Protein AF-A0A2E6GRM8-F1 (afdb_monomer_lite)

Radius of gyration: 32.56 Å; chains: 1; bounding box: 83×55×92 Å

Structure (mmCIF, N/CA/C/O backbone):
data_AF-A0A2E6GRM8-F1
#
_entry.id   AF-A0A2E6GRM8-F1
#
loop_
_atom_site.group_PDB
_atom_site.id
_atom_site.type_symbol
_atom_site.label_atom_id
_atom_site.label_alt_id
_atom_site.label_comp_id
_atom_site.label_asym_id
_atom_site.label_entity_id
_atom_site.label_seq_id
_atom_site.pdbx_PDB_ins_code
_atom_site.Cartn_x
_atom_site.Cartn_y
_atom_site.Cartn_z
_atom_site.occupancy
_atom_site.B_iso_or_equiv
_atom_site.auth_seq_id
_atom_site.auth_comp_id
_atom_site.auth_asym_id
_atom_site.auth_atom_id
_atom_site.pdbx_PDB_model_num
ATOM 1 N N . MET A 1 1 ? -14.057 -18.711 15.313 1.00 23.27 1 MET A N 1
ATOM 2 C CA . MET A 1 1 ? -12.642 -19.130 15.361 1.00 23.27 1 MET A CA 1
ATOM 3 C C . MET A 1 1 ? -11.898 -18.066 14.599 1.00 23.27 1 MET A C 1
ATOM 5 O O . MET A 1 1 ? -12.000 -18.021 13.382 1.00 23.27 1 MET A O 1
ATOM 9 N N . ASP A 1 2 ? -11.329 -17.129 15.344 1.00 28.83 2 ASP A N 1
ATOM 10 C CA . ASP A 1 2 ? -10.878 -15.843 14.824 1.00 28.83 2 ASP A CA 1
ATOM 11 C C . ASP A 1 2 ? -9.530 -16.025 14.130 1.00 28.83 2 ASP A C 1
ATOM 13 O O . ASP A 1 2 ? -8.563 -16.448 14.767 1.00 28.83 2 ASP A O 1
ATOM 17 N N . GLY A 1 3 ? -9.483 -15.738 12.826 1.00 29.95 3 GLY A N 1
ATOM 18 C CA . GLY A 1 3 ? -8.237 -15.671 12.069 1.00 29.95 3 GLY A CA 1
ATOM 19 C C . GLY A 1 3 ? -7.254 -14.759 12.798 1.00 29.95 3 GLY A C 1
ATOM 20 O O . GLY A 1 3 ? -7.579 -13.617 13.128 1.00 29.95 3 GLY A O 1
ATOM 21 N N . ILE A 1 4 ? -6.082 -15.294 13.129 1.00 37.62 4 ILE A N 1
ATOM 22 C CA . ILE A 1 4 ? -5.026 -14.557 13.820 1.00 37.62 4 ILE A CA 1
ATOM 23 C C . ILE A 1 4 ? -4.405 -13.626 12.780 1.00 37.62 4 ILE A C 1
ATOM 25 O O . ILE A 1 4 ? -3.490 -14.002 12.057 1.00 37.62 4 ILE A O 1
ATOM 29 N N . TYR A 1 5 ? -4.962 -12.426 12.653 1.00 43.28 5 TYR A N 1
ATOM 30 C CA . TYR A 1 5 ? -4.349 -11.370 11.862 1.00 43.28 5 TYR A CA 1
ATOM 31 C C . TYR A 1 5 ? -3.028 -10.958 12.528 1.00 43.28 5 TYR A C 1
ATOM 33 O O . TYR A 1 5 ? -2.997 -10.689 13.732 1.00 43.28 5 TYR A O 1
ATOM 41 N N . SER A 1 6 ? -1.954 -10.895 11.737 1.00 58.00 6 SER A N 1
ATOM 42 C CA . SER A 1 6 ? -0.706 -10.217 12.114 1.00 58.00 6 SER A CA 1
ATOM 43 C C . SER A 1 6 ? -0.999 -8.767 12.540 1.00 58.00 6 SER A C 1
ATOM 45 O O . SER A 1 6 ? -1.985 -8.172 12.094 1.00 58.00 6 SER A O 1
ATOM 47 N N . ILE A 1 7 ? -0.157 -8.189 13.405 1.00 55.00 7 ILE A N 1
ATOM 48 C CA . ILE A 1 7 ? -0.280 -6.790 13.854 1.00 55.00 7 ILE A CA 1
ATOM 49 C C . ILE A 1 7 ? -0.316 -5.834 12.651 1.00 55.00 7 ILE A C 1
ATOM 51 O O . ILE A 1 7 ? -1.136 -4.915 12.636 1.00 55.00 7 ILE A O 1
ATOM 55 N N . ASP A 1 8 ? 0.471 -6.111 11.611 1.00 51.06 8 ASP A N 1
ATOM 56 C CA . ASP A 1 8 ? 0.485 -5.335 10.364 1.00 51.06 8 ASP A CA 1
ATOM 57 C C . ASP A 1 8 ? -0.817 -5.512 9.564 1.00 51.06 8 ASP A C 1
ATOM 59 O O . ASP A 1 8 ? -1.375 -4.552 9.027 1.00 51.06 8 ASP A O 1
ATOM 63 N N . GLY A 1 9 ? -1.377 -6.726 9.572 1.00 51.25 9 GLY A N 1
ATOM 64 C CA . GLY A 1 9 ? -2.684 -7.023 8.980 1.00 51.25 9 GLY A CA 1
ATOM 65 C C . GLY A 1 9 ? -3.843 -6.313 9.690 1.00 51.25 9 GLY A C 1
ATOM 66 O O . GLY A 1 9 ? -4.811 -5.919 9.046 1.00 51.25 9 GLY A O 1
ATOM 67 N N . LEU A 1 10 ? -3.739 -6.092 11.005 1.00 54.53 10 LEU A N 1
ATOM 68 C CA . LEU A 1 10 ? -4.692 -5.282 11.777 1.00 54.53 10 LEU A CA 1
ATOM 69 C C . LEU A 1 10 ? -4.487 -3.777 11.562 1.00 54.53 10 LEU A C 1
ATOM 71 O O . LEU A 1 10 ? -5.452 -3.012 11.619 1.00 54.53 10 LEU A O 1
ATOM 75 N N . ALA A 1 11 ? -3.242 -3.345 11.354 1.00 54.62 11 ALA A N 1
ATOM 76 C CA . ALA A 1 11 ? -2.883 -1.945 11.154 1.00 54.62 11 ALA A CA 1
ATOM 77 C C . ALA A 1 11 ? -3.143 -1.457 9.727 1.00 54.62 11 ALA A C 1
ATOM 79 O O . ALA A 1 11 ? -3.239 -0.247 9.519 1.00 54.62 11 ALA A O 1
ATOM 80 N N . GLY A 1 12 ? -3.265 -2.374 8.767 1.00 48.22 12 GLY A N 1
ATOM 81 C CA . GLY A 1 12 ? -3.418 -2.053 7.354 1.00 48.22 12 GLY A CA 1
ATOM 82 C C . GLY A 1 12 ? -2.165 -1.440 6.731 1.00 48.22 12 GLY A C 1
ATOM 83 O O . GLY A 1 12 ? -2.270 -0.594 5.846 1.00 48.22 12 GLY A O 1
ATOM 84 N N . GLY A 1 13 ? -0.992 -1.812 7.246 1.00 56.50 13 GLY A N 1
ATOM 85 C CA . GLY A 1 13 ? 0.313 -1.279 6.863 1.00 56.50 13 GLY A CA 1
ATOM 86 C C . GLY A 1 13 ? 1.378 -1.610 7.908 1.00 56.50 13 GLY A C 1
ATOM 87 O O . GLY A 1 13 ? 1.075 -2.220 8.931 1.00 56.50 13 GLY A O 1
ATOM 88 N N . THR A 1 14 ? 2.616 -1.186 7.660 1.00 60.25 14 THR A N 1
ATOM 89 C CA . THR A 1 14 ? 3.760 -1.453 8.544 1.00 60.25 14 THR A CA 1
ATOM 90 C C . THR A 1 14 ? 3.613 -0.760 9.894 1.00 60.25 14 THR A C 1
ATOM 92 O O . THR A 1 14 ? 3.428 0.460 9.965 1.00 60.25 14 THR A O 1
ATOM 95 N N . VAL A 1 15 ? 3.732 -1.540 10.965 1.00 66.69 15 VAL A N 1
ATOM 96 C CA . VAL A 1 15 ? 3.847 -1.056 12.343 1.00 66.69 15 VAL A CA 1
ATOM 97 C C . VAL A 1 15 ? 5.323 -0.929 12.722 1.00 66.69 15 VAL A C 1
ATOM 99 O O . VAL A 1 15 ? 6.134 -1.755 12.320 1.00 66.69 15 VAL A O 1
ATOM 102 N N . SER A 1 16 ? 5.697 0.103 13.485 1.00 72.88 16 SER A N 1
ATOM 103 C CA . SER A 1 16 ? 7.099 0.274 13.893 1.00 72.88 16 SER A CA 1
ATOM 104 C C . SER A 1 16 ? 7.591 -0.865 14.797 1.00 72.88 16 SER A C 1
ATOM 106 O O . SER A 1 16 ? 6.858 -1.349 15.666 1.00 72.88 16 SER A O 1
ATOM 108 N N . ASN A 1 17 ? 8.877 -1.209 14.670 1.00 71.19 17 ASN A N 1
ATOM 109 C CA . ASN A 1 17 ? 9.543 -2.196 15.529 1.00 71.19 17 ASN A CA 1
ATOM 110 C C . ASN A 1 17 ? 9.429 -1.829 17.016 1.00 71.19 17 ASN A C 1
ATOM 112 O O . ASN A 1 17 ? 9.206 -2.690 17.859 1.00 71.19 17 ASN A O 1
ATOM 116 N N . GLU A 1 18 ? 9.513 -0.537 17.338 1.00 79.38 18 GLU A N 1
ATOM 117 C CA . GLU A 1 18 ? 9.367 -0.030 18.706 1.00 79.38 18 GLU A CA 1
ATOM 118 C C . GLU A 1 18 ? 7.985 -0.337 19.308 1.00 79.38 18 GLU A C 1
ATOM 120 O O . GLU A 1 18 ? 7.879 -0.786 20.453 1.00 79.38 18 GLU A O 1
ATOM 125 N N . LEU A 1 19 ? 6.912 -0.147 18.531 1.00 84.06 19 LEU A N 1
ATOM 126 C CA . LEU A 1 19 ? 5.555 -0.425 18.991 1.00 84.06 19 LEU A CA 1
ATOM 127 C C . LEU A 1 19 ? 5.312 -1.934 19.116 1.00 84.06 19 LEU A C 1
ATOM 129 O O . LEU A 1 19 ? 4.702 -2.374 20.093 1.00 84.06 19 LEU A O 1
ATOM 133 N N . GLN A 1 20 ? 5.815 -2.734 18.171 1.00 78.38 20 GLN A N 1
ATOM 134 C CA . GLN A 1 20 ? 5.734 -4.196 18.253 1.00 78.38 20 GLN A CA 1
ATOM 135 C C . GLN A 1 20 ? 6.494 -4.740 19.473 1.00 78.38 20 GLN A C 1
ATOM 137 O O . GLN A 1 20 ? 5.946 -5.551 20.225 1.00 78.38 20 GLN A O 1
ATOM 142 N N . ALA A 1 21 ? 7.712 -4.249 19.723 1.00 79.44 21 ALA A N 1
ATOM 143 C CA . ALA A 1 21 ? 8.525 -4.641 20.871 1.00 79.44 21 ALA A CA 1
ATOM 144 C C . ALA A 1 21 ? 7.845 -4.269 22.195 1.00 79.44 21 ALA A C 1
ATOM 146 O O . ALA A 1 21 ? 7.784 -5.083 23.112 1.00 79.44 21 ALA A O 1
ATOM 147 N N . THR A 1 22 ? 7.250 -3.075 22.277 1.00 88.44 22 THR A N 1
ATOM 148 C CA . THR A 1 22 ? 6.541 -2.625 23.484 1.00 88.44 22 THR A CA 1
ATOM 149 C C . THR A 1 22 ? 5.308 -3.484 23.779 1.00 88.44 22 THR A C 1
ATOM 151 O O . THR A 1 22 ? 5.077 -3.872 24.922 1.00 88.44 22 THR A O 1
ATOM 154 N N . LEU A 1 23 ? 4.517 -3.828 22.757 1.00 86.69 23 LEU A N 1
ATOM 155 C CA . LEU A 1 23 ? 3.356 -4.712 22.920 1.00 86.69 23 LEU A CA 1
ATOM 156 C C . LEU A 1 23 ? 3.765 -6.138 23.317 1.00 86.69 23 LEU A C 1
ATOM 158 O O . LEU A 1 23 ? 3.058 -6.768 24.107 1.00 86.69 23 LEU A O 1
ATOM 162 N N . SER A 1 24 ? 4.900 -6.622 22.808 1.00 82.31 24 SER A N 1
ATOM 163 C CA . SER A 1 24 ? 5.452 -7.939 23.157 1.00 82.31 24 SER A CA 1
ATOM 164 C C . SER A 1 24 ? 5.960 -7.964 24.599 1.00 82.31 24 SER A C 1
ATOM 166 O O . SER A 1 24 ? 5.544 -8.822 25.372 1.00 82.31 24 SER A O 1
ATOM 168 N N . ALA A 1 25 ? 6.705 -6.938 25.021 1.00 86.38 25 ALA A N 1
ATOM 169 C CA . ALA A 1 25 ? 7.182 -6.799 26.398 1.00 86.38 25 ALA A CA 1
ATOM 170 C C . ALA A 1 25 ? 6.036 -6.803 27.430 1.00 86.38 25 ALA A C 1
ATOM 172 O O . ALA A 1 25 ? 6.155 -7.370 28.516 1.00 86.38 25 ALA A O 1
ATOM 173 N N . ILE A 1 26 ? 4.883 -6.220 27.088 1.00 88.12 26 ILE A N 1
ATOM 174 C CA . ILE A 1 26 ? 3.691 -6.250 27.952 1.00 88.12 26 ILE A CA 1
ATOM 175 C C . ILE A 1 26 ? 3.075 -7.647 28.008 1.00 88.12 26 ILE A C 1
ATOM 177 O O . ILE A 1 26 ? 2.586 -8.064 29.059 1.00 88.12 26 ILE A O 1
ATOM 181 N N . ALA A 1 27 ? 3.082 -8.375 26.891 1.00 82.06 27 ALA A N 1
ATOM 182 C CA . ALA A 1 27 ? 2.603 -9.751 26.857 1.00 82.06 27 ALA A CA 1
ATOM 183 C C . ALA A 1 27 ? 3.499 -10.701 27.666 1.00 82.06 27 ALA A C 1
ATOM 185 O O . ALA A 1 27 ? 2.987 -11.637 28.280 1.00 82.06 27 ALA A O 1
ATOM 186 N N . GLU A 1 28 ? 4.797 -10.412 27.711 1.00 85.00 28 GLU A N 1
ATOM 187 C CA . GLU A 1 28 ? 5.816 -11.148 28.463 1.00 85.00 28 GLU A CA 1
ATOM 188 C C . GLU A 1 28 ? 5.935 -10.704 29.925 1.00 85.00 28 GLU A C 1
ATOM 190 O O . GLU A 1 28 ? 6.626 -11.347 30.711 1.00 85.00 28 GLU A O 1
ATOM 195 N N . THR A 1 29 ? 5.260 -9.624 30.331 1.00 85.75 29 THR A N 1
ATOM 196 C CA . THR A 1 29 ? 5.342 -9.133 31.709 1.00 85.75 29 THR A CA 1
ATOM 197 C C . THR A 1 29 ? 4.833 -10.199 32.679 1.00 85.75 29 THR A C 1
ATOM 199 O O . THR A 1 29 ? 3.694 -10.663 32.569 1.00 85.75 29 THR A O 1
ATOM 202 N N . THR A 1 30 ? 5.651 -10.564 33.667 1.00 82.25 30 THR A N 1
ATOM 203 C CA . THR A 1 30 ? 5.340 -11.596 34.666 1.00 82.25 30 THR A CA 1
ATOM 204 C C . THR A 1 30 ? 5.055 -11.013 36.050 1.00 82.25 30 THR A C 1
ATOM 206 O O . THR A 1 30 ? 5.628 -10.005 36.453 1.00 82.25 30 THR A O 1
ATOM 209 N N . ASP A 1 31 ? 4.193 -11.691 36.805 1.00 76.94 31 ASP A N 1
ATOM 210 C CA . ASP A 1 31 ? 4.010 -11.525 38.248 1.00 76.94 31 ASP A CA 1
ATOM 211 C C . ASP A 1 31 ? 4.463 -12.826 38.935 1.00 76.94 31 ASP A C 1
ATOM 213 O O . ASP A 1 31 ? 3.764 -13.846 38.923 1.00 76.94 31 ASP A O 1
ATOM 217 N N . GLY A 1 32 ? 5.702 -12.828 39.436 1.00 75.38 32 GLY A N 1
ATOM 218 C CA . GLY A 1 32 ? 6.403 -14.053 39.829 1.00 75.38 32 GLY A CA 1
ATOM 219 C C . GLY A 1 32 ? 6.715 -14.938 38.616 1.00 75.38 32 GLY A C 1
ATOM 220 O O . GLY A 1 32 ? 7.282 -14.469 37.638 1.00 75.38 32 GLY A O 1
ATOM 221 N N . GLU A 1 33 ? 6.334 -16.216 38.672 1.00 73.00 33 GLU A N 1
ATOM 222 C CA . GLU A 1 33 ? 6.549 -17.195 37.587 1.00 73.00 33 GLU A CA 1
ATOM 223 C C . GLU A 1 33 ? 5.403 -17.236 36.558 1.00 73.00 33 GLU A C 1
ATOM 225 O O . GLU A 1 33 ? 5.411 -18.065 35.650 1.00 73.00 33 GLU A O 1
ATOM 230 N N . LYS A 1 34 ? 4.371 -16.395 36.706 1.00 80.62 34 LYS A N 1
ATOM 231 C CA . LYS A 1 34 ? 3.178 -16.422 35.845 1.00 80.62 34 LYS A CA 1
ATOM 232 C C . LYS A 1 34 ? 3.053 -15.139 35.027 1.00 80.62 34 LYS A C 1
ATOM 234 O O . LYS A 1 34 ? 3.376 -14.071 35.544 1.00 80.62 34 LYS A O 1
ATOM 239 N N . PRO A 1 35 ? 2.502 -15.199 33.802 1.00 81.44 35 PRO A N 1
ATOM 240 C CA . PRO A 1 35 ? 2.163 -13.997 33.049 1.00 81.44 35 PRO A CA 1
ATOM 241 C C . PRO A 1 35 ? 1.219 -13.093 33.849 1.00 81.44 35 PRO A C 1
ATOM 243 O O . PRO A 1 35 ? 0.188 -13.544 34.361 1.00 81.44 35 PRO A O 1
ATOM 246 N N . LYS A 1 36 ? 1.559 -11.805 33.937 1.00 86.75 36 LYS A N 1
ATOM 247 C CA . LYS A 1 36 ? 0.776 -10.781 34.639 1.00 86.75 36 LYS A CA 1
ATOM 248 C C . LYS A 1 36 ? -0.573 -10.556 33.960 1.00 86.75 36 LYS A C 1
ATOM 250 O O . LYS A 1 36 ? -1.582 -10.360 34.643 1.00 86.75 36 LYS A O 1
ATOM 255 N N . PHE A 1 37 ? -0.607 -10.616 32.628 1.00 85.88 37 PHE A N 1
ATOM 256 C CA . PHE A 1 37 ? -1.811 -10.452 31.815 1.00 85.88 37 PHE A CA 1
ATOM 257 C C . PHE A 1 37 ? -2.116 -11.719 31.015 1.00 85.88 37 PHE A C 1
ATOM 259 O O . PHE A 1 37 ? -1.231 -12.362 30.459 1.00 85.88 37 PHE A O 1
ATOM 266 N N . SER A 1 38 ? -3.399 -12.074 30.919 1.00 79.38 38 SER A N 1
ATOM 267 C CA . SER A 1 38 ? -3.819 -13.184 30.055 1.00 79.38 38 SER A CA 1
ATOM 268 C C . SER A 1 38 ? -3.636 -12.845 28.571 1.00 79.38 38 SER A C 1
ATOM 270 O O . SER A 1 38 ? -3.791 -11.690 28.168 1.00 79.38 38 SER A O 1
ATOM 272 N N . SER A 1 39 ? -3.444 -13.866 27.733 1.00 71.88 39 SER A N 1
ATOM 273 C CA . SER A 1 39 ? -3.349 -13.710 26.272 1.00 71.88 39 SER A CA 1
ATOM 274 C C . SER A 1 39 ? -4.579 -13.036 25.645 1.00 71.88 39 SER A C 1
ATOM 276 O O . SER A 1 39 ? -4.477 -12.334 24.642 1.00 71.88 39 SER A O 1
ATOM 278 N N . ALA A 1 40 ? -5.761 -13.201 26.245 1.00 66.31 40 ALA A N 1
ATOM 279 C CA . ALA A 1 40 ? -6.975 -12.518 25.806 1.00 66.31 40 ALA A CA 1
ATOM 280 C C . ALA A 1 40 ? -6.913 -11.000 26.056 1.00 66.31 40 ALA A C 1
ATOM 282 O O . ALA A 1 40 ? -7.400 -10.219 25.237 1.00 66.31 40 ALA A O 1
ATOM 283 N N . VAL A 1 41 ? -6.309 -10.574 27.170 1.00 74.00 41 VAL A N 1
ATOM 284 C CA . VAL A 1 41 ? -6.141 -9.156 27.518 1.00 74.00 41 VAL A CA 1
ATOM 285 C C . VAL A 1 41 ? -5.100 -8.502 26.617 1.00 74.00 41 VAL A C 1
ATOM 287 O O . VAL A 1 41 ? -5.370 -7.431 26.079 1.00 74.00 41 VAL A O 1
ATOM 290 N N . THR A 1 42 ? -3.967 -9.164 26.383 1.00 77.69 42 THR A N 1
ATOM 291 C CA . THR A 1 42 ? -2.884 -8.637 25.538 1.00 77.69 42 THR A CA 1
ATOM 292 C C . THR A 1 42 ? -3.324 -8.524 24.078 1.00 77.69 42 THR A C 1
ATOM 294 O O . THR A 1 42 ? -3.199 -7.458 23.484 1.00 77.69 42 THR A O 1
ATOM 297 N N . ARG A 1 43 ? -4.001 -9.544 23.525 1.00 68.00 43 ARG A N 1
ATOM 298 C CA . ARG A 1 43 ? -4.609 -9.468 22.179 1.00 68.00 43 ARG A CA 1
ATOM 299 C C . ARG A 1 43 ? -5.622 -8.332 22.060 1.00 68.00 43 ARG A C 1
ATOM 301 O O . ARG A 1 43 ? -5.678 -7.644 21.040 1.00 68.00 43 ARG A O 1
ATOM 308 N N . ARG A 1 44 ? -6.440 -8.126 23.098 1.00 68.88 44 ARG A N 1
ATOM 309 C CA . ARG A 1 44 ? -7.407 -7.023 23.130 1.00 68.88 44 ARG A CA 1
ATOM 310 C C . ARG A 1 44 ? -6.698 -5.673 23.162 1.00 68.88 44 ARG A C 1
ATOM 312 O O . ARG A 1 44 ? -7.106 -4.790 22.418 1.00 68.88 44 ARG A O 1
ATOM 319 N N . LEU A 1 45 ? -5.645 -5.526 23.964 1.00 78.50 45 LEU A N 1
ATOM 320 C CA . LEU A 1 45 ? -4.820 -4.319 24.022 1.00 78.50 45 LEU A CA 1
ATOM 321 C C . LEU A 1 45 ? -4.225 -4.002 22.651 1.00 78.50 45 LEU A C 1
ATOM 323 O O . LEU A 1 45 ? -4.505 -2.932 22.117 1.00 78.50 45 LEU A O 1
ATOM 327 N N . THR A 1 46 ? -3.529 -4.957 22.033 1.00 73.00 46 THR A N 1
ATOM 328 C CA . THR A 1 46 ? -2.969 -4.819 20.682 1.00 73.00 46 THR A CA 1
ATOM 329 C C . THR A 1 46 ? -4.027 -4.356 19.689 1.00 73.00 46 THR A C 1
ATOM 331 O O . THR A 1 46 ? -3.842 -3.345 19.014 1.00 73.00 46 THR A O 1
ATOM 334 N N . ARG A 1 47 ? -5.190 -5.021 19.652 1.00 65.38 47 ARG A N 1
ATOM 335 C CA . ARG A 1 47 ? -6.287 -4.631 18.758 1.00 65.38 47 ARG A CA 1
ATOM 336 C C . ARG A 1 47 ? -6.743 -3.196 19.009 1.00 65.38 47 ARG A C 1
ATOM 338 O O . ARG A 1 47 ? -6.958 -2.459 18.056 1.00 65.38 47 ARG A O 1
ATOM 345 N N . TRP A 1 48 ? -6.909 -2.790 20.263 1.00 69.75 48 TRP A N 1
ATOM 346 C CA . TRP A 1 48 ? -7.428 -1.466 20.609 1.00 69.75 48 TRP A CA 1
ATOM 347 C C . TRP A 1 48 ? -6.431 -0.341 20.322 1.00 69.75 48 TRP A C 1
ATOM 349 O O . TRP A 1 48 ? -6.852 0.724 19.868 1.00 69.75 48 TRP A O 1
ATOM 359 N N . ILE A 1 49 ? -5.136 -0.586 20.527 1.00 80.88 49 ILE A N 1
ATOM 360 C CA . ILE A 1 49 ? -4.060 0.344 20.170 1.00 80.88 49 ILE A CA 1
ATOM 361 C C . ILE A 1 49 ? -3.966 0.485 18.651 1.00 80.88 49 ILE A C 1
ATOM 363 O O . ILE A 1 49 ? -4.109 1.589 18.125 1.00 80.88 49 ILE A O 1
ATOM 367 N N . VAL A 1 50 ? -3.827 -0.637 17.940 1.00 68.44 50 VAL A N 1
ATOM 368 C CA . VAL A 1 50 ? -3.678 -0.661 16.480 1.00 68.44 50 VAL A CA 1
ATOM 369 C C . VAL A 1 50 ? -4.899 -0.057 15.783 1.00 68.44 50 VAL A C 1
ATOM 371 O O . VAL A 1 50 ? -4.754 0.753 14.872 1.00 68.44 50 VAL A O 1
ATOM 374 N N . CYS A 1 51 ? -6.110 -0.370 16.255 1.00 57.50 51 CYS A N 1
ATOM 375 C CA . CYS A 1 51 ? -7.363 0.155 15.701 1.00 57.50 51 CYS A CA 1
ATOM 376 C C . CYS A 1 51 ? -7.740 1.554 16.219 1.00 57.50 51 CYS A C 1
ATOM 378 O O . CYS A 1 51 ? -8.879 1.979 16.006 1.00 57.50 51 CYS A O 1
ATOM 380 N N . ARG A 1 52 ? -6.851 2.233 16.958 1.00 64.81 52 ARG A N 1
ATOM 381 C CA . ARG A 1 52 ? -7.080 3.543 17.593 1.00 64.81 52 ARG A CA 1
ATOM 382 C C . ARG A 1 52 ? -8.412 3.672 18.344 1.00 64.81 52 ARG A C 1
ATOM 384 O O . ARG A 1 52 ? -9.046 4.721 18.357 1.00 64.81 52 ARG A O 1
ATOM 391 N N . SER A 1 53 ? -8.851 2.589 18.979 1.00 68.38 53 SER A N 1
ATOM 392 C CA . SER A 1 53 ? -10.150 2.500 19.660 1.00 68.38 53 SER A CA 1
ATOM 393 C C . SER A 1 53 ? -10.042 2.732 21.174 1.00 68.38 53 SER A C 1
ATOM 395 O O . SER A 1 53 ? -10.903 2.305 21.927 1.00 68.38 53 SER A O 1
ATOM 397 N N . TYR A 1 54 ? -8.977 3.384 21.643 1.00 76.94 54 TYR A N 1
ATOM 398 C CA . TYR A 1 54 ? -8.574 3.440 23.054 1.00 76.94 54 TYR A CA 1
ATOM 399 C C . TYR A 1 54 ? -9.136 4.621 23.865 1.00 76.94 54 TYR A C 1
ATOM 401 O O . TYR A 1 54 ? -8.960 4.635 25.080 1.00 76.94 54 TYR A O 1
ATOM 409 N N . SER A 1 55 ? -9.820 5.593 23.253 1.00 68.50 55 SER A N 1
ATOM 410 C CA . SER A 1 55 ? -10.304 6.797 23.957 1.00 68.50 55 SER A CA 1
ATOM 411 C C . SER A 1 55 ? -11.255 6.477 25.119 1.00 68.50 55 SER A C 1
ATOM 413 O O . SER A 1 55 ? -11.053 6.956 26.233 1.00 68.50 55 SER A O 1
ATOM 415 N N . GLY A 1 56 ? -12.245 5.606 24.895 1.00 72.38 56 GLY A N 1
ATOM 416 C CA . GLY A 1 56 ? -13.163 5.142 25.945 1.00 72.38 56 GLY A CA 1
ATOM 417 C C . GLY A 1 56 ? -12.445 4.461 27.125 1.00 72.38 56 GLY A C 1
ATOM 418 O O . GLY A 1 56 ? -12.667 4.834 28.272 1.00 72.38 56 GLY A O 1
ATOM 419 N N . PRO A 1 57 ? -11.540 3.496 26.888 1.00 81.56 57 PRO A N 1
ATOM 420 C CA . PRO A 1 57 ? -10.737 2.887 27.939 1.00 81.56 57 PRO A CA 1
ATOM 421 C C . PRO A 1 57 ? -9.812 3.825 28.674 1.00 81.56 57 PRO A C 1
ATOM 423 O O . PRO A 1 57 ? -9.631 3.621 29.863 1.00 81.56 57 PRO A O 1
ATOM 426 N N . ILE A 1 58 ? -9.210 4.809 28.004 1.00 85.56 58 ILE A N 1
ATOM 427 C CA . ILE A 1 58 ? -8.387 5.804 28.696 1.00 85.56 58 ILE A CA 1
ATOM 428 C C . ILE A 1 58 ? -9.261 6.577 29.682 1.00 85.56 58 ILE A C 1
ATOM 430 O O . ILE A 1 58 ? -8.860 6.777 30.823 1.00 85.56 58 ILE A O 1
ATOM 434 N N . HIS A 1 59 ? -10.483 6.931 29.285 1.00 83.38 59 HIS A N 1
ATOM 435 C CA . HIS A 1 59 ? -11.439 7.565 30.185 1.00 83.38 59 HIS A CA 1
ATOM 436 C C . HIS A 1 59 ? -11.785 6.675 31.389 1.00 83.38 59 HIS A C 1
ATOM 438 O O . HIS A 1 59 ? -11.658 7.103 32.535 1.00 83.38 59 HIS A O 1
ATOM 444 N N . GLU A 1 60 ? -12.109 5.402 31.154 1.00 86.69 60 GLU A N 1
ATOM 445 C CA . GLU A 1 60 ? -12.337 4.431 32.232 1.00 86.69 60 GLU A CA 1
ATOM 446 C C . GLU A 1 60 ? -11.102 4.203 33.120 1.00 86.69 60 GLU A C 1
ATOM 448 O O . GLU A 1 60 ? -11.234 4.022 34.331 1.00 86.69 60 GLU A O 1
ATOM 453 N N . LEU A 1 61 ? -9.899 4.222 32.541 1.00 94.94 61 LEU A N 1
ATOM 454 C CA . LEU A 1 61 ? -8.637 4.101 33.264 1.00 94.94 61 LEU A CA 1
ATOM 455 C C . LEU A 1 61 ? -8.424 5.300 34.191 1.00 94.94 61 LEU A C 1
ATOM 457 O O . LEU A 1 61 ? -8.042 5.098 35.339 1.00 94.94 61 LEU A O 1
ATOM 461 N N . CYS A 1 62 ? -8.714 6.525 33.748 1.00 94.12 62 CYS A N 1
ATOM 462 C CA . CYS A 1 62 ? -8.628 7.699 34.615 1.00 94.12 62 CYS A CA 1
ATOM 463 C C . CYS A 1 62 ? -9.559 7.565 35.829 1.00 94.12 62 CYS A C 1
ATOM 465 O O . CYS A 1 62 ? -9.130 7.824 36.950 1.00 94.12 62 CYS A O 1
ATOM 467 N N . HIS A 1 63 ? -10.787 7.065 35.650 1.00 92.12 63 HIS A N 1
ATOM 468 C CA . HIS A 1 63 ? -11.661 6.753 36.786 1.00 92.12 63 HIS A CA 1
ATOM 469 C C . HIS A 1 63 ? -11.069 5.667 37.701 1.00 92.12 63 HIS A C 1
ATOM 471 O O . HIS A 1 63 ? -11.167 5.778 38.923 1.00 92.12 63 HIS A O 1
ATOM 477 N N . LEU A 1 64 ? -10.424 4.637 37.141 1.00 93.44 64 LEU A N 1
ATOM 478 C CA . LEU A 1 64 ? -9.777 3.586 37.932 1.00 93.44 64 LEU A CA 1
ATOM 479 C C . LEU A 1 64 ? -8.582 4.116 38.734 1.00 93.44 64 LEU A C 1
ATOM 481 O O . LEU A 1 64 ? -8.374 3.678 39.860 1.00 93.44 64 LEU A O 1
ATOM 485 N N . ILE A 1 65 ? -7.827 5.070 38.189 1.00 93.19 65 ILE A N 1
ATOM 486 C CA . ILE A 1 65 ? -6.733 5.748 38.898 1.00 93.19 65 ILE A CA 1
ATOM 487 C C . ILE A 1 65 ? -7.277 6.539 40.093 1.00 93.19 65 ILE A C 1
ATOM 489 O O . ILE A 1 65 ? -6.695 6.461 41.171 1.00 93.19 65 ILE A O 1
ATOM 493 N N . VAL A 1 66 ? -8.424 7.214 39.949 1.00 91.25 66 VAL A N 1
ATOM 494 C CA . VAL A 1 66 ? -9.099 7.883 41.080 1.00 91.25 66 VAL A CA 1
ATOM 495 C C . VAL A 1 66 ? -9.564 6.872 42.132 1.00 91.25 66 VAL A C 1
ATOM 497 O O . VAL A 1 66 ? -9.448 7.117 43.330 1.00 91.25 66 VAL A O 1
ATOM 500 N N . VAL A 1 67 ? -10.098 5.720 41.712 1.00 90.00 67 VAL A N 1
ATOM 501 C CA . VAL A 1 67 ? -10.437 4.640 42.653 1.00 90.00 67 VAL A CA 1
ATOM 502 C C . VAL A 1 67 ? -9.182 4.196 43.401 1.00 90.00 67 VAL A C 1
ATOM 504 O O . VAL A 1 67 ? -9.199 4.134 44.626 1.00 90.00 67 VAL A O 1
ATOM 507 N N . ALA A 1 68 ? -8.091 3.947 42.678 1.00 89.88 68 ALA A N 1
ATOM 508 C CA . ALA A 1 68 ? -6.821 3.515 43.239 1.00 89.88 68 ALA A CA 1
ATOM 509 C C . ALA A 1 68 ? -6.257 4.532 44.246 1.00 89.88 68 ALA A C 1
ATOM 511 O O . ALA A 1 68 ? -5.876 4.133 45.344 1.00 89.88 68 ALA A O 1
ATOM 512 N N . SER A 1 69 ? -6.264 5.830 43.928 1.00 87.44 69 SER A N 1
ATOM 513 C CA . SER A 1 69 ? -5.730 6.886 44.803 1.00 87.44 69 SER A CA 1
ATOM 514 C C . SER A 1 69 ? -6.529 7.098 46.088 1.00 87.44 69 SER A C 1
ATOM 516 O O . SER A 1 69 ? -5.990 7.628 47.050 1.00 87.44 69 SER A O 1
ATOM 518 N N . ARG A 1 70 ? -7.802 6.689 46.118 1.00 85.50 70 ARG A N 1
ATOM 519 C CA . ARG A 1 70 ? -8.685 6.827 47.288 1.00 85.50 70 ARG A CA 1
ATOM 520 C C . ARG A 1 70 ? -8.736 5.585 48.171 1.00 85.50 70 ARG A C 1
ATOM 522 O O . ARG A 1 70 ? -9.167 5.675 49.315 1.00 85.50 70 ARG A O 1
ATOM 529 N N . VAL A 1 71 ? -8.365 4.417 47.645 1.00 84.50 71 VAL A N 1
ATOM 530 C CA . VAL A 1 71 ? -8.278 3.163 48.424 1.00 84.50 71 VAL A CA 1
ATOM 531 C C . VAL A 1 71 ? -6.852 2.850 48.874 1.00 84.50 71 VAL A C 1
ATOM 533 O O . VAL A 1 71 ? -6.632 1.879 49.591 1.00 84.50 71 VAL A O 1
ATOM 536 N N . THR A 1 72 ? -5.888 3.664 48.454 1.00 77.62 72 THR A N 1
ATOM 537 C CA . THR A 1 72 ? -4.483 3.613 48.867 1.00 77.62 72 THR A CA 1
ATOM 538 C C . THR A 1 72 ? -4.065 5.001 49.360 1.00 77.62 72 THR A C 1
ATOM 540 O O . THR A 1 72 ? -4.765 5.974 49.098 1.00 77.62 72 THR A O 1
ATOM 543 N N . ASP A 1 73 ? -2.956 5.129 50.090 1.00 69.62 73 ASP A N 1
ATOM 544 C CA . ASP A 1 73 ? -2.452 6.456 50.486 1.00 69.62 73 ASP A CA 1
ATOM 545 C C . ASP A 1 73 ? -2.136 7.327 49.252 1.00 69.62 73 ASP A C 1
ATOM 547 O O . ASP A 1 73 ? -1.892 6.796 48.179 1.00 69.62 73 ASP A O 1
ATOM 551 N N . ALA A 1 74 ? -2.082 8.660 49.380 1.00 55.16 74 ALA A N 1
ATOM 552 C CA . ALA A 1 74 ? -2.069 9.632 48.265 1.00 55.16 74 ALA A CA 1
ATOM 553 C C . ALA A 1 74 ? -0.994 9.461 47.150 1.00 55.16 74 ALA A C 1
ATOM 555 O O . ALA A 1 74 ? -1.063 10.135 46.126 1.00 55.16 74 ALA A O 1
ATOM 556 N N . ARG A 1 75 ? 0.002 8.575 47.309 1.00 55.06 75 ARG A N 1
ATOM 557 C CA . ARG A 1 75 ? 0.980 8.182 46.263 1.00 55.06 75 ARG A CA 1
ATOM 558 C C . ARG A 1 75 ? 0.877 6.701 45.849 1.00 55.06 75 ARG A C 1
ATOM 560 O O . ARG A 1 75 ? 1.756 6.179 45.183 1.00 55.06 75 ARG A O 1
ATOM 567 N N . GLY A 1 76 ? -0.179 6.013 46.270 1.00 68.00 76 GLY A N 1
ATOM 568 C CA . GLY A 1 76 ? -0.304 4.557 46.323 1.00 68.00 76 GLY A CA 1
ATOM 569 C C . GLY A 1 76 ? -1.056 3.914 45.161 1.00 68.00 76 GLY A C 1
ATOM 570 O O . GLY A 1 76 ? -1.217 2.691 45.161 1.00 68.00 76 GLY A O 1
ATOM 571 N N . PHE A 1 77 ? -1.484 4.682 44.148 1.00 85.38 77 PHE A N 1
ATOM 572 C CA . PHE A 1 77 ? -2.087 4.082 42.952 1.00 85.38 77 PHE A CA 1
ATOM 573 C C . PHE A 1 77 ? -1.108 3.100 42.281 1.00 85.38 77 PHE A C 1
ATOM 575 O O . PHE A 1 77 ? -1.522 2.073 41.755 1.00 85.38 77 PHE A O 1
ATOM 582 N N . GLU A 1 78 ? 0.199 3.353 42.376 1.00 87.75 78 GLU A N 1
ATOM 583 C CA . GLU A 1 78 ? 1.250 2.430 41.937 1.00 87.75 78 GLU A CA 1
ATOM 584 C C . GLU A 1 78 ? 1.132 1.069 42.624 1.00 87.75 78 GLU A C 1
ATOM 586 O O . GLU A 1 78 ? 1.129 0.033 41.964 1.00 87.75 78 GLU A O 1
ATOM 591 N N . THR A 1 79 ? 0.939 1.059 43.944 1.00 84.50 79 THR A N 1
ATOM 592 C CA . THR A 1 79 ? 0.741 -0.162 44.731 1.00 84.50 79 THR A CA 1
ATOM 593 C C . THR A 1 79 ? -0.484 -0.937 44.247 1.00 84.50 79 THR A C 1
ATOM 595 O O . THR A 1 79 ? -0.456 -2.168 44.154 1.00 84.50 79 THR A O 1
ATOM 598 N N . PHE A 1 80 ? -1.548 -0.216 43.883 1.00 88.12 80 PHE A N 1
ATOM 599 C CA . PHE A 1 80 ? -2.778 -0.798 43.358 1.00 88.12 80 PHE A CA 1
ATOM 600 C C . PHE A 1 80 ? -2.573 -1.523 42.018 1.00 88.12 80 PHE A C 1
ATOM 602 O O . PHE A 1 80 ? -3.159 -2.593 41.819 1.00 88.12 80 PHE A O 1
ATOM 609 N N . PHE A 1 81 ? -1.752 -0.977 41.114 1.00 88.75 81 PHE A N 1
ATOM 610 C CA . PHE A 1 81 ? -1.512 -1.551 39.783 1.00 88.75 81 PHE A CA 1
ATOM 611 C C . PHE A 1 81 ? -0.325 -2.524 39.721 1.00 88.75 81 PHE A C 1
ATOM 613 O O . PHE A 1 81 ? -0.380 -3.489 38.955 1.00 88.75 81 PHE A O 1
ATOM 620 N N . TRP A 1 82 ? 0.731 -2.303 40.506 1.00 84.88 82 TRP A N 1
ATOM 621 C CA . TRP A 1 82 ? 2.024 -2.973 40.322 1.00 84.88 82 TRP A CA 1
ATOM 622 C C . TRP A 1 82 ? 2.484 -3.844 41.491 1.00 84.88 82 TRP A C 1
ATOM 624 O O . TRP A 1 82 ? 3.211 -4.801 41.248 1.00 84.88 82 TRP A O 1
ATOM 634 N N . CYS A 1 83 ? 2.071 -3.575 42.734 1.00 70.56 83 CYS A N 1
ATOM 635 C CA . CYS A 1 83 ? 2.651 -4.267 43.897 1.00 70.56 83 CYS A CA 1
ATOM 636 C C . CYS A 1 83 ? 1.806 -5.428 44.452 1.00 70.56 83 CYS A C 1
ATOM 638 O O . CYS A 1 83 ? 2.359 -6.325 45.082 1.00 70.56 83 CYS A O 1
ATOM 640 N N . ASN A 1 84 ? 0.486 -5.448 44.233 1.00 64.56 84 ASN A N 1
ATOM 641 C CA . ASN A 1 84 ? -0.426 -6.326 44.987 1.00 64.56 84 ASN A CA 1
ATOM 642 C C . ASN A 1 84 ? -0.916 -7.587 44.232 1.00 64.56 84 ASN A C 1
ATOM 644 O O . ASN A 1 84 ? -2.085 -7.971 44.352 1.00 64.56 84 ASN A O 1
ATOM 648 N N . GLY A 1 85 ? -0.050 -8.255 43.462 1.00 65.50 85 GLY A N 1
ATOM 649 C CA . GLY A 1 85 ? -0.307 -9.573 42.848 1.00 65.50 85 GLY A CA 1
ATOM 650 C C . GLY A 1 85 ? -1.131 -9.574 41.544 1.00 65.50 85 GLY A C 1
ATOM 651 O O . GLY A 1 85 ? -1.250 -8.560 40.853 1.00 65.50 85 GLY A O 1
ATOM 652 N N . GLY A 1 86 ? -1.746 -10.719 41.214 1.00 71.50 86 GLY A N 1
ATOM 653 C CA . GLY A 1 86 ? -2.326 -10.984 39.887 1.00 71.50 86 GLY A CA 1
ATOM 654 C C . GLY A 1 86 ? -3.447 -10.033 39.437 1.00 71.50 86 GLY A C 1
ATOM 655 O O . GLY A 1 86 ? -4.185 -9.476 40.241 1.00 71.50 86 GLY A O 1
ATOM 656 N N . THR A 1 87 ? -3.642 -9.876 38.125 1.00 80.25 87 THR A N 1
ATOM 657 C CA . THR A 1 87 ? -4.536 -8.851 37.533 1.00 80.25 87 THR A CA 1
ATOM 658 C C . THR A 1 87 ? -5.995 -9.293 37.349 1.00 80.25 87 THR A C 1
ATOM 660 O O . THR A 1 87 ? -6.733 -8.732 36.539 1.00 80.25 87 THR A O 1
ATOM 663 N N . SER A 1 88 ? -6.442 -10.321 38.073 1.00 81.25 88 SER A N 1
ATOM 664 C CA . SER A 1 88 ? -7.809 -10.850 37.945 1.00 81.25 88 SER A CA 1
ATOM 665 C C . SER A 1 88 ? -8.870 -9.896 38.513 1.00 81.25 88 SER A C 1
ATOM 667 O O . SER A 1 88 ? -8.598 -9.102 39.412 1.00 81.25 88 SER A O 1
ATOM 669 N N . ALA A 1 89 ? -10.116 -10.024 38.045 1.00 78.88 89 ALA A N 1
ATOM 670 C CA . ALA A 1 89 ? -11.244 -9.245 38.566 1.00 78.88 89 ALA A CA 1
ATOM 671 C C . ALA A 1 89 ? -11.431 -9.415 40.087 1.00 78.88 89 ALA A C 1
ATOM 673 O O . ALA A 1 89 ? -11.706 -8.445 40.790 1.00 78.88 89 ALA A O 1
ATOM 674 N N . SER A 1 90 ? -11.238 -10.634 40.606 1.00 82.44 90 SER A N 1
ATOM 675 C CA . SER A 1 90 ? -11.310 -10.915 42.044 1.00 82.44 90 SER A CA 1
ATOM 676 C C . SER A 1 90 ? -10.181 -10.253 42.827 1.00 82.44 90 SER A C 1
ATOM 678 O O . SER A 1 90 ? -10.429 -9.759 43.921 1.00 82.44 90 SER A O 1
ATOM 680 N N . ALA A 1 91 ? -8.968 -10.199 42.268 1.00 86.94 91 ALA A N 1
ATOM 681 C CA . ALA A 1 91 ? -7.829 -9.556 42.920 1.00 86.94 91 ALA A CA 1
ATOM 682 C C . ALA A 1 91 ? -8.026 -8.038 43.028 1.00 86.94 91 ALA A C 1
ATOM 684 O O . ALA A 1 91 ? -7.853 -7.473 44.104 1.00 86.94 91 ALA A O 1
ATOM 685 N N . PHE A 1 92 ? -8.469 -7.378 41.951 1.00 88.44 92 PHE A N 1
ATOM 686 C CA . PHE A 1 92 ? -8.789 -5.949 42.008 1.00 88.44 92 PHE A CA 1
ATOM 687 C C . PHE A 1 92 ? -9.914 -5.645 42.995 1.00 88.44 92 PHE A C 1
ATOM 689 O O . PHE A 1 92 ? -9.801 -4.708 43.782 1.00 88.44 92 PHE A O 1
ATOM 696 N N . ARG A 1 93 ? -10.973 -6.461 43.004 1.00 88.12 93 ARG A N 1
ATOM 697 C CA . ARG A 1 93 ? -12.052 -6.324 43.984 1.00 88.12 93 ARG A CA 1
ATOM 698 C C . ARG A 1 93 ? -11.533 -6.441 45.417 1.00 88.12 93 ARG A C 1
ATOM 700 O O . ARG A 1 93 ? -11.850 -5.584 46.232 1.00 88.12 93 ARG A O 1
ATOM 707 N N . GLN A 1 94 ? -10.716 -7.454 45.699 1.00 88.19 94 GLN A N 1
ATOM 708 C CA . GLN A 1 94 ? -10.129 -7.662 47.021 1.00 88.19 94 GLN A CA 1
ATOM 709 C C . GLN A 1 94 ? -9.284 -6.460 47.465 1.00 88.19 94 GLN A C 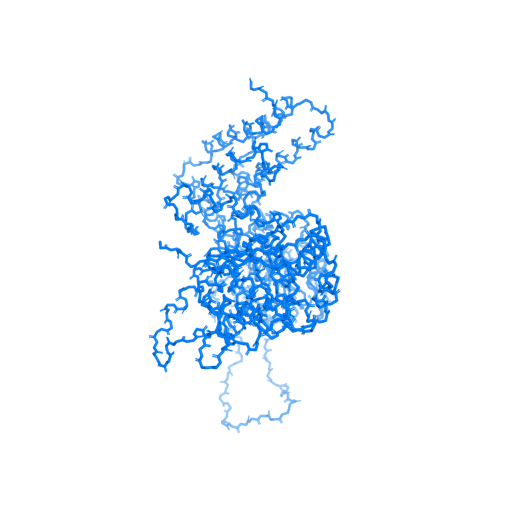1
ATOM 711 O O . GLN A 1 94 ? -9.451 -6.005 48.588 1.00 88.19 94 GLN A O 1
ATOM 716 N N . ARG A 1 95 ? -8.444 -5.895 46.587 1.00 87.50 95 ARG A N 1
ATOM 717 C CA . ARG A 1 95 ? -7.639 -4.698 46.908 1.00 87.50 95 ARG A CA 1
ATOM 718 C C . ARG A 1 95 ? -8.503 -3.498 47.284 1.00 87.50 95 ARG A C 1
ATOM 720 O O . ARG A 1 95 ? -8.172 -2.767 48.211 1.00 87.50 95 ARG A O 1
ATOM 727 N N . ILE A 1 96 ? -9.602 -3.293 46.557 1.00 88.50 96 ILE A N 1
ATOM 728 C CA . ILE A 1 96 ? -10.556 -2.222 46.857 1.00 88.50 96 ILE A CA 1
ATOM 729 C C . ILE A 1 96 ? -11.215 -2.487 48.216 1.00 88.50 96 ILE A C 1
ATOM 731 O O . ILE A 1 96 ? -11.245 -1.592 49.052 1.00 88.50 96 ILE A O 1
ATOM 735 N N . ASP A 1 97 ? -11.685 -3.713 48.466 1.00 87.69 97 ASP A N 1
ATOM 736 C CA . ASP A 1 97 ? -12.321 -4.095 49.734 1.00 87.69 97 ASP A CA 1
ATOM 737 C C . ASP A 1 97 ? -11.355 -3.924 50.928 1.00 87.69 97 ASP A C 1
ATOM 739 O O . ASP A 1 97 ? -11.742 -3.399 51.975 1.00 87.69 97 ASP A O 1
ATOM 743 N N . GLU A 1 98 ? -10.084 -4.298 50.760 1.00 86.19 98 GLU A N 1
ATOM 744 C CA . GLU A 1 98 ? -9.020 -4.115 51.753 1.00 86.19 98 GLU A CA 1
ATOM 745 C C . GLU A 1 98 ? -8.767 -2.630 52.043 1.00 86.19 98 GLU A C 1
ATOM 747 O O . GLU A 1 98 ? -8.809 -2.227 53.208 1.00 86.19 98 GLU A O 1
ATOM 752 N N . GLY A 1 99 ? -8.592 -1.799 51.011 1.00 83.75 99 GLY A N 1
ATOM 753 C CA . GLY A 1 99 ? -8.380 -0.357 51.172 1.00 83.75 99 GLY A CA 1
ATOM 754 C C . GLY A 1 99 ? -9.562 0.360 51.833 1.00 83.75 99 GLY A C 1
ATOM 755 O O . GLY A 1 99 ? -9.374 1.211 52.706 1.00 83.75 99 GLY A O 1
ATOM 756 N N . LEU A 1 100 ? -10.794 -0.046 51.499 1.00 82.50 100 LEU A N 1
ATOM 757 C CA . LEU A 1 100 ? -12.011 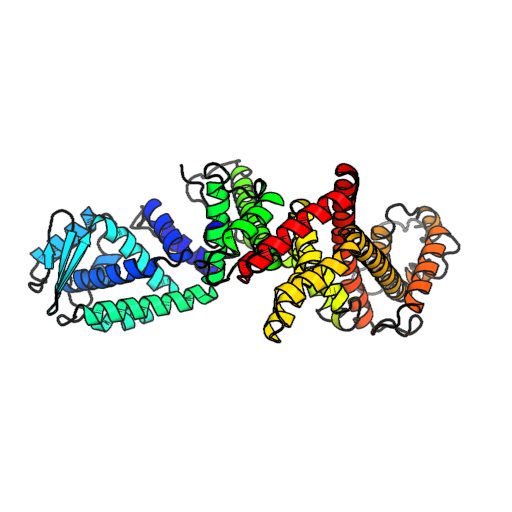0.437 52.162 1.00 82.50 100 LEU A CA 1
ATOM 758 C C . LEU A 1 100 ? -12.048 0.040 53.648 1.00 82.50 100 LEU A C 1
ATOM 760 O O . LEU A 1 100 ? -12.430 0.849 54.494 1.00 82.50 100 LEU A O 1
ATOM 764 N N . SER A 1 101 ? -11.635 -1.188 53.983 1.00 79.19 101 SER A N 1
ATOM 765 C CA . SER A 1 101 ? -11.652 -1.702 55.362 1.00 79.19 101 SER A CA 1
ATOM 766 C C . SER A 1 101 ? -10.612 -1.055 56.283 1.00 79.19 101 SER A C 1
ATOM 768 O O . SER A 1 101 ? -10.833 -0.957 57.489 1.00 79.19 101 SER A O 1
ATOM 770 N N . GLN A 1 102 ? -9.498 -0.584 55.719 1.00 73.38 102 GLN A N 1
ATOM 771 C CA . GLN A 1 102 ? -8.392 0.034 56.454 1.00 73.38 102 GLN A CA 1
ATOM 772 C C . GLN A 1 102 ? -8.634 1.521 56.787 1.00 73.38 102 GLN A C 1
ATOM 774 O O . GLN A 1 102 ? -7.825 2.138 57.473 1.00 73.38 102 GLN A O 1
ATOM 779 N N . GLY A 1 103 ? -9.767 2.098 56.365 1.00 62.94 103 GLY A N 1
ATOM 780 C CA . GLY A 1 103 ? -10.153 3.471 56.713 1.00 62.94 103 GLY A CA 1
ATOM 781 C C . GLY A 1 103 ? -9.440 4.565 55.911 1.00 62.94 103 GLY A C 1
ATOM 782 O O . GLY A 1 103 ? -9.601 5.738 56.237 1.00 62.94 103 GLY A O 1
ATOM 783 N N . HIS A 1 104 ? -8.701 4.200 54.854 1.00 58.22 104 HIS A N 1
ATOM 784 C CA . HIS A 1 104 ? -8.091 5.143 53.900 1.00 58.22 104 HIS A CA 1
ATOM 785 C C . HIS A 1 104 ? -9.120 5.759 52.942 1.00 58.22 104 HIS A C 1
ATOM 787 O O . HIS A 1 104 ? -8.853 6.769 52.298 1.00 58.22 104 HIS A O 1
ATOM 793 N N . ALA A 1 105 ? -10.314 5.168 52.868 1.00 53.47 105 ALA A N 1
ATOM 794 C CA . ALA A 1 105 ? -11.375 5.613 51.989 1.00 53.47 105 ALA A CA 1
ATOM 795 C C . ALA A 1 105 ? -11.977 6.937 52.461 1.00 53.47 105 ALA A C 1
ATOM 797 O O . ALA A 1 105 ? -12.756 6.991 53.418 1.00 53.47 105 ALA A O 1
ATOM 798 N N . SER A 1 106 ? -11.720 8.000 51.703 1.00 56.34 106 SER A N 1
ATOM 799 C CA . SER A 1 106 ? -12.704 9.069 51.609 1.00 56.34 106 SER A CA 1
ATOM 800 C C . SER A 1 106 ? -14.050 8.427 51.228 1.00 56.34 106 SER A C 1
ATOM 802 O O . SER A 1 106 ? -14.104 7.490 50.432 1.00 56.34 106 SER A O 1
ATOM 804 N N . THR A 1 107 ? -15.148 8.875 51.838 1.00 58.44 107 THR A N 1
ATOM 805 C CA . THR A 1 107 ? -16.536 8.351 51.778 1.00 58.44 107 THR A CA 1
ATOM 806 C C . THR A 1 107 ? -17.186 8.339 50.377 1.00 58.44 107 THR A C 1
ATOM 808 O O . THR A 1 107 ? -18.406 8.370 50.236 1.00 58.44 107 THR A O 1
ATOM 811 N N . LYS A 1 108 ? -16.375 8.312 49.320 1.00 77.88 108 LYS A N 1
ATOM 812 C CA . LYS A 1 108 ? -16.688 8.612 47.928 1.00 77.88 108 LYS A CA 1
ATOM 813 C C . LYS A 1 108 ? -16.507 7.401 46.994 1.00 77.88 108 LYS A C 1
ATOM 815 O O . LYS A 1 108 ? -16.387 7.592 45.786 1.00 77.88 108 LYS A O 1
ATOM 820 N N . ILE A 1 109 ? -16.449 6.171 47.517 1.00 85.56 109 ILE A N 1
ATOM 821 C CA . ILE A 1 109 ? -16.445 4.934 46.714 1.00 85.56 109 ILE A CA 1
ATOM 822 C C . ILE A 1 109 ? -17.542 3.998 47.217 1.00 85.56 109 ILE A C 1
ATOM 824 O O . ILE A 1 109 ? -17.596 3.666 48.399 1.00 85.56 109 ILE A O 1
ATOM 828 N N . LEU A 1 110 ? -18.399 3.551 46.300 1.00 85.06 110 LEU A N 1
ATOM 829 C CA . LEU A 1 110 ? -19.408 2.525 46.533 1.00 85.06 110 LEU A CA 1
ATOM 830 C C . LEU A 1 110 ? -18.976 1.233 45.843 1.00 85.06 110 LEU A C 1
ATOM 832 O O . LEU A 1 110 ? -18.675 1.213 44.651 1.00 85.06 110 LEU A O 1
ATOM 836 N N . GLN A 1 111 ? -18.968 0.138 46.593 1.00 84.12 111 GLN A N 1
ATOM 837 C CA . GLN A 1 111 ? -18.544 -1.164 46.097 1.00 84.12 111 GLN A CA 1
ATOM 838 C C . GLN A 1 111 ? -19.745 -2.097 45.932 1.00 84.12 111 GLN A C 1
ATOM 840 O O . GLN A 1 111 ? -20.546 -2.267 46.852 1.00 84.12 111 GLN A O 1
ATOM 845 N N . SER A 1 112 ? -19.849 -2.743 44.771 1.00 82.75 112 SER A N 1
ATOM 846 C CA . SER A 1 112 ? -20.828 -3.801 44.497 1.00 82.75 112 SER A CA 1
ATOM 847 C C . SER A 1 112 ? -20.134 -5.133 44.193 1.00 82.75 112 SER A C 1
ATOM 849 O O . SER A 1 112 ? -18.908 -5.216 44.130 1.00 82.75 112 SER A O 1
ATOM 851 N N . GLN A 1 113 ? -20.906 -6.202 43.966 1.00 75.44 113 GLN A N 1
ATOM 852 C CA . GLN A 1 113 ? -20.324 -7.501 43.611 1.00 75.44 113 GLN A CA 1
ATOM 853 C C . GLN A 1 113 ? -19.658 -7.537 42.225 1.00 75.44 113 GLN A C 1
ATOM 855 O O . GLN A 1 113 ? -18.819 -8.409 42.002 1.00 75.44 113 GLN A O 1
ATOM 860 N N . ALA A 1 114 ? -20.038 -6.636 41.312 1.00 70.62 114 ALA A N 1
ATOM 861 C CA . ALA A 1 114 ? -19.611 -6.663 39.909 1.00 70.62 114 ALA A CA 1
ATOM 862 C C . ALA A 1 114 ? -18.823 -5.416 39.466 1.00 70.62 114 ALA A C 1
ATOM 864 O O . ALA A 1 114 ? -18.138 -5.453 38.439 1.00 70.62 114 ALA A O 1
ATOM 865 N N . ALA A 1 115 ? -18.943 -4.312 40.202 1.00 82.44 115 ALA A N 1
ATOM 866 C CA . ALA A 1 115 ? -18.375 -3.023 39.833 1.00 82.44 115 ALA A CA 1
ATOM 867 C C . ALA A 1 115 ? -18.049 -2.155 41.052 1.00 82.44 115 ALA A C 1
ATOM 869 O O . ALA A 1 115 ? -18.643 -2.317 42.124 1.00 82.44 115 ALA A O 1
ATOM 870 N N . SER A 1 116 ? -17.150 -1.200 40.838 1.00 87.19 116 SER A N 1
ATOM 871 C CA . SER A 1 116 ? -16.808 -0.131 41.775 1.00 87.19 116 SER A CA 1
ATOM 872 C C . SER A 1 116 ? -17.296 1.199 41.220 1.00 87.19 116 SER A C 1
ATOM 874 O O . SER A 1 116 ? -16.993 1.533 40.074 1.00 87.19 116 SER A O 1
ATOM 876 N N . THR A 1 117 ? -18.039 1.951 42.024 1.00 88.44 117 THR A N 1
ATOM 877 C CA . THR A 1 117 ? -18.579 3.260 41.659 1.00 88.44 117 THR A CA 1
ATOM 878 C C . THR A 1 117 ? -17.846 4.342 42.430 1.00 88.44 117 THR A C 1
ATOM 880 O O . THR A 1 117 ? -17.808 4.332 43.659 1.00 88.44 117 THR A O 1
ATOM 883 N N . VAL A 1 118 ? -17.261 5.283 41.703 1.00 88.56 118 VAL A N 1
ATOM 884 C CA . VAL A 1 118 ? -16.597 6.456 42.264 1.00 88.56 118 VAL A CA 1
ATOM 885 C C . VAL A 1 118 ? -17.562 7.640 42.249 1.00 88.56 118 VAL A C 1
ATOM 887 O O . VAL A 1 118 ? -18.220 7.903 41.243 1.00 88.56 118 VAL A O 1
ATOM 890 N N . LEU A 1 119 ? -17.653 8.336 43.381 1.00 88.88 119 LEU A N 1
ATOM 891 C CA . LEU A 1 119 ? -18.490 9.516 43.572 1.00 88.88 119 LEU A CA 1
ATOM 892 C C . LEU A 1 119 ? -17.640 10.784 43.450 1.00 88.88 119 LEU A C 1
ATOM 894 O O . LEU A 1 119 ? -16.584 10.915 44.081 1.00 88.88 119 LEU A O 1
ATOM 898 N N . TYR A 1 120 ? -18.120 11.729 42.658 1.00 88.06 120 TYR A N 1
ATOM 899 C CA . TYR A 1 120 ? -17.537 13.045 42.435 1.00 88.06 120 TYR A CA 1
ATOM 900 C C . TYR A 1 120 ? -18.503 14.134 42.926 1.00 88.06 120 TYR A C 1
ATOM 902 O O . TYR A 1 120 ? -19.691 13.863 43.115 1.00 88.06 120 TYR A O 1
ATOM 910 N N . PRO A 1 121 ? -18.034 15.378 43.128 1.00 85.88 121 PRO A N 1
ATOM 911 C CA . PRO A 1 121 ? -18.922 16.496 43.460 1.00 85.88 121 PRO A CA 1
ATOM 912 C C . PRO A 1 121 ? -20.000 16.763 42.395 1.00 85.88 121 PRO A C 1
ATOM 914 O O . PRO A 1 121 ? -21.071 17.272 42.714 1.00 85.88 121 PRO A O 1
ATOM 917 N N . ASP A 1 122 ? -19.711 16.423 41.139 1.00 87.75 122 ASP A N 1
ATOM 918 C CA . ASP A 1 122 ? -20.504 16.706 39.942 1.00 87.75 122 ASP A CA 1
ATOM 919 C C . ASP A 1 122 ? -21.098 15.451 39.269 1.00 87.75 122 ASP A C 1
ATOM 921 O O . ASP A 1 122 ? -21.709 15.562 38.208 1.00 87.75 122 ASP A O 1
ATOM 925 N N . GLY A 1 123 ? -20.979 14.265 39.882 1.00 87.50 123 GLY A N 1
ATOM 926 C CA . GLY A 1 123 ? -21.635 13.039 39.411 1.00 87.50 123 GLY A CA 1
ATOM 927 C C . GLY A 1 123 ? -20.962 11.746 39.878 1.00 87.50 123 GLY A C 1
ATOM 928 O O . GLY A 1 123 ? -20.255 11.726 40.880 1.00 87.50 123 GLY A O 1
ATOM 929 N N . GLU A 1 124 ? -21.185 10.644 39.162 1.00 90.19 124 GLU A N 1
ATOM 930 C CA . GLU A 1 124 ? -20.638 9.324 39.502 1.00 90.19 124 GLU A CA 1
ATOM 931 C C . GLU A 1 124 ? -20.221 8.532 38.257 1.00 90.19 124 GLU A C 1
ATOM 933 O O . GLU A 1 124 ? -20.723 8.771 37.158 1.00 90.19 124 GLU A O 1
ATOM 938 N N . PHE A 1 125 ? -19.310 7.571 38.428 1.00 88.56 125 PHE A N 1
ATOM 939 C CA . PHE A 1 125 ? -18.893 6.658 37.361 1.00 88.56 125 PHE A CA 1
ATOM 940 C C . PHE A 1 125 ? -18.683 5.239 37.895 1.00 88.56 125 PHE A C 1
ATOM 942 O O . PHE A 1 125 ? -18.094 5.063 38.959 1.00 88.56 125 PHE A O 1
ATOM 949 N N . SER A 1 126 ? -19.134 4.221 37.155 1.00 83.00 126 SER A N 1
ATOM 950 C CA . SER A 1 126 ? -19.038 2.810 37.562 1.00 83.00 126 SER A CA 1
ATOM 951 C C . SER A 1 126 ? -18.110 2.008 36.652 1.00 83.00 126 SER A C 1
ATOM 953 O O . SER A 1 126 ? -18.283 1.996 35.436 1.00 83.00 126 SER A O 1
ATOM 955 N N . ILE A 1 127 ? -17.166 1.276 37.247 1.00 84.88 127 ILE A N 1
ATOM 956 C CA . ILE A 1 127 ? -16.173 0.455 36.544 1.00 84.88 127 ILE A CA 1
ATOM 957 C C . ILE A 1 127 ? -16.399 -1.013 36.889 1.00 84.88 127 ILE A C 1
ATOM 959 O O . ILE A 1 127 ? -16.302 -1.412 38.050 1.00 84.88 127 ILE A O 1
ATOM 963 N N . ALA A 1 128 ? -16.658 -1.840 35.878 1.00 78.06 128 ALA A N 1
ATOM 964 C CA . ALA A 1 128 ? -16.778 -3.282 36.067 1.00 78.06 128 ALA A CA 1
ATOM 965 C C . ALA A 1 128 ? -15.421 -3.912 36.428 1.00 78.06 128 ALA A C 1
ATOM 967 O O . ALA A 1 128 ? -14.413 -3.656 35.766 1.00 78.06 128 ALA A O 1
ATOM 968 N N . HIS A 1 129 ? -15.388 -4.808 37.421 1.00 81.31 129 HIS A N 1
ATOM 969 C CA . HIS A 1 129 ? -14.143 -5.466 37.862 1.00 81.31 129 HIS A CA 1
ATOM 970 C C . HIS A 1 129 ? -13.484 -6.281 36.746 1.00 81.31 129 HIS A C 1
ATOM 972 O O . HIS A 1 129 ? -12.261 -6.333 36.631 1.00 81.31 129 HIS A O 1
ATOM 978 N N . THR A 1 130 ? -14.296 -6.863 35.862 1.00 78.25 130 THR A N 1
ATOM 979 C CA . THR A 1 130 ? -13.840 -7.617 34.684 1.00 78.25 130 THR A CA 1
ATOM 980 C C . THR A 1 130 ? -13.024 -6.778 33.702 1.00 78.25 130 THR A C 1
ATOM 982 O O . THR A 1 130 ? -12.260 -7.334 32.915 1.00 78.25 130 THR A O 1
ATOM 985 N N . ARG A 1 131 ? -13.145 -5.447 33.750 1.00 81.38 131 ARG A N 1
ATOM 986 C CA . ARG A 1 131 ? -12.400 -4.527 32.890 1.00 81.38 131 ARG A CA 1
ATOM 987 C C . ARG A 1 131 ? -11.049 -4.102 33.450 1.00 81.38 131 A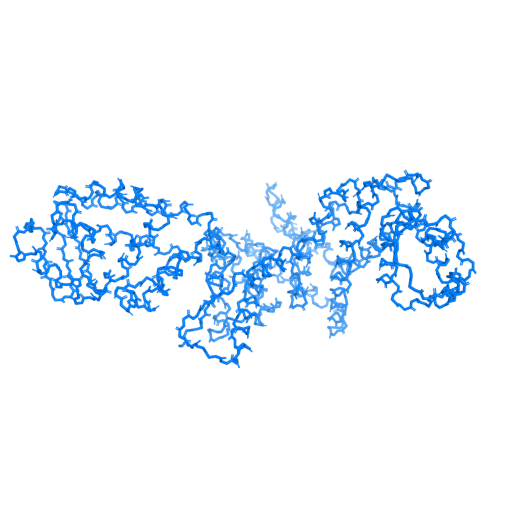RG A C 1
ATOM 989 O O . ARG A 1 131 ? -10.193 -3.688 32.674 1.00 81.38 131 ARG A O 1
ATOM 996 N N . MET A 1 132 ? -10.831 -4.229 34.756 1.00 89.25 132 MET A N 1
ATOM 997 C CA . MET A 1 132 ? -9.661 -3.657 35.431 1.00 89.25 132 MET A CA 1
ATOM 998 C C . MET A 1 132 ? -8.336 -4.295 34.985 1.00 89.25 132 MET A C 1
ATOM 1000 O O . MET A 1 132 ? -7.348 -3.583 34.848 1.00 89.25 132 MET A O 1
ATOM 1004 N N . SER A 1 133 ? -8.329 -5.589 34.633 1.00 87.25 133 SER A N 1
ATOM 1005 C CA . SER A 1 133 ? -7.152 -6.258 34.038 1.00 87.25 133 SER A CA 1
ATOM 1006 C C . SER A 1 133 ? -6.699 -5.586 32.738 1.00 87.25 133 SER A C 1
ATOM 1008 O O . SER A 1 133 ? -5.521 -5.301 32.548 1.00 87.25 133 SER A O 1
ATOM 1010 N N . PHE A 1 134 ? -7.655 -5.265 31.861 1.00 85.69 134 PHE A N 1
ATOM 1011 C CA . PHE A 1 134 ? -7.381 -4.585 30.597 1.00 85.69 134 PHE A CA 1
ATOM 1012 C C . PHE A 1 134 ? -6.952 -3.129 30.802 1.00 85.69 134 PHE A C 1
ATOM 1014 O O . PHE A 1 134 ? -6.014 -2.679 30.154 1.00 85.69 134 PHE A O 1
ATOM 1021 N N . LEU A 1 135 ? -7.596 -2.406 31.723 1.00 91.25 135 LEU A N 1
ATOM 1022 C CA . LEU A 1 135 ? -7.217 -1.027 32.053 1.00 91.25 135 LEU A CA 1
ATOM 1023 C C . LEU A 1 135 ? -5.808 -0.962 32.664 1.00 91.25 135 LEU A C 1
ATOM 1025 O O . LEU A 1 135 ? -5.034 -0.077 32.322 1.00 91.25 135 LEU A O 1
ATOM 1029 N N . SER A 1 136 ? -5.442 -1.937 33.498 1.00 93.88 136 SER A N 1
ATOM 1030 C CA . SER A 1 136 ? -4.085 -2.071 34.033 1.00 93.88 136 SER A CA 1
ATOM 1031 C C . SER A 1 136 ? -3.055 -2.328 32.934 1.00 93.88 136 SER A C 1
ATOM 1033 O O . SER A 1 136 ? -2.000 -1.704 32.952 1.00 93.88 136 SER A O 1
ATOM 1035 N N . ALA A 1 137 ? -3.356 -3.200 31.965 1.00 92.06 137 ALA A N 1
ATOM 1036 C CA . ALA A 1 137 ? -2.474 -3.437 30.820 1.00 92.06 137 ALA A CA 1
ATOM 1037 C C . ALA A 1 137 ? -2.318 -2.179 29.947 1.00 92.06 137 ALA A C 1
ATOM 1039 O O . ALA A 1 137 ? -1.234 -1.895 29.445 1.00 92.06 137 ALA A O 1
ATOM 1040 N N . LEU A 1 138 ? -3.394 -1.398 29.795 1.00 93.88 138 LEU A N 1
ATOM 1041 C CA . LEU A 1 138 ? -3.364 -0.118 29.091 1.00 93.88 138 LEU A CA 1
ATOM 1042 C C . LEU A 1 138 ? -2.495 0.919 29.816 1.00 93.88 138 LEU A C 1
ATOM 1044 O O . LEU A 1 138 ? -1.750 1.635 29.154 1.00 93.88 138 LEU A O 1
ATOM 1048 N N . LEU A 1 139 ? -2.551 0.984 31.150 1.00 95.06 139 LEU A N 1
ATOM 1049 C CA . LEU A 1 139 ? -1.667 1.853 31.929 1.00 95.06 139 LEU A CA 1
ATOM 1050 C C . LEU A 1 139 ? -0.199 1.450 31.761 1.00 95.06 139 LEU A C 1
ATOM 1052 O O . LEU A 1 139 ? 0.633 2.320 31.524 1.00 95.06 139 LEU A O 1
ATOM 1056 N N . GLU A 1 140 ? 0.100 0.147 31.831 1.00 94.06 140 GLU A N 1
ATOM 1057 C CA . GLU A 1 140 ? 1.446 -0.388 31.588 1.00 94.06 140 GLU A CA 1
ATOM 1058 C C . GLU A 1 140 ? 1.961 0.065 30.216 1.00 94.06 140 GLU A C 1
ATOM 1060 O O . GLU A 1 140 ? 3.022 0.671 30.116 1.00 94.06 140 GLU A O 1
ATOM 1065 N N . PHE A 1 141 ? 1.143 -0.111 29.174 1.00 95.38 141 PHE A N 1
ATOM 1066 C CA . PHE A 1 141 ? 1.460 0.330 27.818 1.00 95.38 141 PHE A CA 1
ATOM 1067 C C . PHE A 1 141 ? 1.734 1.828 27.722 1.00 95.38 141 PHE A C 1
ATOM 1069 O O . PHE A 1 141 ? 2.708 2.249 27.099 1.00 95.38 141 PHE A O 1
ATOM 1076 N N . MET A 1 142 ? 0.884 2.651 28.333 1.00 95.31 142 MET A N 1
ATOM 1077 C CA . MET A 1 142 ? 1.049 4.101 28.303 1.00 95.31 142 MET A CA 1
ATOM 1078 C C . MET A 1 142 ? 2.316 4.546 29.030 1.00 95.31 142 MET A C 1
ATOM 1080 O O . MET A 1 142 ? 2.996 5.448 28.553 1.00 95.31 142 MET A O 1
ATOM 1084 N N . VAL A 1 143 ? 2.658 3.908 30.149 1.00 94.75 143 VAL A N 1
ATOM 1085 C CA . VAL A 1 143 ? 3.893 4.192 30.887 1.00 94.75 143 VAL A CA 1
ATOM 1086 C C . VAL A 1 143 ? 5.124 3.762 30.088 1.00 94.75 143 VAL A C 1
ATOM 1088 O O . VAL A 1 143 ? 6.084 4.529 30.019 1.00 94.75 143 VAL A O 1
ATOM 1091 N N . SER A 1 144 ? 5.087 2.596 29.436 1.00 93.25 144 SER A N 1
ATOM 1092 C CA . SER A 1 144 ? 6.180 2.105 28.587 1.00 93.25 144 SER A CA 1
ATOM 1093 C C . SER A 1 144 ? 6.409 2.960 27.338 1.00 93.25 144 SER A C 1
ATOM 1095 O O . SER A 1 144 ? 7.548 3.095 26.908 1.00 93.25 144 SER A O 1
ATOM 1097 N N . THR A 1 145 ? 5.355 3.550 26.766 1.00 93.25 145 THR A N 1
ATOM 1098 C CA . THR A 1 145 ? 5.439 4.324 25.511 1.00 93.25 145 THR A CA 1
ATOM 1099 C C . THR A 1 145 ? 5.623 5.824 25.728 1.00 93.25 145 THR A C 1
ATOM 1101 O O . THR A 1 145 ? 6.496 6.442 25.130 1.00 93.25 145 THR A O 1
ATOM 1104 N N . LEU A 1 146 ? 4.806 6.441 26.585 1.00 93.25 146 LEU A N 1
ATOM 1105 C CA . LEU A 1 146 ? 4.840 7.887 26.832 1.00 93.25 146 LEU A CA 1
ATOM 1106 C C . LEU A 1 146 ? 5.863 8.277 27.904 1.00 93.25 146 LEU A C 1
ATOM 1108 O O . LEU A 1 146 ? 6.166 9.462 28.057 1.00 93.25 146 LEU A O 1
ATOM 1112 N N . GLY A 1 147 ? 6.369 7.294 28.651 1.00 92.94 147 GLY A N 1
ATOM 1113 C CA . GLY A 1 147 ? 7.234 7.480 29.805 1.00 92.94 147 GLY A CA 1
ATOM 1114 C C . GLY A 1 147 ? 6.445 7.745 31.088 1.00 92.94 147 GLY A C 1
ATOM 1115 O O . GLY A 1 147 ? 5.473 8.504 31.108 1.00 92.94 147 GLY A O 1
ATOM 1116 N N . TYR A 1 148 ? 6.913 7.155 32.190 1.00 92.06 148 TYR A N 1
ATOM 1117 C CA . TYR A 1 148 ? 6.289 7.279 33.510 1.00 92.06 148 TYR A CA 1
ATOM 1118 C C . TYR A 1 148 ? 6.046 8.738 33.923 1.00 92.06 148 TYR A C 1
ATOM 1120 O O . TYR A 1 148 ? 4.916 9.091 34.251 1.00 92.06 148 TYR A O 1
ATOM 1128 N N . SER A 1 149 ? 7.067 9.602 33.850 1.00 91.81 149 SER A N 1
ATOM 1129 C CA . SER A 1 149 ? 6.955 11.000 34.293 1.00 91.81 149 SER A CA 1
ATOM 1130 C C . SER A 1 149 ? 5.872 11.762 33.532 1.00 91.81 149 SER A C 1
ATOM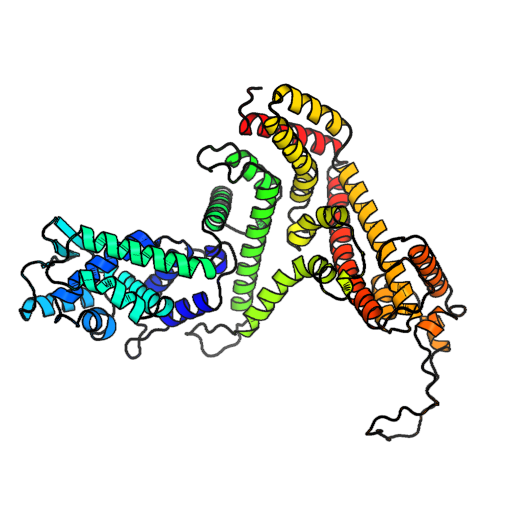 1132 O O . SER A 1 149 ? 5.076 12.472 34.131 1.00 91.81 149 SER A O 1
ATOM 1134 N N . SER A 1 150 ? 5.783 11.545 32.217 1.00 92.25 150 SER A N 1
ATOM 1135 C CA . SER A 1 150 ? 4.778 12.173 31.354 1.00 92.25 150 SER A CA 1
ATOM 1136 C C . SER A 1 150 ? 3.359 11.749 31.735 1.00 92.25 150 SER A C 1
ATOM 1138 O O . SER A 1 150 ? 2.453 12.584 31.790 1.00 92.25 150 SER A O 1
ATOM 1140 N N . VAL A 1 151 ? 3.155 10.456 32.011 1.00 93.62 151 VAL A N 1
ATOM 1141 C CA . VAL A 1 151 ? 1.859 9.935 32.463 1.00 93.62 151 VAL A CA 1
ATOM 1142 C C . VAL A 1 151 ? 1.521 10.490 33.844 1.00 93.62 151 VAL A C 1
ATOM 1144 O O . VAL A 1 151 ? 0.419 11.003 34.018 1.00 93.62 151 VAL A O 1
ATOM 1147 N N . PHE A 1 152 ? 2.467 10.452 34.785 1.00 92.19 152 PHE A N 1
ATOM 1148 C CA . PHE A 1 152 ? 2.288 10.923 36.158 1.00 92.19 152 PHE A CA 1
ATOM 1149 C C . PHE A 1 152 ? 1.912 12.410 36.223 1.00 92.19 152 PHE A C 1
ATOM 1151 O O . PHE A 1 152 ? 0.888 12.752 36.806 1.00 92.19 152 PHE A O 1
ATOM 1158 N N . GLU A 1 153 ? 2.666 13.280 35.543 1.00 92.56 153 GLU A N 1
ATOM 1159 C CA . GLU A 1 153 ? 2.361 14.717 35.437 1.00 92.56 153 GLU A CA 1
ATOM 1160 C C . GLU A 1 153 ? 0.960 14.973 34.864 1.00 92.56 153 GLU A C 1
ATOM 1162 O O . GLU A 1 153 ? 0.305 15.950 35.206 1.00 92.56 153 GLU A O 1
ATOM 1167 N N . THR A 1 154 ? 0.476 14.095 33.982 1.00 92.56 154 THR A N 1
ATOM 1168 C CA . THR A 1 154 ? -0.848 14.254 33.368 1.00 92.56 154 THR A CA 1
ATOM 1169 C C . THR A 1 154 ? -1.985 13.858 34.311 1.00 92.56 154 THR A C 1
ATOM 1171 O O . THR A 1 154 ? -3.087 14.394 34.196 1.00 92.56 154 THR A O 1
ATOM 1174 N N . ILE A 1 155 ? -1.749 12.903 35.213 1.00 93.25 155 ILE A N 1
ATOM 1175 C CA . ILE A 1 155 ? -2.767 12.401 36.146 1.00 93.25 155 ILE A CA 1
ATOM 1176 C C . ILE A 1 155 ? -2.733 13.101 37.508 1.00 93.25 155 ILE A C 1
ATOM 1178 O O . ILE A 1 155 ? -3.624 12.860 38.313 1.00 93.25 155 ILE A O 1
ATOM 1182 N N . GLU A 1 156 ? -1.753 13.965 37.775 1.00 90.88 156 GLU A N 1
ATOM 1183 C CA . GLU A 1 156 ? -1.581 14.634 39.072 1.00 90.88 156 GLU A CA 1
ATOM 1184 C C . GLU A 1 156 ? -2.871 15.321 39.559 1.00 90.88 156 GLU A C 1
ATOM 1186 O O . GLU A 1 156 ? -3.293 15.115 40.699 1.00 90.88 156 GLU A O 1
ATOM 1191 N N . ASP A 1 157 ? -3.574 16.020 38.664 1.00 87.75 157 ASP A N 1
ATOM 1192 C CA . ASP A 1 157 ? -4.821 16.727 38.980 1.00 87.75 157 ASP A CA 1
ATOM 1193 C C . ASP A 1 157 ? -5.953 15.794 39.451 1.00 87.75 157 ASP A C 1
ATOM 1195 O O . ASP A 1 157 ? -6.778 16.180 40.283 1.00 87.75 157 ASP A O 1
ATOM 1199 N N . ILE A 1 158 ? -6.001 14.553 38.950 1.00 90.44 158 ILE A N 1
ATOM 1200 C CA . ILE A 1 158 ? -7.041 13.576 39.320 1.00 90.44 158 ILE A CA 1
ATOM 1201 C C . ILE A 1 158 ? -6.674 12.757 40.561 1.00 90.44 158 ILE A C 1
ATOM 1203 O O . ILE A 1 158 ? -7.527 12.049 41.094 1.00 90.44 158 ILE A O 1
ATOM 1207 N N . LEU A 1 159 ? -5.431 12.855 41.044 1.00 88.25 159 LEU A N 1
ATOM 1208 C CA . LEU A 1 159 ? -5.008 12.233 42.302 1.00 88.25 159 LEU A CA 1
ATOM 1209 C C . LEU A 1 159 ? -5.464 13.034 43.531 1.00 88.25 159 LEU A C 1
ATOM 1211 O O . LEU A 1 159 ? -5.453 12.500 44.638 1.00 88.25 159 LEU A O 1
ATOM 1215 N N . SER A 1 160 ? -5.894 14.285 43.347 1.00 82.12 160 SER A N 1
ATOM 1216 C CA . SER A 1 160 ? -6.465 15.120 44.407 1.00 82.12 160 SER A CA 1
ATOM 1217 C C . SER A 1 160 ? -7.837 14.613 44.885 1.00 82.12 160 SER A C 1
ATOM 1219 O O . SER A 1 160 ? -8.676 14.177 44.092 1.00 82.12 160 SER A O 1
ATOM 1221 N N . ASP A 1 161 ? -8.121 14.752 46.185 1.00 76.75 161 ASP A N 1
ATOM 1222 C CA . ASP A 1 161 ? -9.419 14.404 46.791 1.00 76.75 161 ASP A CA 1
ATOM 1223 C C . ASP A 1 161 ? -10.602 15.225 46.234 1.00 76.75 161 ASP A C 1
ATOM 1225 O O . ASP A 1 161 ? -11.765 14.805 46.350 1.00 76.75 161 ASP A O 1
ATOM 1229 N N . ASP A 1 162 ? -10.304 16.363 45.603 1.00 80.19 162 ASP A N 1
ATOM 1230 C CA . ASP A 1 162 ? -11.264 17.303 45.011 1.00 80.19 162 ASP A CA 1
ATOM 1231 C C . ASP A 1 162 ? -11.464 17.115 43.497 1.00 80.19 162 ASP A C 1
ATOM 1233 O O . ASP A 1 162 ? -12.124 17.933 42.855 1.00 80.19 162 ASP A O 1
ATOM 1237 N N . ALA A 1 163 ? -10.930 16.036 42.910 1.00 85.88 163 ALA A N 1
ATOM 1238 C CA . ALA A 1 163 ? -11.138 15.729 41.497 1.00 85.88 163 ALA A CA 1
ATOM 1239 C C . ALA A 1 163 ? -12.639 15.685 41.138 1.00 85.88 163 ALA A C 1
ATOM 1241 O O . ALA A 1 163 ? -13.453 15.127 41.881 1.00 85.88 163 ALA A O 1
ATOM 1242 N N . SER A 1 164 ? -12.989 16.250 39.980 1.00 89.81 164 SER A N 1
ATOM 1243 C CA . SER A 1 164 ? -14.345 16.283 39.406 1.00 89.81 164 SER A CA 1
ATOM 1244 C C . SER A 1 164 ? -14.447 15.400 38.155 1.00 89.81 164 SER A C 1
ATOM 1246 O O . SER A 1 164 ? -13.419 15.040 37.572 1.00 89.81 164 SER A O 1
ATOM 1248 N N . LEU A 1 165 ? -15.660 15.071 37.697 1.00 86.00 165 LEU A N 1
ATOM 1249 C CA . LEU A 1 165 ? -15.870 14.390 36.411 1.00 86.00 165 LEU A CA 1
ATOM 1250 C C . LEU A 1 165 ? -15.291 15.198 35.245 1.00 86.00 165 LEU A C 1
ATOM 1252 O O . LEU A 1 165 ? -14.723 14.612 34.318 1.00 86.00 165 LEU A O 1
ATOM 1256 N N . GLY A 1 166 ? -15.408 16.528 35.301 1.00 80.56 166 GLY A N 1
ATOM 1257 C CA . GLY A 1 166 ? -14.796 17.429 34.322 1.00 80.56 166 GLY A CA 1
ATOM 1258 C C . GLY A 1 166 ? -13.280 17.238 34.244 1.00 80.56 166 GLY A C 1
ATOM 1259 O O . GLY A 1 166 ? -12.753 16.919 33.179 1.00 80.56 166 GLY A O 1
ATOM 1260 N N . THR A 1 167 ? -12.597 17.309 35.390 1.00 91.25 167 THR A N 1
ATOM 1261 C CA . THR A 1 167 ? -11.139 17.115 35.482 1.00 91.25 167 THR A CA 1
ATOM 1262 C C . THR A 1 167 ? -10.717 15.744 34.949 1.00 91.25 167 THR A C 1
ATOM 1264 O O . THR A 1 167 ? -9.777 15.645 34.167 1.00 91.25 167 THR A O 1
ATOM 1267 N N . VAL A 1 168 ? -11.449 14.679 35.300 1.00 89.88 168 VAL A N 1
ATOM 1268 C CA . VAL A 1 168 ? -11.162 13.317 34.816 1.00 89.88 168 VAL A CA 1
ATOM 1269 C C . VAL A 1 168 ? -11.319 13.202 33.297 1.00 89.88 168 VAL A C 1
ATOM 1271 O O . VAL A 1 168 ? -10.498 12.564 32.632 1.00 89.88 168 VAL A O 1
ATOM 1274 N N . SER A 1 169 ? -12.343 13.840 32.732 1.00 83.38 169 SER A N 1
ATOM 1275 C CA . SER A 1 169 ? -12.573 13.870 31.283 1.00 83.38 169 SER A CA 1
ATOM 1276 C C . SER A 1 169 ? -11.464 14.628 30.550 1.00 83.38 169 SER A C 1
ATOM 1278 O O . SER A 1 169 ? -10.964 14.157 29.525 1.00 83.38 169 SER A O 1
ATOM 1280 N N . ASP A 1 170 ? -11.030 15.765 31.091 1.00 81.62 170 ASP A N 1
ATOM 1281 C CA . ASP A 1 170 ? -9.949 16.574 30.525 1.00 81.62 170 ASP A CA 1
ATOM 1282 C C . ASP A 1 170 ? -8.605 15.835 30.558 1.00 81.62 170 ASP A C 1
ATOM 1284 O O . ASP A 1 170 ? -7.898 15.791 29.542 1.00 81.62 170 ASP A O 1
ATOM 1288 N N . THR A 1 171 ? -8.290 15.164 31.671 1.00 91.38 171 THR A N 1
ATOM 1289 C CA . THR A 1 171 ? -7.116 14.289 31.801 1.00 91.38 171 THR A CA 1
ATOM 1290 C C . THR A 1 171 ? -7.155 13.143 30.787 1.00 91.38 171 THR A C 1
ATOM 1292 O O . THR A 1 171 ? -6.171 12.911 30.080 1.00 91.38 171 THR A O 1
ATOM 1295 N N . ALA A 1 172 ? -8.296 12.464 30.634 1.00 87.44 172 ALA A N 1
ATOM 1296 C CA . ALA A 1 172 ? -8.457 11.383 29.659 1.00 87.44 172 ALA A CA 1
ATOM 1297 C C . ALA A 1 172 ? -8.262 11.860 28.208 1.00 87.44 172 ALA A C 1
ATOM 1299 O O . ALA A 1 172 ? -7.609 11.188 27.400 1.00 87.44 172 ALA A O 1
ATOM 1300 N N . ASN A 1 173 ? -8.781 13.044 27.873 1.00 73.25 173 ASN A N 1
ATOM 1301 C CA . ASN A 1 173 ? -8.597 13.670 26.564 1.00 73.25 173 ASN A CA 1
ATOM 1302 C C . ASN A 1 173 ? -7.137 14.074 26.319 1.00 73.25 173 ASN A C 1
ATOM 1304 O O . ASN A 1 173 ? -6.628 13.940 25.203 1.00 73.25 173 ASN A O 1
ATOM 1308 N N . LEU A 1 174 ? -6.441 14.576 27.340 1.00 84.50 174 LEU A N 1
ATOM 1309 C CA . LEU A 1 174 ? -5.021 14.912 27.249 1.00 84.50 174 LEU A CA 1
ATOM 1310 C C . LEU A 1 174 ? -4.159 13.660 27.028 1.00 84.50 174 LEU A C 1
ATOM 1312 O O . LEU A 1 174 ? -3.351 13.643 26.098 1.00 84.50 174 LEU A O 1
ATOM 1316 N N . LEU A 1 175 ? -4.390 12.594 27.795 1.00 87.38 175 LEU A N 1
ATOM 1317 C CA . LEU A 1 175 ? -3.725 11.301 27.612 1.00 87.38 175 LEU A CA 1
ATOM 1318 C C . LEU A 1 175 ? -4.003 10.697 26.228 1.00 87.38 175 LEU A C 1
ATOM 1320 O O . LEU A 1 175 ? -3.075 10.260 25.549 1.00 87.38 175 LEU A O 1
ATOM 1324 N N . SER A 1 176 ? -5.256 10.745 25.764 1.00 81.88 176 SER A N 1
ATOM 1325 C CA . SER A 1 176 ? -5.637 10.269 24.427 1.00 81.88 176 SER A CA 1
ATOM 1326 C C . SER A 1 176 ? -4.913 11.029 23.313 1.00 81.88 176 SER A C 1
ATOM 1328 O O . SER A 1 176 ? -4.478 10.415 22.339 1.00 81.88 176 SER A O 1
ATOM 1330 N N . ARG A 1 177 ? -4.739 12.353 23.458 1.00 79.88 177 ARG A N 1
ATOM 1331 C CA . ARG A 1 177 ? -3.975 13.185 22.512 1.00 79.88 177 ARG A CA 1
ATOM 1332 C C . ARG A 1 177 ? -2.487 12.848 22.513 1.00 79.88 177 ARG A C 1
ATOM 1334 O O . ARG A 1 177 ? -1.910 12.729 21.436 1.00 79.88 177 ARG A O 1
ATOM 1341 N N . ARG A 1 178 ? -1.874 12.664 23.689 1.00 87.31 178 ARG A N 1
ATOM 1342 C CA . ARG A 1 178 ? -0.459 12.262 23.800 1.00 87.31 178 ARG A CA 1
ATOM 1343 C C . ARG A 1 178 ? -0.224 10.893 23.165 1.00 87.31 178 ARG A C 1
ATOM 1345 O O . ARG A 1 178 ? 0.687 10.750 22.354 1.00 87.31 178 ARG A O 1
ATOM 1352 N N . LEU A 1 179 ? -1.098 9.926 23.447 1.00 84.94 179 LEU A N 1
ATOM 1353 C CA . LEU A 1 179 ? -1.019 8.608 22.826 1.00 84.94 179 LEU A CA 1
ATOM 1354 C C . LEU A 1 179 ? -1.256 8.665 21.310 1.00 84.94 179 LEU A C 1
ATOM 1356 O O . LEU A 1 179 ? -0.556 7.994 20.561 1.00 84.94 179 LEU A O 1
ATOM 1360 N N . TYR A 1 180 ? -2.191 9.490 20.832 1.00 77.69 180 TYR A N 1
ATOM 1361 C CA . TYR A 1 180 ? -2.400 9.681 19.394 1.00 77.69 180 TYR A CA 1
ATOM 1362 C C . TYR A 1 180 ? -1.166 10.267 18.697 1.00 77.69 180 TYR A C 1
ATOM 1364 O O . TYR A 1 180 ? -0.827 9.822 17.605 1.00 77.69 180 TYR A O 1
ATOM 1372 N N . ALA A 1 181 ? -0.488 11.235 19.324 1.00 79.62 181 ALA A N 1
ATOM 1373 C CA . ALA A 1 181 ? 0.740 11.819 18.792 1.00 79.62 181 ALA A CA 1
ATOM 1374 C C . ALA A 1 181 ? 1.861 10.775 18.675 1.00 79.62 181 ALA A C 1
ATOM 1376 O O . ALA A 1 181 ? 2.470 10.674 17.614 1.00 79.62 181 ALA A O 1
ATOM 1377 N N . TYR A 1 182 ? 2.056 9.954 19.714 1.00 88.31 182 TYR A N 1
ATOM 1378 C CA . TYR A 1 182 ? 2.978 8.814 19.678 1.00 88.31 182 TYR A CA 1
ATOM 1379 C C . TYR A 1 182 ? 2.601 7.832 18.558 1.00 88.31 182 TYR A C 1
ATOM 1381 O O . TYR A 1 182 ? 3.378 7.558 17.654 1.00 88.31 182 TYR A O 1
ATOM 1389 N N . LEU A 1 183 ? 1.354 7.364 18.515 1.00 78.31 183 LEU A N 1
ATOM 1390 C CA . LEU A 1 183 ? 0.911 6.426 17.478 1.00 78.31 183 LEU A CA 1
ATOM 1391 C C . LEU A 1 183 ? 0.911 7.023 16.063 1.00 78.31 183 LEU A C 1
ATOM 1393 O O . LEU A 1 183 ? 0.816 6.276 15.092 1.00 78.31 183 LEU A O 1
ATOM 1397 N N . GLY A 1 184 ? 0.990 8.344 15.911 1.00 68.69 184 GLY A N 1
ATOM 1398 C CA . GLY A 1 184 ? 1.154 9.004 14.618 1.00 68.69 184 GLY A CA 1
ATOM 1399 C C . GLY A 1 184 ? 2.492 8.688 13.946 1.00 68.69 184 GLY A C 1
ATOM 1400 O O . GLY A 1 184 ? 2.548 8.656 12.721 1.00 68.69 184 GLY A O 1
ATOM 1401 N N . THR A 1 185 ? 3.541 8.409 14.727 1.00 80.00 185 THR A N 1
ATOM 1402 C CA . THR A 1 185 ? 4.873 8.026 14.226 1.00 80.00 185 THR A CA 1
ATOM 1403 C C . THR A 1 185 ? 5.068 6.514 14.123 1.00 80.00 185 THR A C 1
ATOM 1405 O O . THR A 1 185 ? 6.049 6.068 13.536 1.00 80.00 185 THR A O 1
ATOM 1408 N N . HIS A 1 186 ? 4.140 5.721 14.668 1.00 74.62 186 HIS A N 1
ATOM 1409 C CA . HIS A 1 186 ? 4.287 4.265 14.801 1.00 74.62 186 HIS A CA 1
ATOM 1410 C C . HIS A 1 186 ? 3.192 3.439 14.108 1.00 74.62 186 HIS A C 1
ATOM 1412 O O . HIS A 1 186 ? 3.346 2.227 13.962 1.00 74.62 186 HIS A O 1
ATOM 1418 N N . LEU A 1 187 ? 2.096 4.074 13.675 1.00 68.25 187 LEU A N 1
ATOM 1419 C CA . LEU A 1 187 ? 1.011 3.448 12.917 1.00 68.25 187 LEU A CA 1
ATOM 1420 C C . LEU A 1 187 ? 0.673 4.260 11.659 1.00 68.25 187 LEU A C 1
ATOM 1422 O O . LEU A 1 187 ? 0.754 5.493 11.689 1.00 68.25 187 LEU A O 1
ATOM 1426 N N . PRO A 1 188 ? 0.154 3.611 10.597 1.00 62.66 188 PRO A N 1
ATOM 1427 C CA . PRO A 1 188 ? -0.398 4.304 9.437 1.00 62.66 188 PRO A CA 1
ATOM 1428 C C . PRO A 1 188 ? -1.432 5.365 9.837 1.00 62.66 188 PRO A C 1
ATOM 1430 O O . PRO A 1 188 ? -2.116 5.242 10.859 1.00 62.66 188 PRO A O 1
ATOM 1433 N N . ALA A 1 189 ? -1.588 6.418 9.033 1.00 63.72 189 ALA A N 1
ATOM 1434 C CA . ALA A 1 189 ? -2.559 7.482 9.301 1.00 63.72 189 ALA A CA 1
ATOM 1435 C C . ALA A 1 189 ? -3.986 6.926 9.500 1.00 63.72 189 ALA A C 1
ATOM 1437 O O . ALA A 1 189 ? -4.384 5.964 8.844 1.00 63.72 189 ALA A O 1
ATOM 1438 N N . ALA A 1 190 ? -4.790 7.544 10.374 1.00 60.47 190 ALA A N 1
ATOM 1439 C CA . ALA A 1 190 ? -6.133 7.045 10.717 1.00 60.47 190 ALA A CA 1
ATOM 1440 C C . ALA A 1 190 ? -7.047 6.910 9.488 1.00 60.47 190 ALA A C 1
ATOM 1442 O O . ALA A 1 190 ? -7.837 5.974 9.385 1.00 60.47 190 ALA A O 1
ATOM 1443 N N . THR A 1 191 ? -6.887 7.800 8.510 1.00 62.59 191 THR A N 1
ATOM 1444 C CA . THR A 1 191 ? -7.569 7.719 7.215 1.00 62.59 191 THR A CA 1
ATOM 1445 C C . THR A 1 191 ? -7.161 6.480 6.414 1.00 62.59 191 THR A C 1
ATOM 1447 O O . THR A 1 191 ? -8.028 5.824 5.850 1.00 62.59 191 THR A O 1
ATOM 1450 N N . ALA A 1 192 ? -5.881 6.097 6.406 1.00 62.66 192 ALA A N 1
ATOM 1451 C CA . ALA A 1 192 ? -5.430 4.872 5.741 1.00 62.66 192 ALA A CA 1
ATOM 1452 C C . ALA A 1 192 ? -6.009 3.616 6.419 1.00 62.66 192 ALA A C 1
ATOM 1454 O O . ALA A 1 192 ? -6.515 2.728 5.738 1.00 62.66 192 ALA A O 1
ATOM 1455 N N . GLN A 1 193 ? -6.053 3.590 7.755 1.00 62.28 193 GLN A N 1
ATOM 1456 C CA . GLN A 1 193 ? -6.659 2.486 8.511 1.00 62.28 193 GLN A CA 1
ATOM 1457 C C . GLN A 1 193 ? -8.164 2.342 8.256 1.00 62.28 193 GLN A C 1
ATOM 1459 O O . GLN A 1 193 ? -8.657 1.227 8.088 1.00 62.28 193 GLN A O 1
ATOM 1464 N N . ARG A 1 194 ? -8.904 3.460 8.199 1.00 67.56 194 ARG A N 1
ATOM 1465 C CA . ARG A 1 194 ? -10.333 3.453 7.835 1.00 67.56 194 ARG A CA 1
ATOM 1466 C C . ARG A 1 194 ? -10.546 2.856 6.442 1.00 67.56 194 ARG A C 1
ATOM 1468 O O . ARG A 1 194 ? -11.412 2.002 6.282 1.00 67.56 194 ARG A O 1
ATOM 1475 N N . LYS A 1 195 ? -9.722 3.245 5.463 1.00 70.88 195 LYS A N 1
ATOM 1476 C CA . LYS A 1 195 ? -9.781 2.718 4.088 1.00 70.88 195 LYS A CA 1
ATOM 1477 C C . LYS A 1 195 ? -9.494 1.222 4.029 1.00 70.88 195 LYS A C 1
ATOM 1479 O O . LYS A 1 195 ? -10.243 0.485 3.395 1.00 70.88 195 LYS A O 1
ATOM 1484 N N . PHE A 1 196 ? -8.460 0.768 4.732 1.00 68.56 196 PHE A N 1
ATOM 1485 C CA . PHE A 1 196 ? -8.121 -0.650 4.821 1.00 68.56 196 PHE A CA 1
ATOM 1486 C C . PHE A 1 196 ? -9.252 -1.469 5.461 1.00 68.56 196 PHE A C 1
ATOM 1488 O O . PHE A 1 196 ? -9.623 -2.531 4.959 1.00 68.56 196 PHE A O 1
ATOM 1495 N N . ARG A 1 197 ? -9.855 -0.956 6.542 1.00 70.69 197 ARG A N 1
ATOM 1496 C CA . ARG A 1 197 ? -11.012 -1.591 7.183 1.00 70.69 197 ARG A CA 1
ATOM 1497 C C . ARG A 1 197 ? -12.201 -1.696 6.230 1.00 70.69 197 ARG A C 1
ATOM 1499 O O . ARG A 1 197 ? -12.755 -2.776 6.095 1.00 70.69 197 ARG A O 1
ATOM 1506 N N . ALA A 1 198 ? -12.540 -0.621 5.522 1.00 78.00 198 ALA A N 1
ATOM 1507 C CA . ALA A 1 198 ? -13.626 -0.643 4.544 1.00 78.00 198 ALA A CA 1
ATOM 1508 C C . ALA A 1 198 ? -13.400 -1.705 3.450 1.00 78.00 198 ALA A C 1
ATOM 1510 O O . ALA A 1 198 ? -14.325 -2.438 3.104 1.00 78.00 198 ALA A O 1
ATOM 1511 N N . ALA A 1 199 ? -12.169 -1.828 2.938 1.00 77.38 199 ALA A N 1
ATOM 1512 C CA . ALA A 1 199 ? -11.817 -2.849 1.950 1.00 77.38 199 ALA A CA 1
ATOM 1513 C C . ALA A 1 199 ? -11.933 -4.275 2.519 1.00 77.38 199 ALA A C 1
ATOM 1515 O O . ALA A 1 199 ? -12.529 -5.149 1.896 1.00 77.38 199 ALA A O 1
ATOM 1516 N N . THR A 1 200 ? -11.403 -4.517 3.719 1.00 72.88 200 THR A N 1
ATOM 1517 C CA . THR A 1 200 ? -11.450 -5.846 4.355 1.00 72.88 200 THR A CA 1
ATOM 1518 C C . THR A 1 200 ? -12.852 -6.261 4.795 1.00 72.88 200 THR A C 1
ATOM 1520 O O . THR A 1 200 ? -13.209 -7.424 4.633 1.00 72.88 200 THR A O 1
ATOM 1523 N N . GLU A 1 201 ? -13.676 -5.333 5.281 1.00 75.44 201 GLU A N 1
ATOM 1524 C CA . GLU A 1 201 ? -15.089 -5.581 5.593 1.00 75.44 201 GLU A CA 1
ATOM 1525 C C . GLU A 1 201 ? -15.890 -5.916 4.330 1.00 75.44 201 GLU A C 1
ATOM 1527 O O . GLU A 1 201 ? -16.702 -6.842 4.345 1.00 75.44 201 GLU A O 1
ATOM 1532 N N . PHE A 1 202 ? -15.621 -5.227 3.217 1.00 83.62 202 PHE A N 1
ATOM 1533 C CA . PHE A 1 202 ? -16.220 -5.557 1.925 1.00 83.62 202 PHE A CA 1
ATOM 1534 C C . PHE A 1 202 ? -15.833 -6.966 1.453 1.00 83.62 202 PHE A C 1
ATOM 1536 O O . PHE A 1 202 ? -16.701 -7.746 1.064 1.00 83.62 202 PHE A O 1
ATOM 1543 N N . LEU A 1 203 ? -14.546 -7.322 1.537 1.00 79.44 203 LEU A N 1
ATOM 1544 C CA . LEU A 1 203 ? -14.067 -8.662 1.178 1.00 79.44 203 LEU A CA 1
ATOM 1545 C C . LEU A 1 203 ? -14.685 -9.746 2.071 1.00 79.44 203 LEU A C 1
ATOM 1547 O O . LEU A 1 203 ? -15.125 -10.778 1.567 1.00 79.44 203 LEU A O 1
ATOM 1551 N N . ALA A 1 204 ? -14.779 -9.492 3.379 1.00 75.00 204 ALA A N 1
ATOM 1552 C CA . ALA A 1 204 ? -15.421 -10.395 4.327 1.00 75.00 204 ALA A CA 1
ATOM 1553 C C . ALA A 1 204 ? -16.901 -10.619 3.979 1.00 75.00 204 ALA A C 1
ATOM 1555 O O . ALA A 1 204 ? -17.362 -11.758 3.982 1.00 75.00 204 ALA A O 1
ATOM 1556 N N . ALA A 1 205 ? -17.630 -9.558 3.625 1.00 79.88 205 ALA A N 1
ATOM 1557 C CA . ALA A 1 205 ? -19.027 -9.663 3.209 1.00 79.88 205 ALA A CA 1
ATOM 1558 C C . ALA A 1 205 ? -19.200 -10.444 1.895 1.00 79.88 205 ALA A C 1
ATOM 1560 O O . ALA A 1 205 ? -20.195 -11.147 1.731 1.00 79.88 205 ALA A O 1
ATOM 1561 N N . ARG A 1 206 ? -18.236 -10.345 0.971 1.00 80.38 206 ARG A N 1
ATOM 1562 C CA . ARG A 1 206 ? -18.269 -11.041 -0.324 1.00 80.38 206 ARG A CA 1
ATOM 1563 C C . ARG A 1 206 ? -17.950 -12.538 -0.220 1.00 80.38 206 ARG A C 1
ATOM 1565 O O . ARG A 1 206 ? -18.459 -13.312 -1.023 1.00 80.38 206 ARG A O 1
ATOM 1572 N N . HIS A 1 207 ? -17.127 -12.948 0.747 1.00 74.25 207 HIS A N 1
ATOM 1573 C CA . HIS A 1 207 ? -16.575 -14.307 0.823 1.00 74.25 207 HIS A CA 1
ATOM 1574 C C . HIS A 1 207 ? -16.822 -15.003 2.174 1.00 74.25 207 HIS A C 1
ATOM 1576 O O . HIS A 1 207 ? -15.892 -15.560 2.754 1.00 74.25 207 HIS A O 1
ATOM 1582 N N . ASP A 1 208 ? -18.053 -14.980 2.695 1.00 72.12 208 ASP A N 1
ATOM 1583 C CA . ASP A 1 208 ? -18.452 -15.691 3.929 1.00 72.12 208 ASP A CA 1
ATOM 1584 C C . ASP A 1 208 ? -17.504 -15.451 5.130 1.00 72.12 208 ASP A C 1
ATOM 1586 O O . ASP A 1 208 ? -17.120 -16.369 5.857 1.00 72.12 208 ASP A O 1
ATOM 1590 N N . ASN A 1 209 ? -17.117 -14.190 5.354 1.00 62.72 209 ASN A N 1
ATOM 1591 C CA . ASN A 1 209 ? -16.146 -13.727 6.357 1.00 62.72 209 ASN A CA 1
ATOM 1592 C C . ASN A 1 209 ? -14.687 -14.177 6.147 1.00 62.72 209 ASN A C 1
ATOM 1594 O O . ASN A 1 209 ? -13.871 -14.068 7.066 1.00 62.72 209 ASN A O 1
ATOM 1598 N N . SER A 1 210 ? -14.330 -14.639 4.949 1.00 63.97 210 SER A N 1
ATOM 1599 C CA . SER A 1 210 ? -12.954 -14.969 4.578 1.00 63.97 210 SER A CA 1
ATOM 1600 C C . SER A 1 210 ? -12.255 -13.789 3.899 1.00 63.97 210 SER A C 1
ATOM 1602 O O . SER A 1 210 ? -12.638 -13.356 2.813 1.00 63.97 210 SER A O 1
ATOM 1604 N N . VAL A 1 211 ? -11.190 -13.285 4.526 1.00 69.56 211 VAL A N 1
ATOM 1605 C CA . VAL A 1 211 ? -10.339 -12.219 3.979 1.00 69.56 211 VAL A CA 1
ATOM 1606 C C . VAL A 1 211 ? -8.990 -12.823 3.600 1.00 69.56 211 VAL A C 1
ATOM 1608 O O . VAL A 1 211 ? -8.076 -12.910 4.417 1.00 69.56 211 VAL A O 1
ATOM 1611 N N . LEU A 1 212 ? -8.882 -13.276 2.352 1.00 71.88 212 LEU A N 1
ATOM 1612 C CA . LEU A 1 212 ? -7.654 -13.827 1.777 1.00 71.88 212 LEU A CA 1
ATOM 1613 C C . LEU A 1 212 ? -7.176 -12.934 0.639 1.00 71.88 212 LEU A C 1
ATOM 1615 O O . LEU A 1 212 ? -7.987 -12.407 -0.118 1.00 71.88 212 LEU A O 1
ATOM 1619 N N . TYR A 1 213 ? -5.857 -12.808 0.482 1.00 77.56 213 TYR A N 1
ATOM 1620 C CA . TYR A 1 213 ? -5.292 -12.049 -0.635 1.00 77.56 213 TYR A CA 1
ATOM 1621 C C . TYR A 1 213 ? -5.706 -12.651 -1.986 1.00 77.56 213 TYR A C 1
ATOM 1623 O O . TYR A 1 213 ? -5.926 -11.902 -2.922 1.00 77.56 213 TYR A O 1
ATOM 1631 N N . GLU A 1 214 ? -5.878 -13.976 -2.082 1.00 84.00 214 GLU A N 1
ATOM 1632 C CA . GLU A 1 214 ? -6.333 -14.683 -3.292 1.00 84.00 214 GLU A CA 1
ATOM 1633 C C . GLU A 1 214 ? -7.725 -14.240 -3.763 1.00 84.00 214 GLU A C 1
ATOM 1635 O O . GLU A 1 214 ? -7.974 -14.238 -4.962 1.00 84.00 214 GLU A O 1
ATOM 1640 N N . ASN A 1 215 ? -8.584 -13.794 -2.840 1.00 83.19 215 ASN A N 1
ATOM 1641 C CA . ASN A 1 215 ? -9.938 -13.314 -3.136 1.00 83.19 215 ASN A CA 1
ATOM 1642 C C . ASN A 1 215 ? -9.959 -11.870 -3.671 1.00 83.19 215 ASN A C 1
ATOM 1644 O O . ASN A 1 215 ? -11.025 -11.319 -3.927 1.00 83.19 215 ASN A O 1
ATOM 1648 N N . ILE A 1 216 ? -8.796 -11.224 -3.781 1.00 89.31 216 ILE A N 1
ATOM 1649 C CA . ILE A 1 216 ? -8.663 -9.891 -4.366 1.00 89.31 216 ILE A CA 1
ATOM 1650 C C . ILE A 1 216 ? -8.313 -10.063 -5.843 1.00 89.31 216 ILE A C 1
ATOM 1652 O O . ILE A 1 216 ? -7.132 -10.197 -6.183 1.00 89.31 216 ILE A O 1
ATOM 1656 N N . ASP A 1 217 ? -9.345 -10.076 -6.683 1.00 93.12 217 ASP A N 1
ATOM 1657 C CA . ASP A 1 217 ? -9.283 -10.102 -8.146 1.00 93.12 217 ASP A CA 1
ATOM 1658 C C . ASP A 1 217 ? -9.769 -8.773 -8.761 1.00 93.12 217 ASP A C 1
ATOM 1660 O O . ASP A 1 217 ? -10.168 -7.843 -8.053 1.00 93.12 217 ASP A O 1
ATOM 1664 N N . ASP A 1 218 ? -9.686 -8.659 -10.088 1.00 95.12 218 ASP A N 1
ATOM 1665 C CA . ASP A 1 218 ? -10.032 -7.436 -10.818 1.00 95.12 218 ASP A CA 1
ATOM 1666 C C . ASP A 1 218 ? -11.502 -7.013 -10.631 1.00 95.12 218 ASP A C 1
ATOM 1668 O O . ASP A 1 218 ? -11.825 -5.823 -10.569 1.00 95.12 218 ASP A O 1
ATOM 1672 N N . GLU A 1 219 ? -12.394 -7.987 -10.511 1.00 94.19 219 GLU A N 1
ATOM 1673 C CA . GLU A 1 219 ? -13.827 -7.822 -10.317 1.00 94.19 219 GLU A CA 1
ATOM 1674 C C . GLU A 1 219 ? -14.140 -7.333 -8.900 1.00 94.19 219 GLU A C 1
ATOM 1676 O O . GLU A 1 219 ? -14.937 -6.411 -8.741 1.00 94.19 219 GLU A O 1
ATOM 1681 N N . ALA A 1 220 ? -13.475 -7.860 -7.867 1.00 94.12 220 ALA A N 1
ATOM 1682 C CA . ALA A 1 220 ? -13.627 -7.378 -6.496 1.00 94.12 220 ALA A CA 1
ATOM 1683 C C . ALA A 1 220 ? -13.226 -5.900 -6.356 1.00 94.12 220 ALA A C 1
ATOM 1685 O O . ALA A 1 220 ? -13.891 -5.143 -5.642 1.00 94.12 220 ALA A O 1
ATOM 1686 N N . VAL A 1 221 ? -12.164 -5.476 -7.051 1.00 96.50 221 VAL A N 1
ATOM 1687 C CA . VAL A 1 221 ? -11.707 -4.077 -7.057 1.00 96.50 221 VAL A CA 1
ATOM 1688 C C . VAL A 1 221 ? -12.731 -3.164 -7.740 1.00 96.50 221 VAL A C 1
ATOM 1690 O O . VAL A 1 221 ? -13.056 -2.096 -7.206 1.00 96.50 221 VAL A O 1
ATOM 1693 N N . LEU A 1 222 ? -13.270 -3.585 -8.890 1.00 96.25 222 LEU A N 1
ATOM 1694 C CA . LEU A 1 222 ? -14.306 -2.839 -9.606 1.00 96.25 222 LEU A CA 1
ATOM 1695 C C . LEU A 1 222 ? -15.603 -2.737 -8.798 1.00 96.25 222 LEU A C 1
ATOM 1697 O O . LEU A 1 222 ? -16.112 -1.632 -8.603 1.00 96.25 222 LEU A O 1
ATOM 1701 N N . ASP A 1 223 ? -16.088 -3.857 -8.264 1.00 94.88 223 ASP A N 1
ATOM 1702 C CA . ASP A 1 223 ? -17.315 -3.922 -7.470 1.00 94.88 223 ASP A CA 1
ATOM 1703 C C . ASP A 1 223 ? -17.222 -3.040 -6.221 1.00 94.88 223 ASP A C 1
ATOM 1705 O O . ASP A 1 223 ? -18.171 -2.320 -5.888 1.00 94.88 223 ASP A O 1
ATOM 1709 N N . PHE A 1 224 ? -16.067 -3.038 -5.543 1.00 94.62 224 PHE A N 1
ATOM 1710 C CA . PHE A 1 224 ? -15.838 -2.146 -4.411 1.00 94.62 224 PHE A CA 1
ATOM 1711 C C . PHE A 1 224 ? -15.960 -0.682 -4.830 1.00 94.62 224 PHE A C 1
ATOM 1713 O O . PHE A 1 224 ? -16.661 0.089 -4.171 1.00 94.62 224 PHE A O 1
ATOM 1720 N N . TRP A 1 225 ? -15.291 -0.283 -5.919 1.00 95.44 225 TRP A N 1
ATOM 1721 C CA . TRP A 1 225 ? -15.338 1.103 -6.378 1.00 95.44 225 TRP A CA 1
ATOM 1722 C C . TRP A 1 225 ? -16.759 1.514 -6.758 1.00 95.44 225 TRP A C 1
ATOM 1724 O O . TRP A 1 225 ? -17.224 2.552 -6.289 1.00 95.44 225 TRP A O 1
ATOM 1734 N N . VAL A 1 226 ? -17.482 0.701 -7.531 1.00 93.50 226 VAL A N 1
ATOM 1735 C CA . VAL A 1 226 ? -18.878 0.980 -7.907 1.00 93.50 226 VAL A CA 1
ATOM 1736 C C . VAL A 1 226 ? -19.766 1.132 -6.666 1.00 93.50 226 VAL A C 1
ATOM 1738 O O . VAL A 1 226 ? -20.576 2.056 -6.597 1.00 93.50 226 VAL A O 1
ATOM 1741 N N . THR A 1 227 ? -19.563 0.288 -5.652 1.00 91.06 227 THR A N 1
ATOM 1742 C CA . THR A 1 227 ? -20.347 0.308 -4.407 1.00 91.06 227 THR A CA 1
ATOM 1743 C C . THR A 1 227 ? -20.037 1.524 -3.529 1.00 91.06 227 THR A C 1
ATOM 1745 O O . THR A 1 227 ? -20.947 2.111 -2.950 1.00 91.06 227 THR A O 1
ATOM 1748 N N . LYS A 1 228 ? -18.758 1.900 -3.393 1.00 89.69 228 LYS A N 1
ATOM 1749 C CA . LYS A 1 228 ? -18.300 2.871 -2.381 1.00 89.69 228 LYS A CA 1
ATOM 1750 C C . LYS A 1 228 ? -17.990 4.269 -2.902 1.00 89.69 228 LYS A C 1
ATOM 1752 O O . LYS A 1 228 ? -17.885 5.199 -2.109 1.00 89.69 228 LYS A O 1
ATOM 1757 N N . SER A 1 229 ? -17.839 4.460 -4.208 1.00 87.19 229 SER A N 1
ATOM 1758 C CA . SER A 1 229 ? -17.418 5.757 -4.764 1.00 87.19 229 SER A CA 1
ATOM 1759 C C . SER A 1 229 ? -18.500 6.839 -4.752 1.00 87.19 229 SER A C 1
ATOM 1761 O O . SER A 1 229 ? -18.154 8.021 -4.699 1.00 87.19 229 SER A O 1
ATOM 1763 N N . ALA A 1 230 ? -19.778 6.449 -4.775 1.00 82.06 230 ALA A N 1
ATOM 1764 C CA . ALA A 1 230 ? -20.935 7.348 -4.702 1.00 82.06 230 ALA A CA 1
ATOM 1765 C C . ALA A 1 230 ? -21.592 7.383 -3.304 1.00 82.06 230 ALA A C 1
ATOM 1767 O O . ALA A 1 230 ? -22.653 7.974 -3.141 1.00 82.06 230 ALA A O 1
ATOM 1768 N N . ASP A 1 231 ? -20.980 6.734 -2.309 1.00 80.62 231 ASP A N 1
ATOM 1769 C CA . ASP A 1 231 ? -21.483 6.667 -0.937 1.00 80.62 231 ASP A CA 1
ATOM 1770 C C . ASP A 1 231 ? -21.125 7.958 -0.175 1.00 80.62 231 ASP A C 1
ATOM 1772 O O . ASP A 1 231 ? -19.944 8.244 0.066 1.00 80.62 231 ASP A O 1
ATOM 1776 N N . ASP A 1 232 ? -22.139 8.746 0.196 1.00 64.88 232 ASP A N 1
ATOM 1777 C CA . ASP A 1 232 ? -21.975 10.019 0.912 1.00 64.88 232 ASP A CA 1
ATOM 1778 C C . ASP A 1 232 ? -21.353 9.830 2.310 1.00 64.88 232 ASP A C 1
ATOM 1780 O O . ASP A 1 232 ? -20.677 10.733 2.810 1.00 64.88 232 ASP A O 1
ATOM 1784 N N . GLU A 1 233 ? -21.496 8.646 2.922 1.00 63.47 233 GLU A N 1
ATOM 1785 C CA . GLU A 1 233 ? -20.891 8.330 4.226 1.00 63.47 233 GLU A CA 1
ATOM 1786 C C . GLU A 1 233 ? -19.362 8.193 4.156 1.00 63.47 233 GLU A C 1
ATOM 1788 O O . GLU A 1 233 ? -18.669 8.313 5.167 1.00 63.47 233 GLU A O 1
ATOM 1793 N N . SER A 1 234 ? -18.807 7.973 2.961 1.00 59.50 234 SER A N 1
ATOM 1794 C CA . SER A 1 234 ? -17.378 7.717 2.767 1.00 59.50 234 SER A CA 1
ATOM 1795 C C . SER A 1 234 ? -16.528 8.993 2.623 1.00 59.50 234 SER A C 1
ATOM 1797 O O . SER A 1 234 ? -15.385 8.896 2.190 1.00 59.50 234 SER A O 1
ATOM 1799 N N . GLU A 1 235 ? -17.052 10.195 2.915 1.00 59.94 235 GLU A N 1
ATOM 1800 C CA . GLU A 1 235 ? -16.353 11.503 2.802 1.00 59.94 235 GLU A CA 1
ATOM 1801 C C . GLU A 1 235 ? -15.591 11.712 1.464 1.00 59.94 235 GLU A C 1
ATOM 1803 O O . GLU A 1 235 ? -14.637 12.485 1.366 1.00 59.94 235 GLU A O 1
ATOM 1808 N N . GLY A 1 236 ? -15.998 11.022 0.392 1.00 65.00 236 GLY A N 1
ATOM 1809 C CA . GLY A 1 236 ? -15.323 11.055 -0.908 1.00 65.00 236 GLY A CA 1
ATOM 1810 C C . GLY A 1 236 ? -13.995 10.284 -0.997 1.00 65.00 236 GLY A C 1
ATOM 1811 O O . GLY A 1 236 ? -13.283 10.418 -1.996 1.00 65.00 236 GLY A O 1
ATOM 1812 N N . ASP A 1 237 ? -13.669 9.449 -0.009 1.00 73.19 237 ASP A N 1
ATOM 1813 C CA . ASP A 1 237 ? -12.397 8.728 0.094 1.00 73.19 237 ASP A CA 1
ATOM 1814 C C . ASP A 1 237 ? -12.124 7.736 -1.049 1.00 73.19 237 ASP A C 1
ATOM 1816 O O . ASP A 1 237 ? -10.956 7.423 -1.318 1.00 73.19 237 ASP A O 1
ATOM 1820 N N . PHE A 1 238 ? -13.180 7.288 -1.737 1.00 87.88 238 PHE A N 1
ATOM 1821 C CA . PHE A 1 238 ? -13.142 6.268 -2.792 1.00 87.88 238 PHE A CA 1
ATOM 1822 C C . PHE A 1 238 ? -13.598 6.779 -4.166 1.00 87.88 238 PHE A C 1
ATOM 1824 O O . PHE A 1 238 ? -13.862 5.979 -5.059 1.00 87.88 238 PHE A O 1
ATOM 1831 N N . LYS A 1 239 ? -13.684 8.102 -4.381 1.00 87.56 239 LYS A N 1
ATOM 1832 C CA . LYS A 1 239 ? -14.187 8.656 -5.656 1.00 87.56 239 LYS A CA 1
ATOM 1833 C C . LYS A 1 239 ? -13.357 8.237 -6.868 1.00 87.56 239 LYS A C 1
ATOM 1835 O O . LYS A 1 239 ? -13.912 8.013 -7.939 1.00 87.56 239 LYS A O 1
ATOM 1840 N N . THR A 1 240 ? -12.035 8.134 -6.727 1.00 90.31 240 THR A N 1
ATOM 1841 C CA . THR A 1 240 ? -11.148 7.822 -7.859 1.00 90.31 240 THR A CA 1
ATOM 1842 C C . THR A 1 240 ? -10.805 6.345 -7.933 1.00 90.31 240 THR A C 1
ATOM 1844 O O . THR A 1 240 ? -10.306 5.767 -6.965 1.00 90.31 240 THR A O 1
ATOM 1847 N N . TYR A 1 241 ? -11.003 5.756 -9.113 1.00 93.75 241 TYR A N 1
ATOM 1848 C CA . TYR A 1 241 ? -10.716 4.340 -9.334 1.00 93.75 241 TYR A CA 1
ATOM 1849 C C . TYR A 1 241 ? -9.237 4.020 -9.086 1.00 93.75 241 TYR A C 1
ATOM 1851 O O . TYR A 1 241 ? -8.911 3.085 -8.363 1.00 93.75 241 TYR A O 1
ATOM 1859 N N . LYS A 1 242 ? -8.321 4.876 -9.568 1.00 91.06 242 LYS A N 1
ATOM 1860 C CA . LYS A 1 242 ? -6.873 4.726 -9.338 1.00 91.06 242 LYS A CA 1
ATOM 1861 C C . LYS A 1 242 ? -6.505 4.635 -7.847 1.00 91.06 242 LYS A C 1
ATOM 1863 O O . LYS A 1 242 ? -5.616 3.865 -7.492 1.00 91.06 242 LYS A O 1
ATOM 1868 N N . ASN A 1 243 ? -7.178 5.384 -6.967 1.00 88.38 243 ASN A N 1
ATOM 1869 C CA . ASN A 1 243 ? -6.918 5.296 -5.527 1.00 88.38 243 ASN A CA 1
ATOM 1870 C C . ASN A 1 243 ? -7.457 3.997 -4.923 1.00 88.38 243 ASN A C 1
ATOM 1872 O O . ASN A 1 243 ? -6.813 3.445 -4.035 1.00 88.38 243 ASN A O 1
ATOM 1876 N N . VAL A 1 244 ? -8.601 3.503 -5.403 1.00 93.00 244 VAL A N 1
ATOM 1877 C CA . VAL A 1 244 ? -9.131 2.197 -4.989 1.00 93.00 244 VAL A CA 1
ATOM 1878 C C . VAL A 1 244 ? -8.190 1.075 -5.422 1.00 93.00 244 VAL A C 1
ATOM 1880 O O . VAL A 1 244 ? -7.841 0.239 -4.598 1.00 93.00 244 VAL A O 1
ATOM 1883 N N . VAL A 1 245 ? -7.684 1.097 -6.657 1.00 93.75 245 VAL A N 1
ATOM 1884 C CA . VAL A 1 245 ? -6.692 0.115 -7.127 1.00 93.75 245 VAL A CA 1
ATOM 1885 C C . VAL A 1 245 ? -5.449 0.122 -6.235 1.00 93.75 245 VAL A C 1
ATOM 1887 O O . VAL A 1 245 ? -5.048 -0.926 -5.736 1.00 93.75 245 VAL A O 1
ATOM 1890 N N . ARG A 1 246 ? -4.886 1.305 -5.942 1.00 88.19 246 ARG A N 1
ATOM 1891 C CA . ARG A 1 246 ? -3.750 1.438 -5.009 1.00 88.19 246 ARG A CA 1
ATOM 1892 C C . ARG A 1 246 ? -4.061 0.889 -3.614 1.00 88.19 246 ARG A C 1
ATOM 1894 O O . ARG A 1 246 ? -3.213 0.222 -3.032 1.00 88.19 246 ARG A O 1
ATOM 1901 N N . LEU A 1 247 ? -5.263 1.136 -3.091 1.00 84.19 247 LEU A N 1
ATOM 1902 C CA . LEU A 1 247 ? -5.702 0.582 -1.810 1.00 84.19 247 LEU A CA 1
ATOM 1903 C C . LEU A 1 247 ? -5.737 -0.950 -1.845 1.00 84.19 247 LEU A C 1
ATOM 1905 O O . LEU A 1 247 ? -5.203 -1.582 -0.943 1.00 84.19 247 LEU A O 1
ATOM 1909 N N . PHE A 1 248 ? -6.329 -1.559 -2.872 1.00 88.62 248 PHE A N 1
ATOM 1910 C CA . PHE A 1 248 ? -6.429 -3.018 -2.956 1.00 88.62 248 PHE A CA 1
ATOM 1911 C C . PHE A 1 248 ? -5.088 -3.701 -3.211 1.00 88.62 248 PHE A C 1
ATOM 1913 O O . PHE A 1 248 ? -4.860 -4.776 -2.664 1.00 88.62 248 PHE A O 1
ATOM 1920 N N . ILE A 1 249 ? -4.173 -3.066 -3.947 1.00 84.62 249 ILE A N 1
ATOM 1921 C CA . ILE A 1 249 ? -2.775 -3.509 -4.043 1.00 84.62 249 ILE A CA 1
ATOM 1922 C C . ILE A 1 249 ? -2.146 -3.555 -2.646 1.00 84.62 249 ILE A C 1
ATOM 1924 O O . ILE A 1 249 ? -1.604 -4.586 -2.254 1.00 84.62 249 ILE A O 1
ATOM 1928 N N . GLN A 1 250 ? -2.274 -2.475 -1.868 1.00 76.69 250 GLN A N 1
ATOM 1929 C CA . GLN A 1 250 ? -1.734 -2.405 -0.504 1.00 76.69 250 GLN A CA 1
ATOM 1930 C C . GLN A 1 250 ? -2.372 -3.454 0.416 1.00 76.69 250 GLN A C 1
ATOM 1932 O O . GLN A 1 250 ? -1.666 -4.131 1.160 1.00 76.69 250 GLN A O 1
ATOM 1937 N N . VAL A 1 251 ? -3.694 -3.638 0.339 1.00 75.69 251 VAL A N 1
ATOM 1938 C CA . VAL A 1 251 ? -4.415 -4.666 1.106 1.00 75.69 251 VAL A CA 1
ATOM 1939 C C . VAL A 1 251 ? -3.926 -6.062 0.732 1.00 75.69 251 VAL A C 1
ATOM 1941 O O . VAL A 1 251 ? -3.611 -6.862 1.612 1.00 75.69 251 VAL A O 1
ATOM 1944 N N . ARG A 1 252 ? -3.810 -6.357 -0.565 1.00 82.81 252 ARG A N 1
ATOM 1945 C CA . ARG A 1 252 ? -3.349 -7.654 -1.064 1.00 82.81 252 ARG A CA 1
ATOM 1946 C C . ARG A 1 252 ? -1.919 -7.954 -0.617 1.00 82.81 252 ARG A C 1
ATOM 1948 O O . ARG A 1 252 ? -1.667 -9.054 -0.134 1.00 82.81 252 ARG A O 1
ATOM 1955 N N . GLN A 1 253 ? -1.014 -6.983 -0.726 1.00 73.38 253 GLN A N 1
ATOM 1956 C CA . GLN A 1 253 ? 0.375 -7.110 -0.279 1.00 73.38 253 GLN A CA 1
ATOM 1957 C C . GLN A 1 253 ? 0.462 -7.345 1.237 1.00 73.38 253 GLN A C 1
ATOM 1959 O O . GLN A 1 253 ? 1.156 -8.264 1.667 1.00 73.38 253 GLN A O 1
ATOM 1964 N N . ALA A 1 254 ? -0.301 -6.595 2.041 1.00 67.50 254 ALA A N 1
ATOM 1965 C CA . ALA A 1 254 ? -0.343 -6.780 3.493 1.00 67.50 254 ALA A CA 1
ATOM 1966 C C . ALA A 1 254 ? -0.849 -8.181 3.889 1.00 67.50 254 ALA A C 1
ATOM 1968 O O . ALA A 1 254 ? -0.298 -8.823 4.784 1.00 67.50 254 ALA A O 1
ATOM 1969 N N . LEU A 1 255 ? -1.877 -8.689 3.202 1.00 69.50 255 LEU A N 1
ATOM 1970 C CA . LEU A 1 255 ? -2.407 -10.035 3.438 1.00 69.50 255 LEU A CA 1
ATOM 1971 C C . LEU A 1 255 ? -1.437 -11.140 2.984 1.00 69.50 255 LEU A C 1
ATOM 1973 O O . LEU A 1 255 ? -1.313 -12.158 3.667 1.00 69.50 255 LEU A O 1
ATOM 1977 N N . LEU A 1 256 ? -0.737 -10.950 1.860 1.00 72.06 256 LEU A N 1
ATOM 1978 C CA . LEU A 1 256 ? 0.290 -11.881 1.378 1.00 72.06 256 LEU A CA 1
ATOM 1979 C C . LEU A 1 256 ? 1.448 -11.984 2.378 1.00 72.06 256 LEU A C 1
ATOM 1981 O O . LEU A 1 256 ? 1.838 -13.086 2.764 1.00 72.06 256 LEU A O 1
ATOM 1985 N N . GLN A 1 257 ? 1.932 -10.842 2.867 1.00 64.94 257 GLN A N 1
ATOM 1986 C CA . GLN A 1 257 ? 2.986 -10.782 3.875 1.00 64.94 257 GLN A CA 1
ATOM 1987 C C . GLN A 1 257 ? 2.562 -11.471 5.179 1.00 64.94 257 GLN A C 1
ATOM 1989 O O . GLN A 1 257 ? 3.305 -12.293 5.717 1.00 64.94 257 GLN A O 1
ATOM 1994 N N . ALA A 1 258 ? 1.333 -11.224 5.646 1.00 57.81 258 ALA A N 1
ATOM 1995 C CA . ALA A 1 258 ? 0.785 -11.902 6.820 1.00 57.81 258 ALA A CA 1
ATOM 1996 C C . ALA A 1 258 ? 0.714 -13.433 6.635 1.00 57.81 258 ALA A C 1
ATOM 1998 O O . ALA A 1 258 ? 0.958 -14.187 7.585 1.00 57.81 258 ALA A O 1
ATOM 1999 N N . ARG A 1 259 ? 0.426 -13.921 5.417 1.00 61.31 259 ARG A N 1
ATOM 2000 C CA . ARG A 1 259 ? 0.477 -15.358 5.101 1.00 61.31 259 ARG A CA 1
ATOM 2001 C C . ARG A 1 259 ? 1.902 -15.894 5.114 1.00 61.31 259 ARG A C 1
ATOM 2003 O O . ARG A 1 259 ? 2.106 -16.958 5.688 1.00 61.31 259 ARG A O 1
ATOM 2010 N N . HIS A 1 260 ? 2.864 -15.211 4.494 1.00 60.84 260 HIS A N 1
ATOM 2011 C CA . HIS A 1 260 ? 4.263 -15.655 4.482 1.00 60.84 260 HIS A CA 1
ATOM 2012 C C . HIS A 1 260 ? 4.809 -15.769 5.910 1.00 60.84 260 HIS A C 1
ATOM 2014 O O . HIS A 1 260 ? 5.360 -16.809 6.266 1.00 60.84 260 HIS A O 1
ATOM 2020 N N . GLN A 1 261 ? 4.528 -14.781 6.765 1.00 53.97 261 GLN A N 1
ATOM 2021 C CA . GLN A 1 261 ? 4.837 -14.844 8.198 1.00 53.97 261 GLN A CA 1
ATOM 2022 C C . GLN A 1 261 ? 4.197 -16.073 8.867 1.00 53.97 261 GLN A C 1
ATOM 2024 O O . GLN A 1 261 ? 4.874 -16.834 9.555 1.00 53.97 261 GLN A O 1
ATOM 2029 N N . SER A 1 262 ? 2.909 -16.320 8.611 1.00 46.97 262 SER A N 1
ATOM 2030 C CA . SER A 1 262 ? 2.191 -17.470 9.181 1.00 46.97 262 SER A CA 1
ATOM 2031 C C . SER A 1 262 ? 2.718 -18.823 8.673 1.00 46.97 262 SER A C 1
ATOM 2033 O O . SER A 1 262 ? 2.742 -19.799 9.420 1.00 46.97 262 SER A O 1
ATOM 2035 N N . ALA A 1 263 ? 3.146 -18.908 7.410 1.00 45.28 263 ALA A N 1
ATOM 2036 C CA . ALA A 1 263 ? 3.658 -20.127 6.784 1.00 45.28 263 ALA A CA 1
ATOM 2037 C C . ALA A 1 263 ? 5.090 -20.457 7.233 1.00 45.28 263 ALA A C 1
ATOM 2039 O O . ALA A 1 263 ? 5.391 -21.621 7.496 1.00 45.28 263 ALA A O 1
ATOM 2040 N N . LEU A 1 264 ? 5.951 -19.448 7.398 1.00 41.62 264 LEU A N 1
ATOM 2041 C CA . LEU A 1 264 ? 7.284 -19.606 7.989 1.00 41.62 264 LEU A CA 1
ATOM 2042 C C . LEU A 1 264 ? 7.184 -20.120 9.432 1.00 41.62 264 LEU A C 1
ATOM 2044 O O . LEU A 1 264 ? 7.873 -21.071 9.800 1.00 41.62 264 LEU A O 1
ATOM 2048 N N . GLN A 1 265 ? 6.234 -19.588 10.208 1.00 38.53 265 GLN A N 1
ATOM 2049 C CA . GLN A 1 265 ? 5.922 -20.077 11.556 1.00 38.53 265 GLN A CA 1
ATOM 2050 C C . GLN A 1 265 ? 5.416 -21.532 11.573 1.00 38.53 265 GLN A C 1
ATOM 2052 O O . GLN A 1 265 ? 5.634 -22.247 12.549 1.00 38.53 265 GLN A O 1
ATOM 2057 N N . GLN A 1 266 ? 4.766 -22.001 10.502 1.00 37.25 266 GLN A N 1
ATOM 2058 C CA . GLN A 1 266 ? 4.291 -23.386 10.378 1.00 37.25 266 GLN A CA 1
ATOM 2059 C C . GLN A 1 266 ? 5.350 -24.355 9.814 1.00 37.25 266 GLN A C 1
ATOM 2061 O O . GLN A 1 266 ? 5.310 -25.543 10.134 1.00 37.25 266 GLN A O 1
ATOM 2066 N N . SER A 1 267 ? 6.305 -23.876 9.007 1.00 30.61 267 SER A N 1
ATOM 2067 C CA . SER A 1 267 ? 7.344 -24.695 8.356 1.00 30.61 267 SER A CA 1
ATOM 2068 C C . SER A 1 267 ? 8.565 -24.988 9.243 1.00 30.61 267 SER A C 1
ATOM 2070 O O . SER A 1 267 ? 9.331 -25.901 8.936 1.00 30.61 267 SER A O 1
ATOM 2072 N N . LEU A 1 268 ? 8.754 -24.270 10.352 1.00 31.11 268 LEU A N 1
ATOM 2073 C CA . LEU A 1 268 ? 9.881 -24.435 11.285 1.00 31.11 268 LEU A CA 1
ATOM 2074 C C . LEU A 1 268 ? 9.600 -25.447 12.419 1.00 31.11 268 LEU A C 1
ATOM 2076 O O . LEU A 1 268 ? 10.028 -25.276 13.557 1.00 31.11 268 LEU A O 1
ATOM 2080 N N . SER A 1 269 ? 8.895 -26.546 12.126 1.00 32.72 269 SER A N 1
ATOM 2081 C CA . SER A 1 269 ? 8.668 -27.627 13.098 1.00 32.72 269 SER A CA 1
ATOM 2082 C C . SER A 1 269 ? 9.759 -28.704 13.035 1.00 32.72 269 SER A C 1
ATOM 2084 O O . SER A 1 269 ? 9.523 -29.795 12.512 1.00 32.72 269 SER A O 1
ATOM 2086 N N . ILE A 1 270 ? 10.908 -28.455 13.668 1.00 25.14 270 ILE A N 1
ATOM 2087 C CA . ILE A 1 270 ? 11.774 -29.504 14.238 1.00 25.14 270 ILE A CA 1
ATOM 2088 C C . ILE A 1 270 ? 12.226 -28.997 15.629 1.00 25.14 270 ILE A C 1
ATOM 2090 O O . ILE A 1 270 ? 12.864 -27.958 15.707 1.00 25.14 270 ILE A O 1
ATOM 2094 N N . GLY A 1 271 ? 11.790 -29.668 16.713 1.00 26.72 271 GLY A N 1
ATOM 2095 C CA . GLY A 1 271 ? 11.789 -29.198 18.128 1.00 26.72 271 GLY A CA 1
ATOM 2096 C C . GLY A 1 271 ? 13.162 -28.955 18.792 1.00 26.72 271 GLY A C 1
ATOM 2097 O O . GLY A 1 271 ? 14.186 -29.091 18.142 1.00 26.72 271 GLY A O 1
ATOM 2098 N N . TYR A 1 272 ? 13.301 -28.629 20.087 1.00 28.52 272 TYR A N 1
ATOM 2099 C CA . TYR A 1 272 ? 12.421 -28.677 21.268 1.00 28.52 272 TYR A CA 1
ATOM 2100 C C . TYR A 1 272 ? 12.677 -27.451 22.180 1.00 28.52 272 TYR A C 1
ATOM 2102 O O . TYR A 1 272 ? 13.660 -27.449 22.909 1.00 28.52 272 TYR A O 1
ATOM 2110 N N . ASP A 1 273 ? 11.786 -26.459 22.181 1.00 32.03 273 ASP A N 1
ATOM 2111 C CA . ASP A 1 273 ? 11.108 -25.935 23.382 1.00 32.03 273 ASP A CA 1
ATOM 2112 C C . ASP A 1 273 ? 9.927 -25.071 22.912 1.00 32.03 273 ASP A C 1
ATOM 2114 O O . ASP A 1 273 ? 10.049 -24.291 21.970 1.00 32.03 273 ASP A O 1
ATOM 2118 N N . ARG A 1 274 ? 8.731 -25.336 23.436 1.00 41.47 274 ARG A N 1
ATOM 2119 C CA . ARG A 1 274 ? 7.472 -25.216 22.676 1.00 41.47 274 ARG A CA 1
ATOM 2120 C C . ARG A 1 274 ? 6.490 -24.175 23.221 1.00 41.47 274 ARG A C 1
ATOM 2122 O O . ARG A 1 274 ? 5.325 -24.238 22.841 1.00 41.47 274 ARG A O 1
ATOM 2129 N N . GLU A 1 275 ? 6.915 -23.239 24.075 1.00 32.94 275 GLU A N 1
ATOM 2130 C CA . GLU A 1 275 ? 5.952 -22.419 24.838 1.00 32.94 275 GLU A CA 1
ATOM 2131 C C . GLU A 1 275 ? 6.064 -20.884 24.765 1.00 32.94 275 GLU A C 1
ATOM 2133 O O . GLU A 1 275 ? 5.096 -20.243 25.156 1.00 32.94 275 GLU A O 1
ATOM 2138 N N . ASN A 1 276 ? 7.116 -20.269 24.197 1.00 31.11 276 ASN A N 1
ATOM 2139 C CA . ASN A 1 276 ? 7.294 -18.802 24.319 1.00 31.11 276 ASN A CA 1
ATOM 2140 C C . ASN A 1 276 ? 7.441 -17.959 23.041 1.00 31.11 276 ASN A C 1
ATOM 2142 O O . ASN A 1 276 ? 7.665 -16.763 23.156 1.00 31.11 276 ASN A O 1
ATOM 2146 N N . GLY A 1 277 ? 7.215 -18.503 21.841 1.00 37.00 277 GLY A N 1
ATOM 2147 C CA . GLY A 1 277 ? 6.904 -17.666 20.666 1.00 37.00 277 GLY A CA 1
ATOM 2148 C C . GLY A 1 277 ? 7.882 -16.520 20.352 1.00 37.00 277 GLY A C 1
ATOM 2149 O O . GLY A 1 277 ? 7.432 -15.454 19.938 1.00 37.00 277 GLY A O 1
ATOM 2150 N N . GLU A 1 278 ? 9.186 -16.723 20.538 1.00 29.84 278 GLU A N 1
ATOM 2151 C CA . GLU A 1 278 ? 10.194 -15.709 20.217 1.00 29.84 278 GLU A CA 1
ATOM 2152 C C . GLU A 1 278 ? 10.344 -15.523 18.695 1.00 29.84 278 GLU A C 1
ATOM 2154 O O . GLU A 1 278 ? 10.362 -16.487 17.924 1.00 29.84 278 GLU A O 1
ATOM 2159 N N . ILE A 1 279 ? 10.431 -14.256 18.274 1.00 32.44 279 ILE A N 1
ATOM 2160 C CA . ILE A 1 279 ? 10.624 -13.808 16.888 1.00 32.44 279 ILE A CA 1
ATOM 2161 C C . ILE A 1 279 ? 12.105 -13.470 16.694 1.00 32.44 279 ILE A C 1
ATOM 2163 O O . ILE A 1 279 ? 12.666 -12.696 17.466 1.00 32.44 279 ILE A O 1
ATOM 2167 N N . ASP A 1 280 ? 12.717 -14.012 15.639 1.00 32.25 280 ASP A N 1
ATOM 2168 C CA . ASP A 1 280 ? 14.062 -13.639 15.191 1.00 32.25 280 ASP A CA 1
ATOM 2169 C C . ASP A 1 280 ? 14.040 -12.226 14.560 1.00 32.25 280 ASP A C 1
ATOM 2171 O O . ASP A 1 280 ? 13.353 -12.024 13.550 1.00 32.25 280 ASP A O 1
ATOM 2175 N N . PRO A 1 281 ? 14.777 -11.243 15.115 1.00 28.81 281 PRO A N 1
ATOM 2176 C CA . PRO A 1 281 ? 14.856 -9.879 14.588 1.00 28.81 281 PRO A CA 1
ATOM 2177 C C . PRO A 1 281 ? 15.371 -9.788 13.144 1.00 28.81 281 PRO A C 1
ATOM 2179 O O . PRO A 1 281 ? 15.043 -8.829 12.451 1.00 28.81 281 PRO A O 1
ATOM 2182 N N . SER A 1 282 ? 16.129 -10.779 12.662 1.00 29.09 282 SER A N 1
ATOM 2183 C CA . SER A 1 282 ? 16.683 -10.780 11.299 1.00 29.09 282 SER A CA 1
ATOM 2184 C C . SER A 1 282 ? 15.644 -11.070 10.205 1.00 29.09 282 SER A C 1
ATOM 2186 O O . SER A 1 282 ? 15.848 -10.721 9.046 1.00 29.09 282 SER A O 1
ATOM 2188 N N . ALA A 1 283 ? 14.484 -11.636 10.559 1.00 34.81 283 ALA A N 1
ATOM 2189 C CA . ALA A 1 283 ? 13.380 -11.876 9.624 1.00 34.81 283 ALA A CA 1
ATOM 2190 C C . ALA A 1 283 ? 12.537 -10.613 9.337 1.00 34.81 283 ALA A C 1
ATOM 2192 O O . ALA A 1 283 ? 11.753 -10.590 8.386 1.00 34.81 283 ALA A O 1
ATOM 2193 N N . ILE A 1 284 ? 12.690 -9.567 10.157 1.00 32.66 284 ILE A N 1
ATOM 2194 C CA . ILE A 1 284 ? 12.050 -8.254 9.979 1.00 32.66 284 ILE A CA 1
ATOM 2195 C C . ILE A 1 284 ? 12.827 -7.416 8.955 1.00 32.66 284 ILE A C 1
ATOM 2197 O O . ILE A 1 284 ? 12.207 -6.709 8.159 1.00 32.66 284 ILE A O 1
ATOM 2201 N N . ASP A 1 285 ? 14.153 -7.561 8.919 1.00 28.20 285 ASP A N 1
ATOM 2202 C CA . ASP A 1 285 ? 15.012 -6.900 7.932 1.00 28.20 285 ASP A CA 1
ATOM 2203 C C . ASP A 1 285 ? 14.710 -7.401 6.508 1.00 28.20 285 ASP A C 1
ATOM 2205 O O . ASP A 1 285 ? 14.459 -6.585 5.625 1.00 28.20 285 ASP A O 1
ATOM 2209 N N . VAL A 1 286 ? 14.531 -8.715 6.318 1.00 31.41 286 VAL A N 1
ATOM 2210 C CA . VAL A 1 286 ? 14.160 -9.317 5.015 1.00 31.41 286 VAL A CA 1
ATOM 2211 C C . VAL A 1 286 ? 12.786 -8.836 4.513 1.00 31.41 286 VAL A C 1
ATOM 2213 O O . VAL A 1 286 ? 12.563 -8.639 3.320 1.00 31.41 286 VAL A O 1
ATOM 2216 N N . ALA A 1 287 ? 11.837 -8.606 5.424 1.00 32.91 287 ALA A N 1
ATOM 2217 C CA . ALA A 1 287 ? 10.480 -8.171 5.086 1.00 32.91 287 ALA A CA 1
ATOM 2218 C C . ALA A 1 287 ? 10.377 -6.663 4.769 1.00 32.91 287 ALA A C 1
ATOM 2220 O O . ALA A 1 287 ? 9.481 -6.244 4.027 1.00 32.91 287 ALA A O 1
ATOM 2221 N N . LEU A 1 288 ? 11.269 -5.847 5.341 1.00 28.73 288 LEU A N 1
ATOM 2222 C CA . LEU A 1 288 ? 11.430 -4.428 5.009 1.00 28.73 288 LEU A CA 1
ATOM 2223 C C . LEU A 1 288 ? 12.269 -4.230 3.739 1.00 28.73 288 LEU A C 1
ATOM 2225 O O . LEU A 1 288 ? 11.991 -3.278 3.003 1.00 28.73 288 LEU A O 1
ATOM 2229 N N . GLU A 1 289 ? 13.210 -5.138 3.462 1.00 29.67 289 GLU A N 1
ATOM 2230 C CA . GLU A 1 289 ? 13.940 -5.239 2.193 1.00 29.67 289 GLU A CA 1
ATOM 2231 C C . GLU A 1 289 ? 12.974 -5.536 1.034 1.00 29.67 289 GLU A C 1
ATOM 2233 O O . GLU A 1 289 ? 12.868 -4.706 0.139 1.00 29.67 289 GLU A O 1
ATOM 2238 N N . GLU A 1 290 ? 12.130 -6.575 1.093 1.00 33.69 290 GLU A N 1
ATOM 2239 C CA . GLU A 1 290 ? 11.233 -6.943 -0.028 1.00 33.69 290 GLU A CA 1
ATOM 2240 C C . GLU A 1 290 ? 10.169 -5.881 -0.413 1.00 33.69 290 GLU A C 1
ATOM 2242 O O . GLU A 1 290 ? 9.679 -5.860 -1.546 1.00 33.69 290 GLU A O 1
ATOM 2247 N N . ILE A 1 291 ? 9.731 -5.015 0.513 1.00 34.31 291 ILE A N 1
ATOM 2248 C CA . ILE A 1 291 ? 8.760 -3.936 0.217 1.00 34.31 291 ILE A CA 1
ATOM 2249 C C . ILE A 1 291 ? 9.471 -2.680 -0.310 1.00 34.31 291 ILE A C 1
ATOM 2251 O O . ILE A 1 291 ? 8.942 -2.035 -1.222 1.00 34.31 291 ILE A O 1
ATOM 2255 N N . HIS A 1 292 ? 10.660 -2.344 0.211 1.00 34.47 292 HIS A N 1
ATOM 2256 C CA . HIS A 1 292 ? 11.494 -1.275 -0.351 1.00 34.47 292 HIS A CA 1
ATOM 2257 C C . HIS A 1 292 ? 12.050 -1.657 -1.730 1.00 34.47 292 HIS A C 1
ATOM 2259 O O . HIS A 1 292 ? 12.030 -0.818 -2.628 1.00 34.47 292 HIS A O 1
ATOM 2265 N N . GLU A 1 293 ? 12.411 -2.924 -1.949 1.00 40.22 293 GLU A N 1
ATOM 2266 C CA . GLU A 1 293 ? 12.891 -3.479 -3.224 1.00 40.22 293 GLU A CA 1
ATOM 2267 C C . GLU A 1 293 ? 11.909 -3.283 -4.392 1.00 40.22 293 GLU A C 1
ATOM 2269 O O . GLU A 1 293 ? 12.327 -3.203 -5.540 1.00 40.22 293 GLU A O 1
ATOM 2274 N N . ARG A 1 294 ? 10.596 -3.145 -4.149 1.00 46.78 294 ARG A N 1
ATOM 2275 C CA . ARG A 1 294 ? 9.591 -3.013 -5.232 1.00 46.78 294 ARG A CA 1
ATOM 2276 C C . ARG A 1 294 ? 9.452 -1.589 -5.782 1.00 46.78 294 ARG A C 1
ATOM 2278 O O . ARG A 1 294 ? 9.121 -1.412 -6.953 1.00 46.78 294 ARG A O 1
ATOM 2285 N N . ARG A 1 295 ? 9.713 -0.566 -4.956 1.00 47.88 295 ARG A N 1
ATOM 2286 C CA . ARG A 1 295 ? 9.876 0.839 -5.396 1.00 47.88 295 ARG A CA 1
ATOM 2287 C C . ARG A 1 295 ? 11.332 1.176 -5.732 1.00 47.88 295 ARG A C 1
ATOM 2289 O O . ARG A 1 295 ? 11.569 2.128 -6.482 1.00 47.88 295 ARG A O 1
ATOM 2296 N N . ALA A 1 296 ? 12.269 0.341 -5.274 1.00 60.19 296 ALA A N 1
ATOM 2297 C CA . ALA A 1 296 ? 13.702 0.505 -5.463 1.00 60.19 296 ALA A CA 1
ATOM 2298 C C . ALA A 1 296 ? 14.120 0.788 -6.906 1.00 60.19 296 ALA A C 1
ATOM 2300 O O . ALA A 1 296 ? 14.951 1.668 -7.063 1.00 60.19 296 ALA A O 1
ATOM 2301 N N . PRO A 1 297 ? 13.552 0.201 -7.979 1.00 74.19 297 PRO A N 1
ATOM 2302 C CA . PRO A 1 297 ? 14.107 0.457 -9.304 1.00 74.19 297 PRO A CA 1
ATOM 2303 C C . PRO A 1 297 ? 13.920 1.913 -9.760 1.00 74.19 297 PRO A C 1
ATOM 2305 O O . PRO A 1 297 ? 14.814 2.507 -10.357 1.00 74.19 297 PRO A O 1
ATOM 2308 N N . LEU A 1 298 ? 12.779 2.552 -9.460 1.00 79.31 298 LEU A N 1
ATOM 2309 C CA . LEU A 1 298 ? 12.605 3.978 -9.778 1.00 79.31 298 LEU A CA 1
ATOM 2310 C C . LEU A 1 298 ? 13.361 4.886 -8.807 1.00 79.31 298 LEU A C 1
ATOM 2312 O O . LEU A 1 298 ? 13.827 5.947 -9.232 1.00 79.31 298 LEU A O 1
ATOM 2316 N N . ASP A 1 299 ? 13.475 4.482 -7.543 1.00 77.06 299 ASP A N 1
ATOM 2317 C CA . ASP A 1 299 ? 14.189 5.228 -6.507 1.00 77.06 299 ASP A CA 1
ATOM 2318 C C . ASP A 1 299 ? 15.712 5.174 -6.718 1.00 77.06 299 ASP A C 1
ATOM 2320 O O . ASP A 1 299 ? 16.359 6.217 -6.694 1.00 77.06 299 ASP A O 1
ATOM 2324 N N . GLN A 1 300 ? 16.265 4.029 -7.121 1.00 79.12 300 GLN A N 1
ATOM 2325 C CA . GLN A 1 300 ? 17.657 3.828 -7.537 1.00 79.12 300 GLN A CA 1
ATOM 2326 C C . GLN A 1 300 ? 18.016 4.731 -8.725 1.00 79.12 300 GLN A C 1
ATOM 2328 O O . GLN A 1 300 ? 19.091 5.323 -8.756 1.00 79.12 300 GLN A O 1
ATOM 2333 N N . LEU A 1 301 ? 17.088 4.948 -9.670 1.00 84.69 301 LEU A N 1
ATOM 2334 C CA . LEU A 1 301 ? 17.259 5.932 -10.752 1.00 84.69 301 LEU A CA 1
ATOM 2335 C C . LEU A 1 301 ? 17.193 7.398 -10.279 1.00 84.69 301 LEU A C 1
ATOM 2337 O O . LEU A 1 301 ? 17.503 8.305 -11.059 1.00 84.69 301 LEU A O 1
ATOM 2341 N N . ASN A 1 302 ? 16.713 7.662 -9.063 1.00 81.69 302 ASN A N 1
ATOM 2342 C CA . ASN A 1 302 ? 16.662 8.990 -8.444 1.00 81.69 302 ASN A CA 1
ATOM 2343 C C . ASN A 1 302 ? 17.814 9.228 -7.453 1.00 81.69 302 ASN A C 1
ATOM 2345 O O . ASN A 1 302 ? 17.991 10.367 -7.019 1.00 81.69 302 ASN A O 1
ATOM 2349 N N . GLU A 1 303 ? 18.603 8.203 -7.136 1.00 79.81 303 GLU A N 1
ATOM 2350 C CA . GLU A 1 303 ? 19.752 8.280 -6.238 1.00 79.81 303 GLU A CA 1
ATOM 2351 C C . GLU A 1 303 ? 21.057 8.547 -6.993 1.00 79.81 303 GLU A C 1
ATOM 2353 O O . GLU A 1 303 ? 21.263 8.113 -8.130 1.00 79.81 303 GLU A O 1
ATOM 2358 N N . ALA A 1 304 ? 21.967 9.293 -6.366 1.00 76.00 304 ALA A N 1
ATOM 2359 C CA . ALA A 1 304 ? 23.296 9.506 -6.924 1.00 76.00 304 ALA A CA 1
ATOM 2360 C C . ALA A 1 304 ? 24.108 8.195 -6.862 1.00 76.00 304 ALA A C 1
ATOM 2362 O O . ALA A 1 304 ? 24.038 7.501 -5.849 1.00 76.00 304 ALA A O 1
ATOM 2363 N N . PRO A 1 305 ? 24.914 7.859 -7.888 1.00 83.56 305 PRO A N 1
ATOM 2364 C CA . PRO A 1 305 ? 25.234 8.672 -9.068 1.00 83.56 305 PRO A CA 1
ATOM 2365 C C . PRO A 1 305 ? 24.273 8.520 -10.265 1.00 83.56 305 PRO A C 1
ATOM 2367 O O . PRO A 1 305 ? 24.372 9.294 -11.218 1.00 83.56 305 PRO A O 1
ATOM 2370 N N . ALA A 1 306 ? 23.322 7.580 -10.242 1.00 85.62 306 ALA A N 1
ATOM 2371 C CA . ALA A 1 306 ? 22.403 7.332 -11.362 1.00 85.62 306 ALA A CA 1
ATOM 2372 C C . ALA A 1 306 ? 21.510 8.543 -11.694 1.00 85.62 306 ALA A C 1
ATOM 2374 O O . ALA A 1 306 ? 21.239 8.813 -12.864 1.00 85.62 306 ALA A O 1
ATOM 2375 N N . SER A 1 307 ? 21.129 9.339 -10.692 1.00 85.38 307 SER A N 1
ATOM 2376 C CA . SER A 1 307 ? 20.313 10.550 -10.850 1.00 85.38 307 SER A CA 1
ATOM 2377 C C . SER A 1 307 ? 20.928 11.623 -11.759 1.00 85.38 307 SER A C 1
ATOM 2379 O O . SER A 1 307 ? 20.218 12.505 -12.247 1.00 85.38 307 SER A O 1
ATOM 2381 N N . GLU A 1 308 ? 22.248 11.586 -11.975 1.00 86.75 308 GLU A N 1
ATOM 2382 C CA . GLU A 1 308 ? 22.956 12.509 -12.875 1.00 86.75 308 GLU A CA 1
ATOM 2383 C C . GLU A 1 308 ? 22.713 12.184 -14.360 1.00 86.75 308 GLU A C 1
ATOM 2385 O O . GLU A 1 308 ? 22.891 13.046 -15.232 1.00 86.75 308 GLU A O 1
ATOM 2390 N N . ILE A 1 309 ? 22.267 10.957 -14.648 1.00 90.81 309 ILE A N 1
ATOM 2391 C CA . ILE A 1 309 ? 21.976 10.439 -15.981 1.00 90.81 309 ILE A CA 1
ATOM 2392 C C . ILE A 1 309 ? 20.460 10.358 -16.155 1.00 90.81 309 ILE A C 1
ATOM 2394 O O . ILE A 1 309 ? 19.720 9.754 -15.381 1.00 90.81 309 ILE A O 1
ATOM 2398 N N . LYS A 1 310 ? 19.950 10.961 -17.228 1.00 92.00 310 LYS A N 1
ATOM 2399 C CA . LYS A 1 310 ? 18.510 11.012 -17.480 1.00 92.00 310 LYS A CA 1
ATOM 2400 C C . LYS A 1 310 ? 18.046 9.768 -18.241 1.00 92.00 310 LYS A C 1
ATOM 2402 O O . LYS A 1 310 ? 17.724 9.860 -19.426 1.00 92.00 310 LYS A O 1
ATOM 2407 N N . PHE A 1 311 ? 17.982 8.628 -17.550 1.00 93.12 311 PHE A N 1
ATOM 2408 C CA . PHE A 1 311 ? 17.495 7.355 -18.101 1.00 93.12 311 PHE A CA 1
ATOM 2409 C C . PHE A 1 311 ? 16.041 7.455 -18.569 1.00 93.12 311 PHE A C 1
ATOM 2411 O O . PHE A 1 311 ? 15.750 7.284 -19.754 1.00 93.12 311 PHE A O 1
ATOM 2418 N N . LEU A 1 312 ? 15.141 7.842 -17.658 1.00 92.94 312 LEU A N 1
ATOM 2419 C CA . LEU A 1 312 ? 13.705 7.996 -17.903 1.00 92.94 312 LEU A CA 1
ATOM 2420 C C . LEU A 1 312 ? 13.235 9.427 -17.617 1.00 92.94 312 LEU A C 1
ATOM 2422 O O . LEU A 1 312 ? 13.717 10.099 -16.702 1.00 92.94 312 LEU A O 1
ATOM 2426 N N . ASN A 1 313 ? 12.276 9.908 -18.404 1.00 91.62 313 ASN A N 1
ATOM 2427 C CA . ASN A 1 313 ? 11.624 11.196 -18.190 1.00 91.62 313 ASN A CA 1
ATOM 2428 C C . ASN A 1 313 ? 10.444 11.076 -17.202 1.00 91.62 313 ASN A C 1
ATOM 2430 O O . ASN A 1 313 ? 10.021 9.983 -16.838 1.00 91.62 313 ASN A O 1
ATOM 2434 N N . LYS A 1 314 ? 9.883 12.213 -16.773 1.00 88.19 314 LYS A N 1
ATOM 2435 C CA . LYS A 1 314 ? 8.780 12.239 -15.796 1.00 88.19 314 LYS A CA 1
ATOM 2436 C C . LYS A 1 314 ? 7.524 11.492 -16.270 1.00 88.19 314 LYS A C 1
ATOM 2438 O O . LYS A 1 314 ? 6.852 10.877 -15.454 1.00 88.19 314 LYS A O 1
ATOM 2443 N N . SER A 1 315 ? 7.210 11.556 -17.563 1.00 88.62 315 SER A N 1
ATOM 2444 C CA . SER A 1 315 ? 6.061 10.859 -18.148 1.00 88.62 315 SER A CA 1
ATOM 2445 C C . SER A 1 315 ? 6.278 9.347 -18.174 1.00 88.62 315 SER A C 1
ATOM 2447 O O . SER A 1 315 ? 5.379 8.605 -17.805 1.00 88.62 315 SER A O 1
ATOM 2449 N N . GLU A 1 316 ? 7.475 8.900 -18.556 1.00 92.81 316 GLU A N 1
ATOM 2450 C CA . GLU A 1 316 ? 7.862 7.482 -18.573 1.00 92.81 316 GLU A CA 1
ATOM 2451 C C . GLU A 1 316 ? 7.836 6.895 -17.159 1.00 92.81 316 GLU A C 1
ATOM 2453 O O . GLU A 1 316 ? 7.220 5.859 -16.935 1.00 92.81 316 GLU A O 1
ATOM 2458 N N . LYS A 1 317 ? 8.407 7.607 -16.176 1.00 89.12 317 LYS A N 1
ATOM 2459 C CA . LYS A 1 317 ? 8.329 7.211 -14.760 1.00 89.12 317 LYS A CA 1
ATOM 2460 C C . LYS A 1 317 ? 6.876 7.143 -14.275 1.00 89.12 317 LYS A C 1
ATOM 2462 O O . LYS A 1 317 ? 6.495 6.177 -13.627 1.00 89.12 317 LYS A O 1
ATOM 2467 N N . GLY A 1 318 ? 6.053 8.132 -14.629 1.00 85.31 318 GLY A N 1
ATOM 2468 C CA . GLY A 1 318 ? 4.635 8.161 -14.258 1.00 85.31 318 GLY A CA 1
ATOM 2469 C C . GLY A 1 318 ? 3.803 7.031 -14.874 1.00 85.31 318 GLY A C 1
ATOM 2470 O O . GLY A 1 318 ? 2.855 6.575 -14.240 1.00 85.31 318 GLY A O 1
ATOM 2471 N N . ALA A 1 319 ? 4.160 6.565 -16.075 1.00 87.94 319 ALA A N 1
ATOM 2472 C CA . ALA A 1 319 ? 3.515 5.420 -16.719 1.00 87.94 319 ALA A CA 1
ATOM 2473 C C . ALA A 1 319 ? 3.855 4.089 -16.023 1.00 87.94 319 ALA A C 1
ATOM 2475 O O . ALA A 1 319 ? 3.013 3.201 -15.958 1.00 87.94 319 ALA A O 1
ATOM 2476 N N . LEU A 1 320 ? 5.064 3.969 -15.464 1.00 89.81 320 LEU A N 1
ATOM 2477 C CA . LEU A 1 320 ? 5.536 2.761 -14.774 1.00 89.81 320 LEU A CA 1
ATOM 2478 C C . LEU A 1 320 ? 5.154 2.714 -13.293 1.00 89.81 320 LEU A C 1
ATOM 2480 O O . LEU A 1 320 ? 5.098 1.633 -12.719 1.00 89.81 320 LEU A O 1
ATOM 2484 N N . GLU A 1 321 ? 4.896 3.870 -12.676 1.00 86.38 321 GLU A N 1
ATOM 2485 C CA . GLU A 1 321 ? 4.716 4.008 -11.227 1.00 86.38 321 GLU A CA 1
ATOM 2486 C C . GLU A 1 321 ? 3.705 3.001 -10.665 1.00 86.38 321 GLU A C 1
ATOM 2488 O O . GLU A 1 321 ? 4.046 2.226 -9.780 1.00 86.38 321 GLU A O 1
ATOM 2493 N N . LEU A 1 322 ? 2.485 2.948 -11.215 1.00 86.75 322 LEU A N 1
ATOM 2494 C CA . LEU A 1 322 ? 1.445 2.055 -10.694 1.00 86.75 322 LEU A CA 1
ATOM 2495 C C . LEU A 1 322 ? 1.811 0.574 -10.865 1.00 86.75 322 LEU A C 1
ATOM 2497 O O . LEU A 1 322 ? 1.525 -0.231 -9.981 1.00 86.75 322 LEU A O 1
ATOM 2501 N N . LEU A 1 323 ? 2.440 0.216 -11.985 1.00 89.81 323 LEU A N 1
ATOM 2502 C CA . LEU A 1 323 ? 2.861 -1.155 -12.255 1.00 89.81 323 LEU A CA 1
ATOM 2503 C C . LEU A 1 323 ? 3.928 -1.608 -11.252 1.00 89.81 323 LEU A C 1
ATOM 2505 O O . LEU A 1 323 ? 3.790 -2.665 -10.642 1.00 89.81 323 LEU A O 1
ATOM 2509 N N . LEU A 1 324 ? 4.963 -0.794 -11.051 1.00 85.00 324 LEU A N 1
ATOM 2510 C CA . LEU A 1 324 ? 6.070 -1.129 -10.157 1.00 85.00 324 LEU A CA 1
ATOM 2511 C C . LEU A 1 324 ? 5.627 -1.121 -8.688 1.00 85.00 324 LEU A C 1
ATOM 2513 O O . LEU A 1 324 ? 5.943 -2.049 -7.950 1.00 85.00 324 LEU A O 1
ATOM 2517 N N . GLU A 1 325 ? 4.774 -0.167 -8.288 1.00 79.62 325 GLU A N 1
ATOM 2518 C CA . GLU A 1 325 ? 4.120 -0.167 -6.968 1.00 79.62 325 GLU A CA 1
ATOM 2519 C C . GLU A 1 325 ? 3.325 -1.458 -6.697 1.00 79.62 325 GLU A C 1
ATOM 2521 O O . GLU A 1 325 ? 3.176 -1.873 -5.545 1.00 79.62 325 GLU A O 1
ATOM 2526 N N . SER A 1 326 ? 2.805 -2.098 -7.747 1.00 82.00 326 SER A N 1
ATOM 2527 C CA . SER A 1 326 ? 1.989 -3.308 -7.626 1.00 82.00 326 SER A CA 1
ATOM 2528 C C . SER A 1 326 ? 2.812 -4.566 -7.336 1.00 82.00 326 SER A C 1
ATOM 2530 O O . SER A 1 326 ? 2.298 -5.488 -6.691 1.00 82.00 326 SER A O 1
ATOM 2532 N N . GLY A 1 327 ? 4.074 -4.623 -7.774 1.00 81.88 327 GLY A N 1
ATOM 2533 C CA . GLY A 1 327 ? 4.927 -5.809 -7.651 1.00 81.88 327 GLY A CA 1
ATOM 2534 C C . GLY A 1 327 ? 4.224 -7.080 -8.144 1.00 81.88 327 GLY A C 1
ATOM 2535 O O . GLY A 1 327 ? 3.554 -7.077 -9.177 1.00 81.88 327 GLY A O 1
ATOM 2536 N N . GLU A 1 328 ? 4.284 -8.162 -7.364 1.00 78.25 328 GLU A N 1
ATOM 2537 C CA . GLU A 1 328 ? 3.612 -9.433 -7.691 1.00 78.25 328 GLU A CA 1
ATOM 2538 C C . GLU A 1 328 ? 2.087 -9.310 -7.835 1.00 78.25 328 GLU A C 1
ATOM 2540 O O . GLU A 1 328 ? 1.458 -10.076 -8.570 1.00 78.25 328 GLU A O 1
ATOM 2545 N N . SER A 1 329 ? 1.470 -8.317 -7.182 1.00 84.50 329 SER A N 1
ATOM 2546 C CA . SER A 1 329 ? 0.026 -8.086 -7.305 1.00 84.50 329 SER A CA 1
ATOM 2547 C C . SER A 1 329 ? -0.370 -7.629 -8.709 1.00 84.50 329 SER A C 1
ATOM 2549 O O . SER A 1 329 ? -1.521 -7.827 -9.089 1.00 84.50 329 SER A O 1
ATOM 2551 N N . ALA A 1 330 ? 0.569 -7.112 -9.515 1.00 88.81 330 ALA A N 1
ATOM 2552 C CA . ALA A 1 330 ? 0.310 -6.746 -10.907 1.00 88.81 330 ALA A CA 1
ATOM 2553 C C . ALA A 1 330 ? -0.174 -7.929 -11.754 1.00 88.81 330 ALA A C 1
ATOM 2555 O O . ALA A 1 330 ? -0.973 -7.757 -12.670 1.00 88.81 330 ALA A O 1
ATOM 2556 N N . GLN A 1 331 ? 0.284 -9.140 -11.428 1.00 88.69 331 GLN A N 1
ATOM 2557 C CA . GLN A 1 331 ? -0.097 -10.359 -12.142 1.00 88.69 331 GLN A CA 1
ATOM 2558 C C . GLN A 1 331 ? -1.501 -10.847 -11.773 1.00 88.69 331 GLN A C 1
ATOM 2560 O O . GLN A 1 331 ? -2.138 -11.546 -12.564 1.00 88.69 331 GLN A O 1
ATOM 2565 N N . ALA A 1 332 ? -1.974 -10.489 -10.578 1.00 90.69 332 ALA A N 1
ATOM 2566 C CA . ALA A 1 332 ? -3.308 -10.823 -10.097 1.00 90.69 332 ALA A CA 1
ATOM 2567 C C . ALA A 1 332 ? -4.355 -9.759 -10.451 1.00 90.69 332 ALA A C 1
ATOM 2569 O O . ALA A 1 332 ? -5.529 -10.097 -10.528 1.00 90.69 332 ALA A O 1
ATOM 2570 N N . LEU A 1 333 ? -3.926 -8.508 -10.663 1.00 94.94 333 LEU A N 1
ATOM 2571 C CA . LEU A 1 333 ? -4.796 -7.359 -10.929 1.00 94.94 333 LEU A CA 1
ATOM 2572 C C . LEU A 1 333 ? -4.504 -6.633 -12.266 1.00 94.94 333 LEU A C 1
ATOM 2574 O O . LEU A 1 333 ? -4.431 -5.395 -12.290 1.00 94.94 333 LEU A O 1
ATOM 2578 N N . PRO A 1 334 ? -4.277 -7.348 -13.388 1.00 94.00 334 PRO A N 1
ATOM 2579 C CA . PRO A 1 334 ? -3.888 -6.715 -14.643 1.00 94.00 334 PRO A CA 1
ATOM 2580 C C . PRO A 1 334 ? -4.976 -5.806 -15.225 1.00 94.00 334 PRO A C 1
ATOM 2582 O O . PRO A 1 334 ? -4.651 -4.712 -15.697 1.00 94.00 334 PRO A O 1
ATOM 2585 N N . LEU A 1 335 ? -6.259 -6.189 -15.151 1.00 94.19 335 LEU A N 1
ATOM 2586 C CA . LEU A 1 335 ? -7.338 -5.350 -15.688 1.00 94.19 335 LEU A CA 1
ATOM 2587 C C . LEU A 1 335 ? -7.561 -4.108 -14.829 1.00 94.19 335 LEU A C 1
ATOM 2589 O O . LEU A 1 335 ? -7.847 -3.035 -15.350 1.00 94.19 335 LEU A O 1
ATOM 2593 N N . SER A 1 336 ? -7.387 -4.209 -13.515 1.00 96.31 336 SER A N 1
ATOM 2594 C CA . SER A 1 336 ? -7.496 -3.078 -12.596 1.00 96.31 336 SER A CA 1
ATOM 2595 C C . SER A 1 336 ? -6.425 -2.034 -12.868 1.00 96.31 336 SER A C 1
ATOM 2597 O O . SER A 1 336 ? -6.719 -0.838 -12.853 1.00 96.31 336 SER A O 1
ATOM 2599 N N . ILE A 1 337 ? -5.197 -2.462 -13.160 1.00 94.62 337 ILE A N 1
ATOM 2600 C CA . ILE A 1 337 ? -4.109 -1.553 -13.530 1.00 94.62 337 ILE A CA 1
ATOM 2601 C C . ILE A 1 337 ? -4.396 -0.895 -14.887 1.00 94.62 337 ILE A C 1
ATOM 2603 O O . ILE A 1 337 ? -4.237 0.324 -15.010 1.00 94.62 337 ILE A O 1
ATOM 2607 N N . LEU A 1 338 ? -4.880 -1.652 -15.879 1.00 92.75 338 LEU A N 1
ATOM 2608 C CA . LEU A 1 338 ? -5.269 -1.101 -17.183 1.00 92.75 338 LEU A CA 1
ATOM 2609 C C . LEU A 1 338 ? -6.405 -0.082 -17.065 1.00 92.75 338 LEU A C 1
ATOM 2611 O O . LEU A 1 338 ? -6.261 1.051 -17.524 1.00 92.75 338 LEU A O 1
ATOM 2615 N N . ARG A 1 339 ? -7.484 -0.429 -16.358 1.00 93.94 339 ARG A N 1
ATOM 2616 C CA . ARG A 1 339 ? -8.599 0.478 -16.049 1.00 93.94 339 ARG A CA 1
ATOM 2617 C C . ARG A 1 339 ? -8.122 1.749 -15.360 1.00 93.94 339 ARG A C 1
ATOM 2619 O O . ARG A 1 339 ? -8.509 2.849 -15.741 1.00 93.94 339 ARG A O 1
ATOM 2626 N N . ALA A 1 340 ? -7.250 1.630 -14.358 1.00 93.56 340 ALA A N 1
ATOM 2627 C CA . ALA A 1 340 ? -6.699 2.790 -13.661 1.00 93.56 340 ALA A CA 1
ATOM 2628 C C . ALA A 1 340 ? -5.818 3.665 -14.558 1.00 93.56 340 ALA A C 1
ATOM 2630 O O . ALA A 1 340 ? -5.745 4.875 -14.333 1.00 93.56 340 ALA A O 1
ATOM 2631 N N . THR A 1 341 ? -5.169 3.078 -15.561 1.00 89.62 341 THR A N 1
ATOM 2632 C CA . THR A 1 341 ? -4.339 3.801 -16.529 1.00 89.62 341 THR A CA 1
ATOM 2633 C C . THR A 1 341 ? -5.205 4.544 -17.544 1.00 89.62 341 THR A C 1
ATOM 2635 O O . THR A 1 341 ? -5.031 5.753 -17.716 1.00 89.62 341 THR A O 1
ATOM 2638 N N . LEU A 1 342 ? -6.180 3.859 -18.147 1.00 89.88 342 LEU A N 1
ATOM 2639 C CA . LEU A 1 342 ? -7.091 4.426 -19.139 1.00 89.88 342 LEU A CA 1
ATOM 2640 C C . LEU A 1 342 ? -8.058 5.429 -18.490 1.00 89.88 342 LEU A C 1
ATOM 2642 O O . LEU A 1 342 ? -7.955 6.642 -18.701 1.00 89.88 342 LEU A O 1
ATOM 2646 N N . PHE A 1 343 ? -8.938 4.949 -17.609 1.00 89.69 343 PHE A N 1
ATOM 2647 C CA . PHE A 1 343 ? -9.992 5.750 -16.982 1.00 89.69 343 PHE A CA 1
ATOM 2648 C C . PHE A 1 343 ? -9.472 6.735 -15.935 1.00 89.69 343 PHE A C 1
ATOM 2650 O O . PHE A 1 343 ? -10.092 7.770 -15.694 1.00 89.69 343 PHE A O 1
ATOM 2657 N N . GLY A 1 344 ? -8.297 6.499 -15.343 1.00 87.19 344 GLY A N 1
ATOM 2658 C CA . GLY A 1 344 ? -7.689 7.462 -14.420 1.00 87.19 344 GLY A CA 1
ATOM 2659 C C . GLY A 1 344 ? -7.347 8.797 -15.089 1.00 87.19 344 GLY A C 1
ATOM 2660 O O . GLY A 1 344 ? -7.558 9.858 -14.493 1.00 87.19 344 GLY A O 1
ATOM 2661 N N . ALA A 1 345 ? -6.866 8.767 -16.337 1.00 83.00 345 ALA A N 1
ATOM 2662 C CA . ALA A 1 345 ? -6.592 9.978 -17.109 1.00 83.00 345 ALA A CA 1
ATOM 2663 C C . ALA A 1 345 ? -7.886 10.744 -17.428 1.00 83.00 345 ALA A C 1
ATOM 2665 O O . ALA A 1 345 ? -7.933 11.969 -17.284 1.00 83.00 345 ALA A O 1
ATOM 2666 N N . ILE A 1 346 ? -8.948 10.020 -17.784 1.00 83.19 346 ILE A N 1
ATOM 2667 C CA . ILE A 1 346 ? -10.273 10.582 -18.071 1.00 83.19 346 ILE A CA 1
ATOM 2668 C C . ILE A 1 346 ? -10.858 11.220 -16.817 1.00 83.19 346 ILE A C 1
ATOM 2670 O O . ILE A 1 346 ? -11.212 12.396 -16.836 1.00 83.19 346 ILE A O 1
ATOM 2674 N N . GLN A 1 347 ? -10.858 10.517 -15.685 1.00 85.25 347 GLN A N 1
ATOM 2675 C CA . GLN A 1 347 ? -11.378 11.055 -14.431 1.00 85.25 347 GLN A CA 1
ATOM 2676 C C . GLN A 1 347 ? -10.659 12.340 -13.994 1.00 85.25 347 GLN A C 1
ATOM 2678 O O . GLN A 1 347 ? -11.287 13.262 -13.460 1.00 85.25 347 GLN A O 1
ATOM 2683 N N . ALA A 1 348 ? -9.346 12.431 -14.234 1.00 83.94 348 ALA A N 1
ATOM 2684 C CA . ALA A 1 348 ? -8.573 13.641 -13.969 1.00 83.94 348 ALA A CA 1
ATOM 2685 C C . ALA A 1 348 ? -9.002 14.808 -14.877 1.00 83.94 348 ALA A C 1
ATOM 2687 O O . ALA A 1 348 ? -9.147 15.934 -14.393 1.00 83.94 348 ALA A O 1
ATOM 2688 N N . GLN A 1 349 ? -9.254 14.547 -16.164 1.00 82.12 349 GLN A N 1
ATOM 2689 C CA . GLN A 1 349 ? -9.786 15.541 -17.101 1.00 82.12 349 GLN A CA 1
ATOM 2690 C C . GLN A 1 349 ? -11.195 15.994 -16.701 1.00 82.12 349 GLN A C 1
ATOM 2692 O O . GLN A 1 349 ? -11.422 17.201 -16.591 1.00 82.12 349 GLN A O 1
ATOM 2697 N N . LEU A 1 350 ? -12.095 15.052 -16.389 1.00 80.25 350 LEU A N 1
ATOM 2698 C CA . LEU A 1 350 ? -13.456 15.326 -15.915 1.00 80.25 350 LEU A CA 1
ATOM 2699 C C . LEU A 1 350 ? -13.432 16.222 -14.673 1.00 80.25 350 LEU A C 1
ATOM 2701 O O . LEU A 1 350 ? -14.054 17.282 -14.646 1.00 80.25 350 LEU A O 1
ATOM 2705 N N . THR A 1 351 ? -12.635 15.848 -13.668 1.00 81.31 351 THR A N 1
ATOM 2706 C CA . THR A 1 351 ? -12.493 16.610 -12.417 1.00 81.31 351 THR A CA 1
ATOM 2707 C C . THR A 1 351 ? -11.953 18.021 -12.669 1.00 81.31 351 THR A C 1
ATOM 2709 O O . THR A 1 351 ? -12.392 18.983 -12.035 1.00 81.31 351 THR A O 1
ATOM 2712 N N . GLN A 1 352 ? -11.001 18.177 -13.592 1.00 80.81 352 GLN A N 1
ATOM 2713 C CA . GLN A 1 352 ? -10.421 19.480 -13.911 1.00 80.81 352 GLN A CA 1
ATOM 2714 C C . GLN A 1 352 ? -11.384 20.377 -14.702 1.00 80.81 352 GLN A C 1
ATOM 2716 O O . GLN A 1 352 ? -11.407 21.587 -14.474 1.00 80.81 352 GLN A O 1
ATOM 2721 N N . ALA A 1 353 ? -12.180 19.810 -15.608 1.00 78.75 353 ALA A N 1
ATOM 2722 C CA . ALA A 1 353 ? -13.212 20.531 -16.350 1.00 78.75 353 ALA A CA 1
ATOM 2723 C C . ALA A 1 353 ? -14.378 20.956 -15.437 1.00 78.75 353 ALA A C 1
ATOM 2725 O O . ALA A 1 353 ? -14.808 22.109 -15.480 1.00 78.75 353 ALA A O 1
ATOM 2726 N N . LEU A 1 354 ? -14.779 20.084 -14.510 1.00 78.56 354 LEU A N 1
ATOM 2727 C CA . LEU A 1 354 ? -15.713 20.386 -13.423 1.00 78.56 354 LEU A CA 1
ATOM 2728 C C . LEU A 1 354 ? -15.277 21.594 -12.589 1.00 78.56 354 LEU A C 1
ATOM 2730 O O . LEU A 1 354 ? -16.048 22.523 -12.361 1.00 78.56 354 LEU A O 1
ATOM 2734 N N . ARG A 1 355 ? -14.001 21.634 -12.186 1.00 79.94 355 ARG A N 1
ATOM 2735 C CA . ARG A 1 355 ? -13.426 22.776 -11.449 1.00 79.94 355 ARG A CA 1
ATOM 2736 C C . ARG A 1 355 ? -13.450 24.087 -12.238 1.00 79.94 355 ARG A C 1
ATOM 2738 O O . ARG A 1 355 ? -13.390 25.152 -11.634 1.00 79.94 355 ARG A O 1
ATOM 2745 N N . ARG A 1 356 ? -13.519 24.022 -13.570 1.00 84.31 356 ARG A N 1
ATOM 2746 C CA . ARG A 1 356 ? -13.633 25.186 -14.463 1.00 84.31 356 ARG A CA 1
ATOM 2747 C C . ARG A 1 356 ? -15.088 25.601 -14.715 1.00 84.31 356 ARG A C 1
ATOM 2749 O O . ARG A 1 356 ? -15.309 26.523 -15.492 1.00 84.31 356 ARG A O 1
ATOM 2756 N N . GLY A 1 357 ? -16.058 24.950 -14.067 1.00 77.88 357 GLY A N 1
ATOM 2757 C CA . GLY A 1 357 ? -17.482 25.279 -14.166 1.00 77.88 357 GLY A CA 1
ATOM 2758 C C . GLY A 1 357 ? -18.134 24.843 -15.477 1.00 77.88 357 GLY A C 1
ATOM 2759 O O . GLY A 1 357 ? -19.158 25.403 -15.855 1.00 77.88 357 GLY A O 1
ATOM 2760 N N . THR A 1 358 ? -17.531 23.893 -16.199 1.00 79.50 358 THR A N 1
ATOM 2761 C CA . THR A 1 358 ? -18.149 23.314 -17.400 1.00 79.50 358 THR A CA 1
ATOM 2762 C C . THR A 1 358 ? -19.245 22.329 -16.988 1.00 79.50 358 THR A C 1
ATOM 2764 O O . THR A 1 358 ? -19.092 21.614 -15.998 1.00 79.50 358 THR A O 1
ATOM 2767 N N . ASP A 1 359 ? -20.350 22.316 -17.733 1.00 79.69 359 ASP A N 1
ATOM 2768 C CA . ASP A 1 359 ? -21.466 21.399 -17.502 1.00 79.69 359 ASP A CA 1
ATOM 2769 C C . ASP A 1 359 ? -21.041 19.932 -17.676 1.00 79.69 359 ASP A C 1
ATOM 2771 O O . ASP A 1 359 ? -20.370 19.581 -18.646 1.00 79.69 359 ASP A O 1
ATOM 2775 N N . ILE A 1 360 ? -21.430 19.073 -16.732 1.00 72.25 360 ILE A N 1
ATOM 2776 C CA . ILE A 1 360 ? -20.922 17.700 -16.639 1.00 72.25 360 ILE A CA 1
ATOM 2777 C C . ILE A 1 360 ? -21.396 16.837 -17.804 1.00 72.25 360 ILE A C 1
ATOM 2779 O O . ILE A 1 360 ? -20.595 16.060 -18.319 1.00 72.25 360 ILE A O 1
ATOM 2783 N N . ALA A 1 361 ? -22.653 16.982 -18.235 1.00 73.00 361 ALA A N 1
ATOM 2784 C CA . ALA A 1 361 ? -23.181 16.212 -19.359 1.00 73.00 361 ALA A CA 1
ATOM 2785 C C . ALA A 1 361 ? -22.374 16.504 -20.631 1.00 73.00 361 ALA A C 1
ATOM 2787 O O . ALA A 1 361 ? -21.899 15.587 -21.295 1.00 73.00 361 ALA A O 1
ATOM 2788 N N . THR A 1 362 ? -22.082 17.784 -20.870 1.00 75.00 362 THR A N 1
ATOM 2789 C CA . THR A 1 362 ? -21.245 18.222 -21.995 1.00 75.00 362 THR A CA 1
ATOM 2790 C C . THR A 1 362 ? -19.816 17.661 -21.918 1.00 75.00 362 THR A C 1
ATOM 2792 O O . THR A 1 362 ? -19.243 17.269 -22.936 1.00 75.00 362 THR A O 1
ATOM 2795 N N . ILE A 1 363 ? -19.207 17.614 -20.723 1.00 71.88 363 ILE A N 1
ATOM 2796 C CA . ILE A 1 363 ? -17.856 17.053 -20.555 1.00 71.88 363 ILE A CA 1
ATOM 2797 C C . ILE A 1 363 ? -17.873 15.542 -20.813 1.00 71.88 363 ILE A C 1
ATOM 2799 O O . ILE A 1 363 ? -16.999 15.056 -21.524 1.00 71.88 363 ILE A O 1
ATOM 2803 N N . ILE A 1 364 ? -18.847 14.816 -20.255 1.00 74.25 364 ILE A N 1
ATOM 2804 C CA . ILE A 1 364 ? -18.965 13.364 -20.427 1.00 74.25 364 ILE A CA 1
ATOM 2805 C C . ILE A 1 364 ? -19.117 13.020 -21.911 1.00 74.25 364 ILE A C 1
ATOM 2807 O O . ILE A 1 364 ? -18.306 12.251 -22.411 1.00 74.25 364 ILE A O 1
ATOM 2811 N N . GLU A 1 365 ? -20.028 13.671 -22.641 1.00 75.56 365 GLU A N 1
ATOM 2812 C CA . GLU A 1 365 ? -20.182 13.469 -24.094 1.00 75.56 365 GLU A CA 1
ATOM 2813 C C . GLU A 1 365 ? -18.878 13.756 -24.865 1.00 75.56 365 GLU A C 1
ATOM 2815 O O . GLU A 1 365 ? -18.485 13.016 -25.769 1.00 75.56 365 GLU A O 1
ATOM 2820 N N . THR A 1 366 ? -18.155 14.814 -24.478 1.00 71.75 366 THR A N 1
ATOM 2821 C CA . THR A 1 366 ? -16.872 15.184 -25.103 1.00 71.75 366 THR A CA 1
ATOM 2822 C C . THR A 1 366 ? -15.742 14.206 -24.755 1.00 71.75 366 THR A C 1
ATOM 2824 O O . THR A 1 366 ? -14.781 14.093 -25.513 1.00 71.75 366 THR A O 1
ATOM 2827 N N . SER A 1 367 ? -15.821 13.516 -23.615 1.00 71.12 367 SER A N 1
ATOM 2828 C CA . SER A 1 367 ? -14.840 12.524 -23.155 1.00 71.12 367 SER A CA 1
ATOM 2829 C C . SER A 1 367 ? -15.158 11.095 -23.603 1.00 71.12 367 SER A C 1
ATOM 2831 O O . SER A 1 367 ? -14.226 10.310 -23.755 1.00 71.12 367 SER A O 1
ATOM 2833 N N . GLU A 1 368 ? -16.424 10.766 -23.863 1.00 71.19 368 GLU A N 1
ATOM 2834 C CA . GLU A 1 368 ? -16.860 9.494 -24.456 1.00 71.19 368 GLU A CA 1
ATOM 2835 C C . GLU A 1 368 ? -16.396 9.377 -25.918 1.00 71.19 368 GLU A C 1
ATOM 2837 O O . GLU A 1 368 ? -15.864 8.348 -26.330 1.00 71.19 368 GLU A O 1
ATOM 2842 N N . ALA A 1 369 ? -16.501 10.454 -26.706 1.00 65.00 369 ALA A N 1
ATOM 2843 C CA . ALA A 1 369 ? -16.167 10.415 -28.133 1.00 65.00 369 ALA A CA 1
ATOM 2844 C C . ALA A 1 369 ? -14.691 10.052 -28.463 1.00 65.00 369 ALA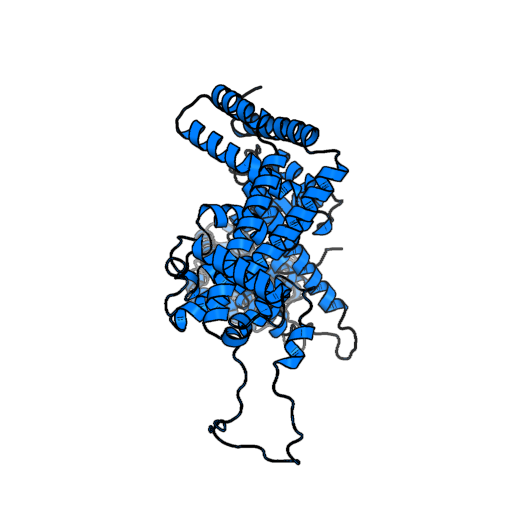 A C 1
ATOM 2846 O O . ALA A 1 369 ? -14.473 9.322 -29.430 1.00 65.00 369 ALA A O 1
ATOM 2847 N N . PRO A 1 370 ? -13.664 10.508 -27.714 1.00 59.88 370 PRO A N 1
ATOM 2848 C CA . PRO A 1 370 ? -12.277 10.070 -27.889 1.00 59.88 370 PRO A CA 1
ATOM 2849 C C . PRO A 1 370 ? -12.006 8.615 -27.490 1.00 59.88 370 PRO A C 1
ATOM 2851 O O . PRO A 1 370 ? -11.098 8.016 -28.056 1.00 59.88 370 PRO A O 1
ATOM 2854 N N . LEU A 1 371 ? -12.759 8.050 -26.538 1.00 61.31 371 LEU A N 1
ATOM 2855 C CA . LEU A 1 371 ? -12.603 6.654 -26.096 1.00 61.31 371 LEU A CA 1
ATOM 2856 C C . LEU A 1 371 ? -13.108 5.652 -27.121 1.00 61.31 371 LEU A C 1
ATOM 2858 O O . LEU A 1 371 ? -12.537 4.577 -27.234 1.00 61.31 371 LEU A O 1
ATOM 2862 N N . ASN A 1 372 ? -14.060 6.050 -27.967 1.00 58.72 372 ASN A N 1
ATOM 2863 C CA . ASN A 1 372 ? -14.409 5.269 -29.157 1.00 58.72 372 ASN A CA 1
ATOM 2864 C C . ASN A 1 372 ? -13.204 5.036 -30.095 1.00 58.72 372 ASN A C 1
ATOM 2866 O O . ASN A 1 372 ? -13.286 4.187 -30.975 1.00 58.72 372 ASN A O 1
ATOM 2870 N N . ASN A 1 373 ? -12.107 5.791 -29.929 1.00 63.88 373 ASN A N 1
ATOM 2871 C CA . ASN A 1 373 ? -10.877 5.669 -30.712 1.00 63.88 373 ASN A CA 1
ATOM 2872 C C . ASN A 1 373 ? -9.632 5.343 -29.868 1.00 63.88 373 ASN A C 1
ATOM 2874 O O . ASN A 1 373 ? -8.537 5.348 -30.428 1.00 63.88 373 ASN A O 1
ATOM 2878 N N . ARG A 1 374 ? -9.758 5.156 -28.544 1.00 81.44 374 ARG A N 1
ATOM 2879 C CA . ARG A 1 374 ? -8.634 4.769 -27.683 1.00 81.44 374 ARG A CA 1
ATOM 2880 C C . ARG A 1 374 ? -9.078 3.762 -26.629 1.00 81.44 374 ARG A C 1
ATOM 2882 O O . ARG A 1 374 ? -9.763 4.150 -25.684 1.00 81.44 374 ARG A O 1
ATOM 2889 N N . GLY A 1 375 ? -8.636 2.520 -26.769 1.00 86.81 375 GLY A N 1
ATOM 2890 C CA . GLY A 1 375 ? -9.003 1.399 -25.903 1.00 86.81 375 GLY A CA 1
ATOM 2891 C C . GLY A 1 375 ? -7.822 0.810 -25.137 1.00 86.81 375 GLY A C 1
ATOM 2892 O O . GLY A 1 375 ? -6.755 1.427 -24.995 1.00 86.81 375 GLY A O 1
ATOM 2893 N N . TYR A 1 376 ? -8.002 -0.411 -24.639 1.00 90.88 376 TYR A N 1
ATOM 2894 C CA . TYR A 1 376 ? -6.922 -1.157 -23.993 1.00 90.88 376 TYR A CA 1
ATOM 2895 C C . TYR A 1 376 ? -5.784 -1.524 -24.952 1.00 90.88 376 TYR A C 1
ATOM 2897 O O . TYR A 1 376 ? -4.634 -1.557 -24.508 1.00 90.88 376 TYR A O 1
ATOM 2905 N N . ASP A 1 377 ? -6.063 -1.712 -26.246 1.00 89.25 377 ASP A N 1
ATOM 2906 C CA . ASP A 1 377 ? -5.033 -1.952 -27.269 1.00 89.25 377 ASP A CA 1
ATOM 2907 C C . ASP A 1 377 ? -4.026 -0.800 -27.348 1.00 89.25 377 ASP A C 1
ATOM 2909 O O . ASP A 1 377 ? -2.819 -1.027 -27.315 1.00 89.25 377 ASP A O 1
ATOM 2913 N N . ASP A 1 378 ? -4.487 0.453 -27.333 1.00 89.31 378 ASP A N 1
ATOM 2914 C CA . ASP A 1 378 ? -3.587 1.611 -27.343 1.00 89.31 378 ASP A CA 1
ATOM 2915 C C . ASP A 1 378 ? -2.727 1.685 -26.079 1.00 89.31 378 ASP A C 1
ATOM 2917 O O . ASP A 1 378 ? -1.570 2.104 -26.119 1.00 89.31 378 ASP A O 1
ATOM 2921 N N . CYS A 1 379 ? -3.287 1.281 -24.936 1.00 89.75 379 CYS A N 1
ATOM 2922 C CA . CYS A 1 379 ? -2.531 1.188 -23.693 1.00 89.75 379 CYS A CA 1
ATOM 2923 C C . CYS A 1 379 ? -1.454 0.100 -23.778 1.00 89.75 379 CYS A C 1
ATOM 2925 O O . CYS A 1 379 ? -0.339 0.324 -23.307 1.00 89.75 379 CYS A O 1
ATOM 2927 N N . LEU A 1 380 ? -1.757 -1.047 -24.392 1.00 90.62 380 LEU A N 1
ATOM 2928 C CA . LEU A 1 380 ? -0.783 -2.109 -24.628 1.00 90.62 380 LEU A CA 1
ATOM 2929 C C . LEU A 1 380 ? 0.324 -1.641 -25.583 1.00 90.62 380 LEU A C 1
ATOM 2931 O O . LEU A 1 380 ? 1.500 -1.769 -25.244 1.00 90.62 380 LEU A O 1
ATOM 2935 N N . GLU A 1 381 ? -0.029 -1.000 -26.700 1.00 92.25 381 GLU A N 1
ATOM 2936 C CA . GLU A 1 381 ? 0.944 -0.414 -27.630 1.00 92.25 381 GLU A CA 1
ATOM 2937 C C . GLU A 1 381 ? 1.850 0.619 -26.943 1.00 92.25 381 GLU A C 1
ATOM 2939 O O . GLU A 1 381 ? 3.058 0.670 -27.190 1.00 92.25 381 GLU A O 1
ATOM 2944 N N . ASP A 1 382 ? 1.293 1.463 -26.070 1.00 92.38 382 ASP A N 1
ATOM 2945 C CA . ASP A 1 382 ? 2.067 2.452 -25.319 1.00 92.38 382 ASP A CA 1
ATOM 2946 C C . ASP A 1 382 ? 3.061 1.784 -24.350 1.00 92.38 382 ASP A C 1
ATOM 2948 O O . ASP A 1 382 ? 4.201 2.250 -24.221 1.00 92.38 382 ASP A O 1
ATOM 2952 N N . LEU A 1 383 ? 2.676 0.672 -23.712 1.00 93.38 383 LEU A N 1
ATOM 2953 C CA . LEU A 1 383 ? 3.562 -0.127 -22.859 1.00 93.38 383 LEU A CA 1
ATOM 2954 C C . LEU A 1 383 ? 4.659 -0.833 -23.671 1.00 93.38 383 LEU A C 1
ATOM 2956 O O . LEU A 1 383 ? 5.819 -0.814 -23.263 1.00 93.38 383 LEU A O 1
ATOM 2960 N N . GLU A 1 384 ? 4.345 -1.386 -24.842 1.00 95.19 384 GLU A N 1
ATOM 2961 C CA . GLU A 1 384 ? 5.327 -2.010 -25.744 1.00 95.19 384 GLU A CA 1
ATOM 2962 C C . GLU A 1 384 ? 6.334 -0.994 -26.305 1.00 95.19 384 GLU A C 1
ATOM 2964 O O . GLU A 1 384 ? 7.545 -1.249 -26.374 1.00 95.19 384 GLU A O 1
ATOM 2969 N N . ARG A 1 385 ? 5.860 0.208 -26.662 1.00 96.00 385 ARG A N 1
ATOM 2970 C CA . ARG A 1 385 ? 6.727 1.331 -27.053 1.00 96.00 385 ARG A CA 1
ATOM 2971 C C . ARG A 1 385 ? 7.667 1.716 -25.917 1.00 96.00 385 ARG A C 1
ATOM 2973 O O . ARG A 1 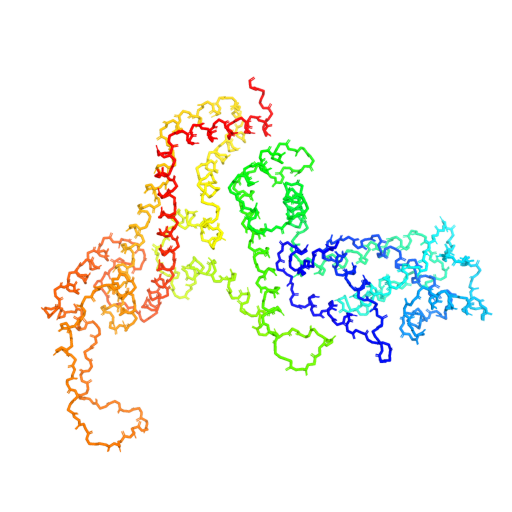385 ? 8.833 2.035 -26.184 1.00 96.00 385 ARG A O 1
ATOM 2980 N N . LEU A 1 386 ? 7.174 1.697 -24.678 1.00 95.50 386 LEU A N 1
ATOM 2981 C CA . LEU A 1 386 ? 7.965 1.983 -23.488 1.00 95.50 386 LEU A CA 1
ATOM 2982 C C . LEU A 1 386 ? 9.004 0.888 -23.212 1.00 95.50 386 LEU A C 1
ATOM 2984 O O . LEU A 1 386 ? 10.158 1.238 -22.974 1.00 95.50 386 LEU A O 1
ATOM 2988 N N . ASP A 1 387 ? 8.655 -0.397 -23.339 1.00 95.94 387 ASP A N 1
ATOM 2989 C CA . ASP A 1 387 ? 9.602 -1.523 -23.233 1.00 95.94 387 ASP A CA 1
ATOM 2990 C C . ASP A 1 387 ? 10.731 -1.391 -24.264 1.00 95.94 387 ASP A C 1
ATOM 2992 O O . ASP A 1 387 ? 11.913 -1.361 -23.918 1.00 95.94 387 ASP A O 1
ATOM 2996 N N . THR A 1 388 ? 10.365 -1.146 -25.525 1.00 95.56 388 THR A N 1
ATOM 2997 C CA . THR A 1 388 ? 11.322 -0.931 -26.621 1.00 95.56 388 THR A CA 1
ATOM 2998 C C . THR A 1 388 ? 12.208 0.295 -26.371 1.00 95.56 388 THR A C 1
ATOM 3000 O O . THR A 1 388 ? 13.352 0.377 -26.825 1.00 95.56 388 THR A O 1
ATOM 3003 N N . HIS A 1 389 ? 11.678 1.332 -25.718 1.00 95.06 389 HIS A N 1
ATOM 3004 C CA . HIS A 1 389 ? 12.465 2.503 -25.331 1.00 95.06 389 HIS A CA 1
ATOM 3005 C C . HIS A 1 389 ? 13.435 2.182 -24.189 1.00 95.06 389 HIS A C 1
ATOM 3007 O O . HIS A 1 389 ? 14.602 2.555 -24.286 1.00 95.06 389 HIS A O 1
ATOM 3013 N N . ILE A 1 390 ? 12.997 1.450 -23.163 1.00 95.56 390 ILE A N 1
ATOM 3014 C CA . ILE A 1 390 ? 13.853 0.986 -22.062 1.00 95.56 390 ILE A CA 1
ATOM 3015 C C . ILE A 1 390 ? 14.994 0.114 -22.595 1.00 95.56 390 ILE A C 1
ATOM 3017 O O . ILE A 1 390 ? 16.145 0.362 -22.243 1.00 95.56 390 ILE A O 1
ATOM 3021 N N . GLU A 1 391 ? 14.722 -0.818 -23.515 1.00 95.25 391 GLU A N 1
ATOM 3022 C CA . GLU A 1 391 ? 15.769 -1.619 -24.168 1.00 95.25 391 GLU A CA 1
ATOM 3023 C C . GLU A 1 391 ? 16.805 -0.739 -24.877 1.00 95.25 391 GLU A C 1
ATOM 3025 O O . GLU A 1 391 ? 18.007 -0.946 -24.732 1.00 95.25 391 GLU A O 1
ATOM 3030 N N . ARG A 1 392 ? 16.367 0.300 -25.597 1.00 95.12 392 ARG A N 1
ATOM 3031 C CA . ARG A 1 392 ? 17.287 1.247 -26.249 1.00 95.12 392 ARG A CA 1
ATOM 3032 C C . ARG A 1 392 ? 18.153 2.007 -25.246 1.00 95.12 392 ARG A C 1
ATOM 3034 O O . ARG A 1 392 ? 19.317 2.272 -25.544 1.00 95.12 392 ARG A O 1
ATOM 3041 N N . VAL A 1 393 ? 17.606 2.373 -24.086 1.00 95.50 393 VAL A N 1
ATOM 3042 C CA . VAL A 1 393 ? 18.376 3.022 -23.014 1.00 95.50 393 VAL A CA 1
ATOM 3043 C C . VAL A 1 393 ? 19.390 2.042 -22.419 1.00 95.50 393 VAL A C 1
ATOM 3045 O O . VAL A 1 393 ? 20.553 2.412 -22.296 1.00 95.50 393 VAL A O 1
ATOM 3048 N N . LEU A 1 394 ? 18.997 0.793 -22.152 1.00 95.00 394 LEU A N 1
ATOM 3049 C CA . LEU A 1 394 ? 19.889 -0.272 -21.676 1.00 95.00 394 LEU A CA 1
ATOM 3050 C C . LEU A 1 394 ? 21.050 -0.537 -22.641 1.00 95.00 394 LEU A C 1
ATOM 3052 O O . LEU A 1 394 ? 22.202 -0.558 -22.221 1.00 95.00 394 LEU A O 1
ATOM 3056 N N . LEU A 1 395 ? 20.768 -0.648 -23.941 1.00 94.69 395 LEU A N 1
ATOM 3057 C CA . LEU A 1 395 ? 21.781 -0.790 -24.992 1.00 94.69 395 LEU A CA 1
ATOM 3058 C C . LEU A 1 395 ? 22.780 0.380 -24.989 1.00 94.69 395 LEU A C 1
ATOM 3060 O O . LEU A 1 395 ? 23.988 0.190 -25.134 1.00 94.69 395 LEU A O 1
ATOM 3064 N N . ALA A 1 396 ? 22.291 1.608 -24.806 1.00 93.56 396 ALA A N 1
ATOM 3065 C CA . ALA A 1 396 ? 23.156 2.776 -24.709 1.00 93.56 396 ALA A CA 1
ATOM 3066 C C . ALA A 1 396 ? 24.019 2.756 -23.437 1.00 93.56 396 ALA A C 1
ATOM 3068 O O . ALA A 1 396 ? 25.211 3.049 -23.510 1.00 93.56 396 ALA A O 1
ATOM 3069 N N . SER A 1 397 ? 23.442 2.385 -22.293 1.00 93.50 397 SER A N 1
ATOM 3070 C CA . SER A 1 397 ? 24.160 2.237 -21.023 1.00 93.50 397 SER A CA 1
ATOM 3071 C C . SER A 1 397 ? 25.233 1.155 -21.108 1.00 93.50 397 SER A C 1
ATOM 3073 O O . SER A 1 397 ? 26.382 1.422 -20.764 1.00 93.50 397 SER A O 1
ATOM 3075 N N . PHE A 1 398 ? 24.902 -0.010 -21.673 1.00 92.88 398 PHE A N 1
ATOM 3076 C CA . PHE A 1 398 ? 25.855 -1.081 -21.951 1.00 92.88 398 PHE A CA 1
ATOM 3077 C C . PHE A 1 398 ? 27.051 -0.571 -22.762 1.00 92.88 398 PHE A C 1
ATOM 3079 O O . PHE A 1 398 ? 28.187 -0.853 -22.398 1.00 92.88 398 PHE A O 1
ATOM 3086 N N . TYR A 1 399 ? 26.830 0.216 -23.826 1.00 91.31 399 TYR A N 1
ATOM 3087 C CA . TYR A 1 399 ? 27.935 0.755 -24.629 1.00 91.31 399 TYR A CA 1
ATOM 3088 C C . TYR A 1 399 ? 28.903 1.596 -23.786 1.00 91.31 399 TYR A C 1
ATOM 3090 O O . TYR A 1 399 ? 30.114 1.424 -23.896 1.00 91.31 399 TYR A O 1
ATOM 3098 N N . HIS A 1 400 ? 28.389 2.478 -22.925 1.00 89.75 400 HIS A N 1
ATOM 3099 C CA . HIS A 1 400 ? 29.227 3.311 -22.061 1.00 89.75 400 HIS A CA 1
ATOM 3100 C C . HIS A 1 400 ? 30.023 2.495 -21.031 1.00 89.75 400 HIS A C 1
ATOM 3102 O O . HIS A 1 400 ? 31.196 2.790 -20.813 1.00 89.75 400 HIS A O 1
ATOM 3108 N N . ILE A 1 401 ? 29.414 1.462 -20.440 1.00 89.38 401 ILE A N 1
ATOM 3109 C CA . ILE A 1 401 ? 30.052 0.567 -19.457 1.00 89.38 401 ILE A CA 1
ATOM 3110 C C . ILE A 1 401 ? 31.122 -0.299 -20.143 1.00 89.38 401 ILE A C 1
ATOM 3112 O O . ILE A 1 401 ? 32.269 -0.348 -19.702 1.00 89.38 401 ILE A O 1
ATOM 3116 N N . ALA A 1 402 ? 30.787 -0.900 -21.289 1.00 87.56 402 ALA A N 1
ATOM 3117 C CA . ALA A 1 402 ? 31.694 -1.752 -22.052 1.00 87.56 402 ALA A CA 1
ATOM 3118 C C . ALA A 1 402 ? 32.912 -0.976 -22.576 1.00 87.56 402 ALA A C 1
ATOM 3120 O O . ALA A 1 402 ? 34.039 -1.447 -22.457 1.00 87.56 402 ALA A O 1
ATOM 3121 N N . MET A 1 403 ? 32.722 0.234 -23.117 1.00 86.56 403 MET A N 1
ATOM 3122 C CA . MET A 1 403 ? 33.836 1.065 -23.604 1.00 86.56 403 MET A CA 1
ATOM 3123 C C . MET A 1 403 ? 34.712 1.623 -22.478 1.00 86.56 403 MET A C 1
ATOM 3125 O O . MET A 1 403 ? 35.857 1.994 -22.731 1.00 86.56 403 MET A O 1
ATOM 3129 N N . ALA A 1 404 ? 34.202 1.665 -21.246 1.00 84.81 404 ALA A N 1
ATOM 3130 C CA . ALA A 1 404 ? 34.996 1.974 -20.064 1.00 84.81 404 ALA A CA 1
ATOM 3131 C C . ALA A 1 404 ? 35.798 0.771 -19.533 1.00 84.81 404 ALA A C 1
ATOM 3133 O O . ALA A 1 404 ? 36.655 0.958 -18.672 1.00 84.81 404 ALA A O 1
ATOM 3134 N N . GLY A 1 405 ? 35.550 -0.436 -20.054 1.00 80.38 405 GLY A N 1
ATOM 3135 C CA . GLY A 1 405 ? 36.219 -1.658 -19.617 1.00 80.38 405 GLY A CA 1
ATOM 3136 C C . GLY A 1 405 ? 35.710 -2.206 -18.282 1.00 80.38 405 GLY A C 1
ATOM 3137 O O . GLY A 1 405 ? 36.455 -2.922 -17.624 1.00 80.38 405 GLY A O 1
ATOM 3138 N N . ASP A 1 406 ? 34.483 -1.864 -17.878 1.00 83.81 406 ASP A N 1
ATOM 3139 C CA . ASP A 1 406 ? 33.880 -2.339 -16.629 1.00 83.81 406 ASP A CA 1
ATOM 3140 C C . ASP A 1 406 ? 33.198 -3.703 -16.823 1.00 83.81 406 ASP A C 1
ATOM 3142 O O . ASP A 1 406 ? 32.332 -3.865 -17.691 1.00 83.81 406 ASP A O 1
ATOM 3146 N N . ASP A 1 407 ? 33.584 -4.686 -16.005 1.00 80.69 407 ASP A N 1
ATOM 3147 C CA . ASP A 1 407 ? 33.154 -6.085 -16.128 1.00 80.69 407 ASP A CA 1
ATOM 3148 C C . ASP A 1 407 ? 31.636 -6.275 -15.960 1.00 80.69 407 ASP A C 1
ATOM 3150 O O . ASP A 1 407 ? 31.079 -7.252 -16.466 1.00 80.69 407 ASP A O 1
ATOM 3154 N N . THR A 1 408 ? 30.931 -5.318 -15.346 1.00 80.50 408 THR A N 1
ATOM 3155 C CA . THR A 1 408 ? 29.464 -5.346 -15.208 1.00 80.50 408 THR A CA 1
ATOM 3156 C C . THR A 1 408 ? 28.753 -5.332 -16.564 1.00 80.50 408 THR A C 1
ATOM 3158 O O . THR A 1 408 ? 27.615 -5.794 -16.685 1.00 80.50 408 THR A O 1
ATOM 3161 N N . ALA A 1 409 ? 29.432 -4.885 -17.629 1.00 84.81 409 ALA A N 1
ATOM 3162 C CA . ALA A 1 409 ? 28.940 -5.024 -18.997 1.00 84.81 409 ALA A CA 1
ATOM 3163 C C . ALA A 1 409 ? 28.616 -6.486 -19.354 1.00 84.81 409 ALA A C 1
ATOM 3165 O O . ALA A 1 409 ? 27.652 -6.726 -20.080 1.00 84.81 409 ALA A O 1
ATOM 3166 N N . ILE A 1 410 ? 29.365 -7.462 -18.828 1.00 82.19 410 ILE A N 1
ATOM 3167 C CA . ILE A 1 410 ? 29.108 -8.890 -19.060 1.00 82.19 410 ILE A CA 1
ATOM 3168 C C . ILE A 1 410 ? 27.766 -9.289 -18.447 1.00 82.19 410 ILE A C 1
ATOM 3170 O O . ILE A 1 410 ? 26.950 -9.902 -19.129 1.00 82.19 410 ILE A O 1
ATOM 3174 N N . SER A 1 411 ? 27.506 -8.903 -17.197 1.00 78.94 411 SER A N 1
ATOM 3175 C CA . SER A 1 411 ? 26.237 -9.195 -16.519 1.00 78.94 411 SER A CA 1
ATOM 3176 C C . SER A 1 411 ? 25.050 -8.613 -17.289 1.00 78.94 411 SER A C 1
ATOM 3178 O O . SER A 1 411 ? 24.077 -9.314 -17.553 1.00 78.94 411 SER A O 1
ATOM 3180 N N . ILE A 1 412 ? 25.166 -7.361 -17.747 1.00 83.44 412 ILE A N 1
ATOM 3181 C CA . ILE A 1 412 ? 24.128 -6.705 -18.555 1.00 83.44 412 ILE A CA 1
ATOM 3182 C C . ILE A 1 412 ? 23.935 -7.424 -19.900 1.00 83.44 412 ILE A C 1
ATOM 3184 O O . ILE A 1 412 ? 22.801 -7.625 -20.329 1.00 83.44 412 ILE A O 1
ATOM 3188 N N . LEU A 1 413 ? 25.019 -7.836 -20.567 1.00 87.56 413 LEU A N 1
ATOM 3189 C CA . LEU A 1 413 ? 24.955 -8.605 -21.813 1.00 87.56 413 LEU A CA 1
ATOM 3190 C C . LEU A 1 413 ? 24.204 -9.926 -21.618 1.00 87.56 413 LEU A C 1
ATOM 3192 O O . LEU A 1 413 ? 23.329 -10.243 -22.423 1.00 87.56 413 LEU A O 1
ATOM 3196 N N . MET A 1 414 ? 24.536 -10.673 -20.564 1.00 83.75 414 MET A N 1
ATOM 3197 C CA . MET A 1 414 ? 23.905 -11.958 -20.254 1.00 83.75 414 MET A CA 1
ATOM 3198 C C . MET A 1 414 ? 22.420 -11.799 -19.940 1.00 83.75 414 MET A C 1
ATOM 3200 O O . MET A 1 414 ? 21.618 -12.588 -20.428 1.00 83.75 414 MET A O 1
ATOM 3204 N N . GLU A 1 415 ? 22.027 -10.745 -19.227 1.00 83.19 415 GLU A N 1
ATOM 3205 C CA . GLU A 1 415 ? 20.611 -10.501 -18.936 1.00 83.19 415 GLU A CA 1
ATOM 3206 C C . GLU A 1 415 ? 19.834 -10.059 -20.192 1.00 83.19 415 GLU A C 1
ATOM 3208 O O . GLU A 1 415 ? 18.689 -10.451 -20.411 1.00 83.19 415 GLU A O 1
ATOM 3213 N N . MET A 1 416 ? 20.457 -9.261 -21.068 1.00 86.81 416 MET A N 1
ATOM 3214 C CA . MET A 1 416 ? 19.822 -8.780 -22.302 1.00 86.81 416 MET A CA 1
ATOM 3215 C C . MET A 1 416 ? 19.774 -9.821 -23.428 1.00 86.81 416 MET A C 1
ATOM 3217 O O . MET A 1 416 ? 18.926 -9.716 -24.325 1.00 86.81 416 MET A O 1
ATOM 3221 N N . ARG A 1 417 ? 20.718 -10.768 -23.440 1.00 88.50 417 ARG A N 1
ATOM 3222 C CA . ARG A 1 417 ? 20.894 -11.802 -24.471 1.00 88.50 417 ARG A CA 1
ATOM 3223 C C . ARG A 1 417 ? 21.351 -13.128 -23.824 1.00 88.50 417 ARG A C 1
ATOM 3225 O O . ARG A 1 417 ? 22.470 -13.568 -24.084 1.00 88.50 417 ARG A O 1
ATOM 3232 N N . PRO A 1 418 ? 20.489 -13.792 -23.032 1.00 83.94 418 PRO A N 1
ATOM 3233 C CA . PRO A 1 418 ? 20.862 -14.996 -22.277 1.00 83.94 418 PRO A CA 1
ATOM 3234 C C . PRO A 1 418 ? 21.232 -16.192 -23.164 1.00 83.94 418 PRO A C 1
ATOM 3236 O O . PRO A 1 418 ? 21.998 -17.054 -22.752 1.00 83.94 418 PRO A O 1
ATOM 3239 N N . GLU A 1 419 ? 20.721 -16.224 -24.395 1.00 85.06 419 GLU A N 1
ATOM 3240 C CA . GLU A 1 419 ? 20.947 -17.304 -25.366 1.00 85.06 419 GLU A CA 1
ATOM 3241 C C . GLU A 1 419 ? 22.138 -17.038 -26.313 1.00 85.06 419 GLU A C 1
ATOM 3243 O O . GLU A 1 419 ? 22.307 -17.752 -27.299 1.00 85.06 419 GLU A O 1
ATOM 3248 N N . MET A 1 420 ? 22.934 -15.984 -26.082 1.00 83.75 420 MET A N 1
ATOM 3249 C CA . MET A 1 420 ? 24.063 -15.640 -26.956 1.00 83.75 420 MET A CA 1
ATOM 3250 C C . MET A 1 420 ? 25.194 -16.668 -26.838 1.00 83.75 420 MET A C 1
ATOM 3252 O O . MET A 1 420 ? 25.686 -16.939 -25.740 1.00 83.75 420 MET A O 1
ATOM 3256 N N . ASP A 1 421 ? 25.679 -17.180 -27.972 1.00 80.44 421 ASP A N 1
ATOM 3257 C CA . ASP A 1 421 ? 26.822 -18.095 -27.975 1.00 80.44 421 ASP A CA 1
ATOM 3258 C C . ASP A 1 421 ? 28.145 -17.321 -27.868 1.00 80.44 421 ASP A C 1
ATOM 3260 O O . ASP A 1 421 ? 28.664 -16.755 -28.833 1.00 80.44 421 ASP A O 1
ATOM 3264 N N . LEU A 1 422 ? 28.718 -17.313 -26.663 1.00 76.69 422 LEU A N 1
ATOM 3265 C CA . LEU A 1 422 ? 30.025 -16.714 -26.392 1.00 76.69 422 LEU A CA 1
ATOM 3266 C C . LEU A 1 422 ? 31.199 -17.690 -26.546 1.00 76.69 422 LEU A C 1
ATOM 3268 O O . LEU A 1 422 ? 32.350 -17.279 -26.381 1.00 76.69 422 LEU A O 1
ATOM 3272 N N . SER A 1 423 ? 30.956 -18.958 -26.898 1.00 75.19 423 SER A N 1
ATOM 3273 C CA . SER A 1 423 ? 32.022 -19.952 -27.078 1.00 75.19 423 SER A CA 1
ATOM 3274 C C . SER A 1 423 ? 33.144 -19.530 -28.049 1.00 75.19 423 SER A C 1
ATOM 3276 O O . SER A 1 423 ? 34.300 -19.868 -27.767 1.00 75.19 423 SER A O 1
ATOM 3278 N N . PRO A 1 424 ? 32.907 -18.720 -29.111 1.00 73.81 424 PRO A N 1
ATOM 3279 C CA . PRO A 1 424 ? 33.982 -18.245 -29.987 1.00 73.81 424 PRO A CA 1
ATOM 3280 C C . PRO A 1 424 ? 35.022 -17.352 -29.289 1.00 73.81 424 PRO A C 1
ATOM 3282 O O . PRO A 1 424 ? 36.153 -17.240 -29.760 1.00 73.81 424 PRO A O 1
ATOM 3285 N N . LEU A 1 425 ? 34.673 -16.738 -28.152 1.00 70.50 425 LEU A N 1
ATOM 3286 C CA . LEU A 1 425 ? 35.575 -15.879 -27.376 1.00 70.50 425 LEU A CA 1
ATOM 3287 C C . LEU A 1 425 ? 36.568 -16.673 -26.520 1.00 70.50 425 LEU A C 1
ATOM 3289 O O . LEU A 1 425 ? 37.576 -16.115 -26.090 1.00 70.50 425 LEU A O 1
ATOM 3293 N N . ALA A 1 426 ? 36.351 -17.978 -26.320 1.00 67.19 426 ALA A N 1
ATOM 3294 C CA . ALA A 1 426 ? 37.268 -18.832 -25.563 1.00 67.19 426 ALA A CA 1
ATOM 3295 C C . ALA A 1 426 ? 38.682 -18.874 -26.175 1.00 67.19 426 ALA A C 1
ATOM 3297 O O . ALA A 1 426 ? 39.657 -19.080 -25.460 1.00 67.19 426 ALA A O 1
ATOM 3298 N N . ALA A 1 427 ? 38.803 -18.638 -27.488 1.00 65.12 427 ALA A N 1
ATOM 3299 C CA . ALA A 1 427 ? 40.081 -18.564 -28.197 1.00 65.12 427 ALA A CA 1
ATOM 3300 C C . ALA A 1 427 ? 40.863 -17.258 -27.948 1.00 65.12 427 ALA A C 1
ATOM 3302 O O . ALA A 1 427 ? 42.050 -17.197 -28.267 1.00 65.12 427 ALA A O 1
ATOM 3303 N N . LEU A 1 428 ? 40.204 -16.221 -27.417 1.00 63.94 428 LEU A N 1
ATOM 3304 C CA . LEU A 1 428 ? 40.809 -14.929 -27.078 1.00 63.94 428 LEU A CA 1
ATOM 3305 C C . LEU A 1 428 ? 41.279 -14.870 -25.620 1.00 63.94 428 LEU A C 1
ATOM 3307 O O . LEU A 1 428 ? 42.128 -14.046 -25.288 1.00 63.94 428 LEU A O 1
ATOM 3311 N N . LEU A 1 429 ? 40.757 -15.741 -24.752 1.00 62.12 429 LEU A N 1
ATOM 3312 C CA . LEU A 1 429 ? 41.215 -15.841 -23.370 1.00 62.12 429 LEU A CA 1
ATOM 3313 C C . LEU A 1 429 ? 42.649 -16.401 -23.335 1.00 62.12 429 LEU A C 1
ATOM 3315 O O . LEU A 1 429 ? 42.956 -17.325 -24.098 1.00 62.12 429 LEU A O 1
ATOM 3319 N N . PRO A 1 430 ? 43.542 -15.876 -22.473 1.00 57.94 430 PRO A N 1
ATOM 3320 C CA . PRO A 1 430 ? 44.886 -16.418 -22.336 1.00 57.94 430 PRO A CA 1
ATOM 3321 C C . PRO A 1 430 ? 44.797 -17.916 -22.036 1.00 57.94 430 PRO A C 1
ATOM 3323 O O . PRO A 1 430 ? 44.163 -18.325 -21.066 1.00 57.94 430 PRO A O 1
ATOM 3326 N N . SER A 1 431 ? 45.417 -18.756 -22.868 1.00 46.84 431 SER A N 1
ATOM 3327 C CA . SER A 1 431 ? 45.565 -20.167 -22.527 1.00 46.84 431 SER A CA 1
ATOM 3328 C C . SER A 1 431 ? 46.441 -20.247 -21.280 1.00 46.84 431 SER A C 1
ATOM 3330 O O . SER A 1 431 ? 47.626 -19.902 -21.365 1.00 46.84 431 SER A O 1
ATOM 3332 N N . ASP A 1 432 ? 45.895 -20.718 -20.161 1.00 44.31 432 ASP A N 1
ATOM 3333 C CA . ASP A 1 432 ? 46.695 -21.135 -19.014 1.00 44.31 432 ASP A CA 1
ATOM 3334 C C . ASP A 1 432 ? 47.708 -22.176 -19.503 1.00 44.31 432 ASP A C 1
ATOM 3336 O O . ASP A 1 432 ? 47.405 -23.355 -19.703 1.00 44.31 432 ASP A O 1
ATOM 3340 N N . LYS A 1 433 ? 48.954 -21.749 -19.723 1.00 38.41 433 LYS A N 1
ATOM 3341 C CA . LYS A 1 433 ? 50.059 -22.687 -19.570 1.00 38.41 433 LYS A CA 1
ATOM 3342 C C . LYS A 1 433 ? 50.087 -23.004 -18.080 1.00 38.41 433 LYS A C 1
ATOM 3344 O O . LYS A 1 433 ? 50.126 -22.053 -17.303 1.00 38.41 433 LYS A O 1
ATOM 3349 N N . PRO A 1 434 ? 50.097 -24.282 -17.673 1.00 36.06 434 PRO A N 1
ATOM 3350 C CA . PRO A 1 434 ? 50.161 -24.623 -16.264 1.00 36.06 434 PRO A CA 1
ATOM 3351 C C . PRO A 1 434 ? 51.451 -24.029 -15.701 1.00 36.06 434 PRO A C 1
ATOM 3353 O O . PRO A 1 434 ? 52.555 -24.483 -16.018 1.00 36.06 434 PRO A O 1
ATOM 3356 N N . THR A 1 435 ? 51.324 -22.968 -14.914 1.00 43.34 435 THR A N 1
ATOM 3357 C CA . THR A 1 435 ? 52.391 -22.524 -14.032 1.00 43.34 435 THR A CA 1
ATOM 3358 C C . THR A 1 435 ? 52.549 -23.609 -12.968 1.00 43.34 435 THR A C 1
ATOM 3360 O O . THR A 1 435 ? 51.554 -24.068 -12.406 1.00 43.34 435 THR A O 1
ATOM 3363 N N . PRO A 1 436 ? 53.773 -24.109 -12.731 1.00 37.91 436 PRO A N 1
ATOM 3364 C CA . PRO A 1 436 ? 53.983 -25.138 -11.729 1.00 37.91 436 PRO A CA 1
ATOM 3365 C C . PRO A 1 436 ? 53.642 -24.570 -10.345 1.00 37.91 436 PRO A C 1
ATOM 3367 O O . PRO A 1 436 ? 54.197 -23.551 -9.945 1.00 37.91 436 PRO A O 1
ATOM 3370 N N . ASP A 1 437 ? 52.700 -25.245 -9.687 1.00 39.50 437 ASP A N 1
ATOM 3371 C CA . ASP A 1 437 ? 52.286 -25.202 -8.283 1.00 39.50 437 ASP A CA 1
ATOM 3372 C C . ASP A 1 437 ? 52.879 -24.115 -7.359 1.00 39.50 437 ASP A C 1
ATOM 3374 O O . ASP A 1 437 ? 54.079 -24.056 -7.090 1.00 39.50 437 ASP A O 1
ATOM 3378 N N . ASN A 1 438 ? 51.954 -23.416 -6.689 1.00 41.69 438 ASN A N 1
ATOM 3379 C CA . ASN A 1 438 ? 52.103 -22.814 -5.358 1.00 41.69 438 ASN A CA 1
ATOM 3380 C C . ASN A 1 438 ? 52.996 -21.570 -5.214 1.00 41.69 438 ASN A C 1
ATOM 3382 O O . ASN A 1 438 ? 53.964 -21.576 -4.451 1.00 41.69 438 ASN A O 1
ATOM 3386 N N . VAL A 1 439 ? 52.577 -20.438 -5.791 1.00 35.12 439 VAL A N 1
ATOM 3387 C CA . VAL A 1 439 ? 52.991 -19.116 -5.285 1.00 35.12 439 VAL A CA 1
ATOM 3388 C C . VAL A 1 439 ? 51.763 -18.230 -5.072 1.00 35.12 439 VAL A C 1
ATOM 3390 O O . VAL A 1 439 ? 51.140 -17.770 -6.022 1.00 35.12 439 VAL A O 1
ATOM 3393 N N . ILE A 1 440 ? 51.421 -17.985 -3.804 1.00 33.19 440 ILE A N 1
ATOM 3394 C CA . ILE A 1 440 ? 50.467 -16.947 -3.394 1.00 33.19 440 ILE A CA 1
ATOM 3395 C C . ILE A 1 440 ? 51.254 -15.636 -3.288 1.00 33.19 440 ILE A C 1
ATOM 3397 O O . ILE A 1 440 ? 52.130 -15.513 -2.429 1.00 33.19 440 ILE A O 1
ATOM 3401 N N . TYR A 1 441 ? 50.953 -14.655 -4.139 1.00 37.56 441 TYR A N 1
ATOM 3402 C CA . TYR A 1 441 ? 51.497 -13.303 -3.998 1.00 37.56 441 TYR A CA 1
ATOM 3403 C C . TYR A 1 441 ? 50.712 -12.548 -2.919 1.00 37.56 441 TYR A C 1
ATOM 3405 O O . TYR A 1 441 ? 49.578 -12.124 -3.127 1.00 37.56 441 TYR A O 1
ATOM 3413 N N . LEU A 1 442 ? 51.320 -12.395 -1.742 1.00 37.28 442 LEU A N 1
ATOM 3414 C CA . LEU A 1 442 ? 50.863 -11.477 -0.702 1.00 37.28 442 LEU A CA 1
ATOM 3415 C C . LEU A 1 442 ? 51.473 -10.094 -0.984 1.00 37.28 442 LEU A C 1
ATOM 3417 O O . LEU A 1 442 ? 52.691 -9.947 -0.915 1.00 37.28 442 LEU A O 1
ATOM 3421 N N . TYR A 1 443 ? 50.599 -9.117 -1.248 1.00 34.47 443 TYR A N 1
ATOM 3422 C CA . TYR A 1 443 ? 50.821 -7.689 -1.554 1.00 34.47 443 TYR A CA 1
ATOM 3423 C C . TYR A 1 443 ? 50.977 -7.278 -3.034 1.00 34.47 443 TYR A C 1
ATOM 3425 O O . TYR A 1 443 ? 52.004 -7.488 -3.668 1.00 34.47 443 TYR A O 1
ATOM 3433 N N . ASP A 1 444 ? 49.912 -6.625 -3.516 1.00 39.75 444 ASP A N 1
ATOM 3434 C CA . ASP A 1 444 ? 49.782 -5.476 -4.436 1.00 39.75 444 ASP A CA 1
ATOM 3435 C C . ASP A 1 444 ? 50.878 -5.180 -5.481 1.00 39.75 444 ASP A C 1
ATOM 3437 O O . ASP A 1 444 ? 51.264 -4.032 -5.704 1.00 39.75 444 ASP A O 1
ATOM 3441 N N . GLN A 1 445 ? 51.362 -6.207 -6.177 1.00 36.59 445 GLN A N 1
ATOM 3442 C CA . GLN A 1 445 ? 52.029 -6.043 -7.469 1.00 36.59 445 GLN A CA 1
ATOM 3443 C C . GLN A 1 445 ? 51.504 -7.089 -8.455 1.00 36.59 445 GLN A C 1
ATOM 3445 O O . GLN A 1 445 ? 51.998 -8.214 -8.512 1.00 36.59 445 GLN A O 1
ATOM 3450 N N . LYS A 1 446 ? 50.492 -6.709 -9.249 1.00 36.06 446 LYS A N 1
ATOM 3451 C CA . LYS A 1 446 ? 50.096 -7.451 -10.457 1.00 36.06 446 LYS A CA 1
ATOM 3452 C C . LYS A 1 446 ? 51.326 -7.536 -11.384 1.00 36.06 446 LYS A C 1
ATOM 3454 O O . LYS A 1 446 ? 51.871 -6.482 -11.729 1.00 36.06 446 LYS A O 1
ATOM 3459 N N . PRO A 1 447 ? 51.796 -8.728 -11.797 1.00 33.34 447 PRO A N 1
ATOM 3460 C CA . PRO A 1 447 ? 52.874 -8.832 -12.771 1.00 33.34 447 PRO A CA 1
ATOM 3461 C C . PRO A 1 447 ? 52.409 -8.236 -14.103 1.00 33.34 447 PRO A C 1
ATOM 3463 O O . PRO A 1 447 ? 51.322 -8.544 -14.587 1.00 33.34 447 PRO A O 1
ATOM 3466 N N . ALA A 1 448 ? 53.244 -7.400 -14.719 1.00 37.53 448 ALA A N 1
ATOM 3467 C CA . ALA A 1 448 ? 52.976 -6.691 -15.975 1.00 37.53 448 ALA A CA 1
ATOM 3468 C C . ALA A 1 448 ? 52.913 -7.597 -17.234 1.00 37.53 448 ALA A C 1
ATOM 3470 O O . ALA A 1 448 ? 53.235 -7.147 -18.332 1.00 37.53 448 ALA A O 1
ATOM 3471 N N . SER A 1 449 ? 52.534 -8.871 -17.094 1.00 40.22 449 SER A N 1
ATOM 3472 C CA . SER A 1 449 ? 52.436 -9.838 -18.196 1.00 40.22 449 SER A CA 1
ATOM 3473 C C . SER A 1 449 ? 51.135 -10.647 -18.243 1.00 40.22 449 SER A C 1
ATOM 3475 O O . SER A 1 449 ? 51.006 -11.476 -19.138 1.00 40.22 449 SER A O 1
ATOM 3477 N N . ASP A 1 450 ? 50.159 -10.387 -17.370 1.00 38.19 450 ASP A N 1
ATOM 3478 C CA . ASP A 1 450 ? 48.802 -10.925 -17.535 1.00 38.19 450 ASP A CA 1
ATOM 3479 C C . ASP A 1 450 ? 47.967 -9.940 -18.347 1.00 38.19 450 ASP A C 1
ATOM 3481 O O . ASP A 1 450 ? 47.291 -9.058 -17.811 1.00 38.19 450 ASP A O 1
ATOM 3485 N N . THR A 1 451 ? 48.040 -10.069 -19.671 1.00 41.81 451 THR A N 1
ATOM 3486 C CA . THR A 1 451 ? 47.136 -9.388 -20.605 1.00 41.81 451 THR A CA 1
ATOM 3487 C C . THR A 1 451 ? 45.749 -10.024 -20.476 1.00 41.81 451 THR A C 1
ATOM 3489 O O . THR A 1 451 ? 45.314 -10.811 -21.310 1.00 41.81 451 THR A O 1
ATOM 3492 N N . THR A 1 452 ? 45.071 -9.738 -19.365 1.00 47.53 452 THR A N 1
ATOM 3493 C CA . THR A 1 452 ? 43.628 -9.940 -19.251 1.00 47.53 452 THR A CA 1
ATOM 3494 C C . THR A 1 452 ? 43.004 -8.930 -20.200 1.00 47.53 452 THR A C 1
ATOM 3496 O O . THR A 1 452 ? 43.033 -7.734 -19.922 1.00 47.53 452 THR A O 1
ATOM 3499 N N . LEU A 1 453 ? 42.555 -9.397 -21.371 1.00 54.03 453 LEU A N 1
ATOM 3500 C CA . LEU A 1 453 ? 41.792 -8.567 -22.300 1.00 54.03 453 LEU A CA 1
ATOM 3501 C C . LEU A 1 453 ? 40.641 -7.944 -21.515 1.00 54.03 453 LEU A C 1
ATOM 3503 O O . LEU A 1 453 ? 39.820 -8.659 -20.939 1.00 54.03 453 LEU A O 1
ATOM 3507 N N . THR A 1 454 ? 40.605 -6.620 -21.464 1.00 62.72 454 THR A N 1
ATOM 3508 C CA . THR A 1 454 ? 39.483 -5.905 -20.858 1.00 62.72 454 THR A CA 1
ATOM 3509 C C . THR A 1 454 ? 38.234 -6.138 -21.705 1.00 62.72 454 THR A C 1
ATOM 3511 O O . THR A 1 454 ? 38.317 -6.298 -22.926 1.00 62.72 454 THR A O 1
ATOM 3514 N N . ILE A 1 455 ? 37.047 -6.122 -21.095 1.00 66.00 455 ILE A N 1
ATOM 3515 C CA . ILE A 1 455 ? 35.782 -6.248 -21.838 1.00 66.00 455 ILE A CA 1
ATOM 3516 C C . ILE A 1 455 ? 35.670 -5.195 -22.959 1.00 66.00 455 ILE A C 1
ATOM 3518 O O . ILE A 1 455 ? 35.128 -5.477 -24.023 1.00 66.00 455 ILE A O 1
ATOM 3522 N N . GLY A 1 456 ? 36.274 -4.015 -22.775 1.00 62.81 456 GLY A N 1
ATOM 3523 C CA . GLY A 1 456 ? 36.369 -2.975 -23.800 1.00 62.81 456 GLY A CA 1
ATOM 3524 C C . GLY A 1 456 ? 37.219 -3.376 -25.009 1.00 62.81 456 GLY A C 1
ATOM 3525 O O . GLY A 1 456 ? 36.852 -3.058 -26.138 1.00 62.81 456 GLY A O 1
ATOM 3526 N N . GLU A 1 457 ? 38.303 -4.128 -24.805 1.00 66.56 457 GLU A N 1
ATOM 3527 C CA . GLU A 1 457 ? 39.129 -4.694 -25.881 1.00 66.56 457 GLU A CA 1
ATOM 3528 C C . GLU A 1 457 ? 38.416 -5.856 -26.587 1.00 66.56 457 GLU A C 1
ATOM 3530 O O . GLU A 1 457 ? 38.442 -5.924 -27.813 1.00 66.56 457 GLU A O 1
ATOM 3535 N N . ILE A 1 458 ? 37.693 -6.706 -25.848 1.00 67.69 458 ILE A N 1
ATOM 3536 C CA . ILE A 1 458 ? 36.881 -7.802 -26.414 1.00 67.69 458 ILE A CA 1
ATOM 3537 C C . ILE A 1 458 ? 35.716 -7.247 -27.250 1.00 67.69 458 ILE A C 1
ATOM 3539 O O . ILE A 1 458 ? 35.444 -7.717 -28.356 1.00 67.69 458 ILE A O 1
ATOM 3543 N N . CYS A 1 459 ? 35.031 -6.214 -26.756 1.00 66.62 459 CYS A N 1
ATOM 3544 C CA . CYS A 1 459 ? 33.973 -5.529 -27.495 1.00 66.62 459 CYS A CA 1
ATOM 3545 C C . CYS A 1 459 ? 34.529 -4.698 -28.667 1.00 66.62 459 CYS A C 1
ATOM 3547 O O . CYS A 1 459 ? 33.863 -4.571 -29.700 1.00 66.62 459 CYS A O 1
ATOM 3549 N N . GLY A 1 460 ? 35.740 -4.151 -28.521 1.00 61.84 460 GLY A N 1
ATOM 3550 C CA . GLY A 1 460 ? 36.449 -3.371 -29.537 1.00 61.84 460 GLY A CA 1
ATOM 3551 C C . GLY A 1 460 ? 36.995 -4.205 -30.701 1.00 61.84 460 GLY A C 1
ATOM 3552 O O . GLY A 1 460 ? 36.945 -3.738 -31.839 1.00 61.84 460 GLY A O 1
ATOM 3553 N N . ASP A 1 461 ? 37.438 -5.440 -30.439 1.00 62.19 461 ASP A N 1
ATOM 3554 C CA . ASP A 1 461 ? 37.969 -6.406 -31.417 1.00 62.19 461 ASP A CA 1
ATOM 3555 C C . ASP A 1 461 ? 37.059 -7.646 -31.552 1.00 62.19 461 ASP A C 1
ATOM 3557 O O . ASP A 1 461 ? 37.474 -8.804 -31.548 1.00 62.19 461 ASP A O 1
ATOM 3561 N N . SER A 1 462 ? 35.753 -7.396 -31.669 1.00 60.66 462 SER A N 1
ATOM 3562 C CA . SER A 1 462 ? 34.691 -8.415 -31.711 1.00 60.66 462 SER A CA 1
ATOM 3563 C C . SER A 1 462 ? 34.652 -9.265 -32.996 1.00 60.66 462 SER A C 1
ATOM 3565 O O . SER A 1 462 ? 33.687 -9.993 -33.230 1.00 60.66 462 SER A O 1
ATOM 3567 N N . ALA A 1 463 ? 35.692 -9.226 -33.836 1.00 63.03 463 ALA A N 1
ATOM 3568 C CA . ALA A 1 463 ? 35.752 -9.976 -35.093 1.00 63.03 463 ALA A CA 1
ATOM 3569 C C . ALA A 1 463 ? 35.668 -11.504 -34.895 1.00 63.03 463 ALA A C 1
ATOM 3571 O O . ALA A 1 463 ? 35.241 -12.218 -35.803 1.00 63.03 463 ALA A O 1
ATOM 3572 N N . ALA A 1 464 ? 36.039 -11.999 -33.709 1.00 67.19 464 ALA A N 1
ATOM 3573 C CA . ALA A 1 464 ? 35.967 -13.414 -33.349 1.00 67.19 464 ALA A CA 1
ATOM 3574 C C . ALA A 1 464 ? 34.543 -13.909 -33.021 1.00 67.19 464 ALA A C 1
ATOM 3576 O O . ALA A 1 464 ? 34.292 -15.108 -33.113 1.00 67.19 464 ALA A O 1
ATOM 3577 N N . CYS A 1 465 ? 33.605 -13.018 -32.667 1.00 77.75 465 CYS A N 1
ATOM 3578 C CA . CYS A 1 465 ? 32.218 -13.368 -32.346 1.00 77.75 465 CYS A CA 1
ATOM 3579 C C . CYS A 1 465 ? 31.235 -12.427 -33.075 1.00 77.75 465 CYS A C 1
ATOM 3581 O O . CYS A 1 465 ? 30.966 -11.318 -32.599 1.00 77.75 465 CYS A O 1
ATOM 3583 N N . PRO A 1 466 ? 30.675 -12.848 -34.229 1.00 81.69 466 PRO A N 1
ATOM 3584 C CA . PRO A 1 466 ? 29.764 -12.022 -35.023 1.00 81.69 466 PRO A CA 1
ATOM 3585 C C . PRO A 1 466 ? 28.523 -11.543 -34.259 1.00 81.69 466 PRO A C 1
ATOM 3587 O O . PRO A 1 466 ? 28.087 -10.411 -34.469 1.00 81.69 466 PRO A O 1
ATOM 3590 N N . GLU A 1 467 ? 27.973 -12.369 -33.362 1.00 82.94 467 GLU A N 1
ATOM 3591 C CA . GLU A 1 467 ? 26.803 -12.020 -32.543 1.00 82.94 467 GLU A CA 1
ATOM 3592 C C . GLU A 1 467 ? 27.120 -10.905 -31.541 1.00 82.94 467 GLU A C 1
ATOM 3594 O O . GLU A 1 467 ? 26.395 -9.907 -31.479 1.00 82.94 467 GLU A O 1
ATOM 3599 N N . LEU A 1 468 ? 28.253 -11.005 -30.834 1.00 84.88 468 LEU A N 1
ATOM 3600 C CA . LEU A 1 468 ? 28.722 -9.945 -29.940 1.00 84.88 468 LEU A CA 1
ATOM 3601 C C . LEU A 1 468 ? 29.028 -8.659 -30.719 1.00 84.88 468 LEU A C 1
ATOM 3603 O O . LEU A 1 468 ? 28.664 -7.568 -30.285 1.00 84.88 468 LEU A O 1
ATOM 3607 N N . SER A 1 469 ? 29.654 -8.769 -31.895 1.00 84.31 469 SER A N 1
ATOM 3608 C CA . SER A 1 469 ? 29.948 -7.610 -32.746 1.00 84.31 469 SER A CA 1
ATOM 3609 C C . SER A 1 469 ? 28.677 -6.888 -33.200 1.00 84.31 469 SER A C 1
ATOM 3611 O O . SER A 1 469 ? 28.597 -5.654 -33.166 1.00 84.31 469 SER A O 1
ATOM 3613 N N . ALA A 1 470 ? 27.645 -7.650 -33.577 1.00 86.81 470 ALA A N 1
ATOM 3614 C CA . ALA A 1 470 ? 26.340 -7.108 -33.926 1.00 86.81 470 ALA A CA 1
ATOM 3615 C C . ALA A 1 470 ? 25.691 -6.394 -32.731 1.00 86.81 470 ALA A C 1
ATOM 3617 O O . ALA A 1 470 ? 25.225 -5.263 -32.895 1.00 86.81 470 ALA A O 1
ATOM 3618 N N . PHE A 1 471 ? 25.736 -6.997 -31.539 1.00 89.44 471 PHE A N 1
ATOM 3619 C CA . PHE A 1 471 ? 25.206 -6.404 -30.311 1.00 89.44 471 PHE A CA 1
ATOM 3620 C C . PHE A 1 471 ? 25.930 -5.104 -29.933 1.00 89.44 471 PHE A C 1
ATOM 3622 O O . PHE A 1 471 ? 25.291 -4.075 -29.735 1.00 89.44 471 PHE A O 1
ATOM 3629 N N . VAL A 1 472 ? 27.267 -5.085 -29.933 1.00 89.00 472 VAL A N 1
ATOM 3630 C CA . VAL A 1 472 ? 28.057 -3.868 -29.660 1.00 89.00 472 VAL A CA 1
ATOM 3631 C C . VAL A 1 472 ? 27.753 -2.768 -30.688 1.00 89.00 472 VAL A C 1
ATOM 3633 O O . VAL A 1 472 ? 27.628 -1.592 -30.336 1.00 89.00 472 VAL A O 1
ATOM 3636 N N . SER A 1 473 ? 27.583 -3.131 -31.963 1.00 88.62 473 SER A N 1
ATOM 3637 C CA . SER A 1 473 ? 27.192 -2.197 -33.027 1.00 88.62 473 SER A CA 1
ATOM 3638 C C . SER A 1 473 ? 25.791 -1.617 -32.810 1.00 88.62 473 SER A C 1
ATOM 3640 O O . SER A 1 473 ? 25.572 -0.419 -33.021 1.00 88.62 473 SER A O 1
ATOM 3642 N N . GLU A 1 474 ? 24.839 -2.441 -32.374 1.00 91.88 474 GLU A N 1
ATOM 3643 C CA . GLU A 1 474 ? 23.489 -2.022 -32.001 1.00 91.88 474 GLU A CA 1
ATOM 3644 C C . GLU A 1 474 ? 23.516 -1.058 -30.807 1.00 91.88 474 GLU A C 1
ATOM 3646 O O . GLU A 1 474 ? 22.985 0.053 -30.901 1.00 91.88 474 GLU A O 1
ATOM 3651 N N . SER A 1 475 ? 24.239 -1.419 -29.748 1.00 91.88 475 SER A N 1
ATOM 3652 C CA . SER A 1 475 ? 24.457 -0.608 -28.548 1.00 91.88 475 SER A CA 1
ATOM 3653 C C . SER A 1 475 ? 25.074 0.751 -28.861 1.00 91.88 475 SER A C 1
ATOM 3655 O O . SER A 1 475 ? 24.583 1.793 -28.418 1.00 91.88 475 SER A O 1
ATOM 3657 N N . ARG A 1 476 ? 26.072 0.788 -29.750 1.00 90.75 476 ARG A N 1
ATOM 3658 C CA . ARG A 1 476 ? 26.664 2.042 -30.231 1.00 90.75 476 ARG A CA 1
ATOM 3659 C C . ARG A 1 476 ? 25.660 2.915 -30.984 1.00 90.75 476 ARG A C 1
ATOM 3661 O O . ARG A 1 476 ? 25.659 4.140 -30.835 1.00 90.75 476 ARG A O 1
ATOM 3668 N N . LYS A 1 477 ? 24.818 2.316 -31.833 1.00 91.56 477 LYS A N 1
ATOM 3669 C CA . LYS A 1 477 ? 23.761 3.049 -32.554 1.00 91.56 477 LYS A CA 1
ATOM 3670 C C . LYS A 1 477 ? 22.722 3.602 -31.583 1.00 91.56 477 LYS A C 1
ATOM 3672 O O . LYS A 1 477 ? 22.270 4.728 -31.788 1.00 91.56 477 LYS A O 1
ATOM 3677 N N . ALA A 1 478 ? 22.361 2.844 -30.549 1.00 91.44 478 ALA A N 1
ATOM 3678 C CA . ALA A 1 478 ? 21.453 3.291 -29.500 1.00 91.44 478 ALA A CA 1
ATOM 3679 C C . ALA A 1 478 ? 22.037 4.493 -28.739 1.00 91.44 478 ALA A C 1
ATOM 3681 O O . ALA A 1 478 ? 21.391 5.540 -28.687 1.00 91.44 478 ALA A O 1
ATOM 3682 N N . ALA A 1 479 ? 23.294 4.406 -28.289 1.00 89.44 479 ALA A N 1
ATOM 3683 C CA . ALA A 1 479 ? 23.987 5.497 -27.599 1.00 89.44 479 ALA A CA 1
ATOM 3684 C C . ALA A 1 479 ? 24.032 6.790 -28.433 1.00 89.44 479 ALA A C 1
ATOM 3686 O O . ALA A 1 479 ? 23.745 7.871 -27.931 1.00 89.44 479 ALA A O 1
ATOM 3687 N N . LYS A 1 480 ? 24.283 6.690 -29.747 1.00 88.88 480 LYS A N 1
ATOM 3688 C CA . LYS A 1 480 ? 24.273 7.851 -30.662 1.00 88.88 480 LYS A CA 1
ATOM 3689 C C . LYS A 1 480 ? 22.891 8.469 -30.891 1.00 88.88 480 LYS A C 1
ATOM 3691 O O . LYS A 1 480 ? 22.810 9.622 -31.309 1.00 88.88 480 LYS A O 1
ATOM 3696 N N . ARG A 1 481 ? 21.810 7.713 -30.692 1.00 88.69 481 ARG A N 1
ATOM 3697 C CA . ARG A 1 481 ? 20.430 8.184 -30.904 1.00 88.69 481 ARG A CA 1
ATOM 3698 C C . ARG A 1 481 ? 19.844 8.870 -29.672 1.00 88.69 481 ARG A C 1
ATOM 3700 O O . ARG A 1 481 ? 18.902 9.646 -29.819 1.00 88.69 481 ARG A O 1
ATOM 3707 N N . ILE A 1 482 ? 20.364 8.593 -28.478 1.00 88.44 482 ILE A N 1
ATOM 3708 C CA . ILE A 1 482 ? 19.847 9.160 -27.232 1.00 88.44 482 ILE A CA 1
ATOM 3709 C C . ILE A 1 482 ? 20.537 10.495 -26.950 1.00 88.44 482 ILE A C 1
ATOM 3711 O O . ILE A 1 482 ? 21.708 10.556 -26.608 1.00 88.44 482 ILE A O 1
ATOM 3715 N N . SER A 1 483 ? 19.779 11.588 -27.038 1.00 85.94 483 SER A N 1
ATOM 3716 C CA . SER A 1 483 ? 20.270 12.951 -26.782 1.00 85.94 483 SER A CA 1
ATOM 3717 C C . SER A 1 483 ? 19.994 13.444 -25.352 1.00 85.94 483 SER A C 1
ATOM 3719 O O . SER A 1 483 ? 19.860 14.647 -25.119 1.00 85.94 483 SER A O 1
ATOM 3721 N N . ARG A 1 484 ? 19.789 12.528 -24.398 1.00 86.69 484 ARG A N 1
ATOM 3722 C CA . ARG A 1 484 ? 19.463 12.859 -23.001 1.00 86.69 484 ARG A CA 1
ATOM 3723 C C . ARG A 1 484 ? 20.734 13.189 -22.217 1.00 86.69 484 ARG A C 1
ATOM 3725 O O . ARG A 1 484 ? 21.817 12.724 -22.554 1.00 86.69 484 ARG A O 1
ATOM 3732 N N . GLN A 1 485 ? 20.585 13.971 -21.146 1.00 86.69 485 GLN A N 1
ATOM 3733 C CA . GLN A 1 485 ? 21.673 14.241 -20.201 1.00 86.69 485 GLN A CA 1
ATOM 3734 C C . GLN A 1 485 ? 22.314 12.922 -19.743 1.00 86.69 485 GLN A C 1
ATOM 3736 O O . GLN A 1 485 ? 21.599 11.985 -19.392 1.00 86.69 485 GLN A O 1
ATOM 3741 N N . GLY A 1 486 ? 23.645 12.860 -19.786 1.00 82.31 486 GLY A N 1
ATOM 3742 C CA . GLY A 1 486 ? 24.431 11.648 -19.539 1.00 82.31 486 GLY A CA 1
ATOM 3743 C C . GLY A 1 486 ? 24.826 10.883 -20.810 1.00 82.31 486 GLY A C 1
ATOM 3744 O O . GLY A 1 486 ? 25.892 10.286 -20.822 1.00 82.31 486 GLY A O 1
ATOM 3745 N N . PHE A 1 487 ? 24.058 10.981 -21.905 1.00 85.44 487 PHE A N 1
ATOM 3746 C CA . PHE A 1 487 ? 24.283 10.225 -23.155 1.00 85.44 487 PHE A CA 1
ATOM 3747 C C . PHE A 1 487 ? 24.831 11.067 -24.325 1.00 85.44 487 PHE A C 1
ATOM 3749 O O . PHE A 1 487 ? 25.190 10.533 -25.370 1.00 85.44 487 PHE A O 1
ATOM 3756 N N . SER A 1 488 ? 24.909 12.395 -24.176 1.00 71.19 488 SER A N 1
ATOM 3757 C CA . SER A 1 488 ? 25.161 13.344 -25.277 1.00 71.19 488 SER A CA 1
ATOM 3758 C C . SER A 1 488 ? 26.506 13.193 -26.011 1.00 71.19 488 SER A C 1
ATOM 3760 O O . SER A 1 488 ? 26.680 13.785 -27.076 1.00 71.19 488 SER A O 1
ATOM 3762 N N . THR A 1 489 ? 27.460 12.433 -25.470 1.00 72.62 489 THR A N 1
ATOM 3763 C CA . THR A 1 489 ? 28.786 12.206 -26.066 1.00 72.62 489 THR A CA 1
ATOM 3764 C C . THR A 1 489 ? 29.218 10.744 -25.890 1.00 72.62 489 THR A C 1
ATOM 3766 O O . THR A 1 489 ? 29.952 10.440 -24.951 1.00 72.62 489 THR A O 1
ATOM 3769 N N . PRO A 1 490 ? 28.785 9.827 -26.779 1.00 65.56 490 PRO A N 1
ATOM 3770 C CA . PRO A 1 490 ? 29.035 8.390 -26.635 1.00 65.56 490 PRO A CA 1
ATOM 3771 C C . PRO A 1 490 ? 30.517 8.003 -26.700 1.00 65.56 490 PRO A C 1
ATOM 3773 O O . PRO A 1 490 ? 30.916 7.031 -26.077 1.00 65.56 490 PRO A O 1
ATOM 3776 N N . ASP A 1 491 ? 31.333 8.776 -27.421 1.00 68.19 491 ASP A N 1
ATOM 3777 C CA . ASP A 1 491 ? 32.763 8.502 -27.619 1.00 68.19 491 ASP A CA 1
ATOM 3778 C C . ASP A 1 491 ? 33.670 9.389 -26.720 1.00 68.19 491 ASP A C 1
ATOM 3780 O O . ASP A 1 491 ? 34.881 9.449 -26.928 1.00 68.19 491 ASP A O 1
ATOM 3784 N N . ALA A 1 492 ? 33.106 10.120 -25.747 1.00 68.31 492 ALA A N 1
ATOM 3785 C CA . ALA A 1 492 ? 33.889 10.893 -24.778 1.00 68.31 492 ALA A CA 1
ATOM 3786 C C . ALA A 1 492 ? 34.283 10.033 -23.571 1.00 68.31 492 ALA A C 1
ATOM 3788 O O . ALA A 1 492 ? 33.543 9.137 -23.172 1.00 68.31 492 ALA A O 1
ATOM 3789 N N . THR A 1 493 ? 35.429 10.338 -22.958 1.00 67.94 493 THR A N 1
ATOM 3790 C CA . THR A 1 493 ? 35.861 9.690 -21.716 1.00 67.94 493 THR A CA 1
ATOM 3791 C C . THR A 1 493 ? 34.829 9.937 -20.617 1.00 67.94 493 THR A C 1
ATOM 3793 O O . THR A 1 493 ? 34.618 11.075 -20.193 1.00 67.94 493 THR A O 1
ATOM 3796 N N . VAL A 1 494 ? 34.175 8.865 -20.176 1.00 77.81 494 VAL A N 1
ATOM 3797 C CA . VAL A 1 494 ? 33.195 8.883 -19.088 1.00 77.81 494 VAL A CA 1
ATOM 3798 C C . VAL A 1 494 ? 33.949 8.905 -17.756 1.00 77.81 494 VAL A C 1
ATOM 3800 O O . VAL A 1 494 ? 34.982 8.252 -17.610 1.00 77.81 494 VAL A O 1
ATOM 3803 N N . THR A 1 495 ? 33.482 9.686 -16.781 1.00 83.25 495 THR A N 1
ATOM 3804 C CA . THR A 1 495 ? 34.115 9.721 -15.453 1.00 83.25 495 THR A CA 1
ATOM 3805 C C . THR A 1 495 ? 33.804 8.436 -14.672 1.00 83.25 495 THR A C 1
ATOM 3807 O O . THR A 1 495 ? 32.736 7.859 -14.875 1.00 83.25 495 THR A O 1
ATOM 3810 N N . PRO A 1 496 ? 34.661 8.005 -13.723 1.00 84.31 496 PRO A N 1
ATOM 3811 C CA . PRO A 1 496 ? 34.371 6.846 -12.871 1.00 84.31 496 PRO A CA 1
ATOM 3812 C C . PRO A 1 496 ? 33.005 6.926 -12.175 1.00 84.31 496 PRO A C 1
ATOM 3814 O O . PRO A 1 496 ? 32.268 5.949 -12.150 1.00 84.31 496 PRO A O 1
ATOM 3817 N N . ASN A 1 497 ? 32.616 8.113 -11.697 1.00 84.56 497 ASN A N 1
ATOM 3818 C CA . ASN A 1 497 ? 31.310 8.319 -11.064 1.00 84.56 497 ASN A CA 1
ATOM 3819 C C . ASN A 1 497 ? 30.140 8.127 -12.045 1.00 84.56 497 ASN A C 1
ATOM 3821 O O . ASN A 1 497 ? 29.118 7.550 -11.690 1.00 84.56 497 ASN A O 1
ATOM 3825 N N . MET A 1 498 ? 30.295 8.570 -13.297 1.00 86.50 498 MET A N 1
ATOM 3826 C CA . MET A 1 498 ? 29.287 8.341 -14.334 1.00 86.50 498 MET A CA 1
ATOM 3827 C C . MET A 1 498 ? 29.206 6.867 -14.751 1.00 86.50 498 MET A C 1
ATOM 3829 O O . MET A 1 498 ? 28.115 6.416 -15.079 1.00 86.50 498 MET A O 1
ATOM 3833 N N . ILE A 1 499 ? 30.311 6.110 -14.717 1.00 88.56 499 ILE A N 1
ATOM 3834 C CA . ILE A 1 499 ? 30.296 4.656 -14.971 1.00 88.56 499 ILE A CA 1
ATOM 3835 C C . ILE A 1 499 ? 29.472 3.947 -13.893 1.00 88.56 499 ILE A C 1
ATOM 3837 O O . ILE A 1 499 ? 28.553 3.211 -14.237 1.00 88.56 499 ILE A O 1
ATOM 3841 N N . VAL A 1 500 ? 29.705 4.255 -12.610 1.00 84.88 500 VAL A N 1
ATOM 3842 C CA . VAL A 1 500 ? 28.872 3.743 -11.502 1.00 84.88 500 VAL A CA 1
ATOM 3843 C C . VAL A 1 500 ? 27.405 4.153 -11.688 1.00 84.88 500 VAL A C 1
ATOM 3845 O O . VAL A 1 500 ? 26.502 3.348 -11.488 1.00 84.88 500 VAL A O 1
ATOM 3848 N N . GLY A 1 501 ? 27.146 5.383 -12.147 1.00 87.81 501 GLY A N 1
ATOM 3849 C CA . GLY A 1 501 ? 25.792 5.836 -12.473 1.00 87.81 501 GLY A CA 1
ATOM 3850 C C . GLY A 1 501 ? 25.134 5.021 -13.589 1.00 87.81 501 GLY A C 1
ATOM 3851 O O . GLY A 1 501 ? 23.951 4.698 -13.490 1.00 87.81 501 GLY A O 1
ATOM 3852 N N . PHE A 1 502 ? 25.887 4.664 -14.634 1.00 92.94 502 PHE A N 1
ATOM 3853 C CA . PHE A 1 502 ? 25.415 3.788 -15.705 1.00 92.94 502 PHE A CA 1
ATOM 3854 C C . PHE A 1 502 ? 25.150 2.363 -15.228 1.00 92.94 502 PHE A C 1
ATOM 3856 O O . PHE A 1 502 ? 24.143 1.802 -15.648 1.00 92.94 502 PHE A O 1
ATOM 3863 N N . VAL A 1 503 ? 26.003 1.810 -14.363 1.00 87.19 503 VAL A N 1
ATOM 3864 C CA . VAL A 1 503 ? 25.822 0.477 -13.768 1.00 87.19 503 VAL A CA 1
ATOM 3865 C C . VAL A 1 503 ? 24.537 0.430 -12.942 1.00 87.19 503 VAL A C 1
ATOM 3867 O O . VAL A 1 503 ? 23.614 -0.293 -13.311 1.00 87.19 503 VAL A O 1
ATOM 3870 N N . ASN A 1 504 ? 24.411 1.293 -11.928 1.00 86.12 504 ASN A N 1
ATOM 3871 C CA . ASN A 1 504 ? 23.231 1.333 -11.056 1.00 86.12 504 ASN A CA 1
ATOM 3872 C C . ASN A 1 504 ? 21.942 1.583 -11.853 1.00 86.12 504 ASN A C 1
ATOM 3874 O O . ASN A 1 504 ? 20.890 1.015 -11.571 1.00 86.12 504 ASN A O 1
ATOM 3878 N N . GLY A 1 505 ? 22.008 2.454 -12.866 1.00 89.56 505 GLY A N 1
ATOM 3879 C CA . GLY A 1 505 ? 20.854 2.725 -13.711 1.00 89.56 505 GLY A CA 1
ATOM 3880 C C . GLY A 1 505 ? 20.503 1.581 -14.660 1.00 89.56 505 GLY A C 1
ATOM 3881 O O . GLY A 1 505 ? 19.324 1.377 -14.938 1.00 89.56 505 GLY A O 1
ATOM 3882 N N . ALA A 1 506 ? 21.486 0.828 -15.156 1.00 91.19 506 ALA A N 1
ATOM 3883 C CA . ALA A 1 506 ? 21.240 -0.336 -16.000 1.00 91.19 506 ALA A CA 1
ATOM 3884 C C . ALA A 1 506 ? 20.602 -1.484 -15.208 1.00 91.19 506 ALA A C 1
ATOM 3886 O O . ALA A 1 506 ? 19.635 -2.063 -15.694 1.00 91.19 506 ALA A O 1
ATOM 3887 N N . GLU A 1 507 ? 21.069 -1.757 -13.989 1.00 87.00 507 GLU A N 1
ATOM 3888 C CA . GLU A 1 507 ? 20.459 -2.744 -13.083 1.00 87.00 507 GLU A CA 1
ATOM 3889 C C . GLU A 1 507 ? 18.984 -2.412 -12.818 1.00 87.00 507 GLU A C 1
ATOM 3891 O O . GLU A 1 507 ? 18.100 -3.211 -13.129 1.00 87.00 507 GLU A O 1
ATOM 3896 N N . ALA A 1 508 ? 18.700 -1.174 -12.400 1.00 87.56 508 ALA A N 1
ATOM 3897 C CA . ALA A 1 508 ? 17.332 -0.708 -12.193 1.00 87.56 508 ALA A CA 1
ATOM 3898 C C . ALA A 1 508 ? 16.455 -0.847 -13.452 1.00 87.56 508 ALA A C 1
ATOM 3900 O O . ALA A 1 508 ? 15.286 -1.230 -13.383 1.00 87.56 508 ALA A O 1
ATOM 3901 N N . LEU A 1 509 ? 16.995 -0.525 -14.632 1.00 93.69 509 LEU A N 1
ATOM 3902 C CA . LEU A 1 509 ? 16.259 -0.642 -15.891 1.00 93.69 509 LEU A CA 1
ATOM 3903 C C . LEU A 1 509 ? 15.986 -2.098 -16.291 1.00 93.69 509 LEU A C 1
ATOM 3905 O O . LEU A 1 509 ? 14.947 -2.343 -16.908 1.00 93.69 509 LEU A O 1
ATOM 3909 N N . LEU A 1 510 ? 16.866 -3.047 -15.955 1.00 89.50 510 LEU A N 1
ATOM 3910 C CA . LEU A 1 510 ? 16.634 -4.477 -16.180 1.00 89.50 510 LEU A CA 1
ATOM 3911 C C . LEU A 1 510 ? 15.447 -4.971 -15.343 1.00 89.50 510 LEU A C 1
ATOM 3913 O O . LEU A 1 510 ? 14.538 -5.597 -15.896 1.00 89.50 510 LEU A O 1
ATOM 3917 N N . ASP A 1 511 ? 15.380 -4.599 -14.064 1.00 87.06 511 ASP A N 1
ATOM 3918 C CA . ASP A 1 511 ? 14.268 -4.965 -13.173 1.00 87.06 511 ASP A CA 1
ATOM 3919 C C . ASP A 1 511 ? 12.933 -4.353 -13.611 1.00 87.06 511 ASP A C 1
ATOM 3921 O O . ASP A 1 511 ? 11.892 -5.029 -13.653 1.00 87.06 511 ASP A O 1
ATOM 3925 N N . ILE A 1 512 ? 12.961 -3.075 -14.008 1.00 91.44 512 ILE A N 1
ATOM 3926 C CA . ILE A 1 512 ? 11.797 -2.387 -14.578 1.00 91.44 512 ILE A CA 1
ATOM 3927 C C . ILE A 1 512 ? 11.328 -3.115 -15.836 1.00 91.44 512 ILE A C 1
ATOM 3929 O O . ILE A 1 512 ? 10.133 -3.390 -15.975 1.00 91.44 512 ILE A O 1
ATOM 3933 N N . ARG A 1 513 ? 12.252 -3.434 -16.751 1.00 93.00 513 ARG A N 1
ATOM 3934 C CA . ARG A 1 513 ? 11.923 -4.107 -18.009 1.00 93.00 513 ARG A CA 1
ATOM 3935 C C . ARG A 1 513 ? 11.327 -5.485 -17.752 1.00 93.00 513 ARG A C 1
ATOM 3937 O O . ARG A 1 513 ? 10.273 -5.785 -18.293 1.00 93.00 513 ARG A O 1
ATOM 3944 N N . LYS A 1 514 ? 11.930 -6.293 -16.880 1.00 90.00 514 LYS A N 1
ATOM 3945 C CA . LYS A 1 514 ? 11.426 -7.625 -16.513 1.00 90.00 514 LYS A CA 1
ATOM 3946 C C . LYS A 1 514 ? 9.987 -7.567 -15.994 1.00 90.00 514 LYS A C 1
ATOM 3948 O O . LYS A 1 514 ? 9.136 -8.346 -16.432 1.00 90.00 514 LYS A O 1
ATOM 3953 N N . SER A 1 515 ? 9.702 -6.611 -15.110 1.00 90.25 515 SER A N 1
ATOM 3954 C CA . SER A 1 515 ? 8.355 -6.374 -14.579 1.00 90.25 515 SER A CA 1
ATOM 3955 C C . SER A 1 515 ? 7.374 -5.965 -15.683 1.00 90.25 515 SER A C 1
ATOM 3957 O O . SER A 1 515 ? 6.272 -6.513 -15.770 1.00 90.25 515 SER A O 1
ATOM 3959 N N . LEU A 1 516 ? 7.792 -5.054 -16.566 1.00 94.06 516 LEU A N 1
ATOM 3960 C CA . LEU A 1 516 ? 7.001 -4.568 -17.695 1.00 94.06 516 LEU A CA 1
ATOM 3961 C C . LEU A 1 516 ? 6.710 -5.663 -18.727 1.00 94.06 516 LEU A C 1
ATOM 3963 O O . LEU A 1 516 ? 5.549 -5.886 -19.058 1.00 94.06 516 LEU A O 1
ATOM 3967 N N . THR A 1 517 ? 7.722 -6.394 -19.191 1.00 93.19 517 THR A N 1
ATOM 3968 C CA . THR A 1 517 ? 7.571 -7.488 -20.160 1.00 93.19 517 THR A CA 1
ATOM 3969 C C . THR A 1 517 ? 6.659 -8.593 -19.613 1.00 93.19 517 THR A C 1
ATOM 3971 O O . THR A 1 517 ? 5.784 -9.097 -20.325 1.00 93.19 517 THR A O 1
ATOM 3974 N N . SER A 1 518 ? 6.815 -8.956 -18.334 1.00 92.12 518 SER A N 1
ATOM 3975 C CA . SER A 1 518 ? 5.947 -9.936 -17.667 1.00 92.12 518 SER A CA 1
ATOM 3976 C C . SER A 1 518 ? 4.487 -9.471 -17.642 1.00 92.12 518 SER A C 1
ATOM 3978 O O . SER A 1 518 ? 3.566 -10.243 -17.921 1.00 92.12 518 SER A O 1
ATOM 3980 N N . PHE A 1 519 ? 4.263 -8.187 -17.367 1.00 94.50 519 PHE A N 1
ATOM 3981 C CA . PHE A 1 519 ? 2.936 -7.580 -17.366 1.00 94.50 519 PHE A CA 1
ATOM 3982 C C . PHE A 1 519 ? 2.306 -7.508 -18.766 1.00 94.50 519 PHE A C 1
ATOM 3984 O O . PHE A 1 519 ? 1.166 -7.937 -18.941 1.00 94.50 519 PHE A O 1
ATOM 3991 N N . ILE A 1 520 ? 3.060 -7.062 -19.777 1.00 95.06 520 ILE A N 1
ATOM 3992 C CA . ILE A 1 520 ? 2.638 -7.043 -21.190 1.00 95.06 520 ILE A CA 1
ATOM 3993 C C . ILE A 1 520 ? 2.234 -8.450 -21.642 1.00 95.06 520 ILE A C 1
ATOM 3995 O O . ILE A 1 520 ? 1.159 -8.640 -22.211 1.00 95.06 520 ILE A O 1
ATOM 3999 N N . THR A 1 521 ? 3.047 -9.461 -21.320 1.00 94.00 521 THR A N 1
ATOM 4000 C CA . THR A 1 521 ? 2.758 -10.866 -21.651 1.00 94.00 521 THR A CA 1
ATOM 4001 C C . THR A 1 521 ? 1.456 -11.336 -21.004 1.00 94.00 521 THR A C 1
ATOM 4003 O O . THR A 1 521 ? 0.655 -12.033 -21.632 1.00 94.00 521 THR A O 1
ATOM 4006 N N . LYS A 1 522 ? 1.222 -10.965 -19.740 1.00 93.81 522 LYS A N 1
ATOM 4007 C CA . LYS A 1 522 ? -0.000 -11.315 -19.013 1.00 93.81 522 LYS A CA 1
ATOM 4008 C C . LYS A 1 522 ? -1.236 -10.677 -19.644 1.00 93.81 522 LYS A C 1
ATOM 4010 O O . LYS A 1 522 ? -2.222 -11.383 -19.841 1.00 93.81 522 LYS A O 1
ATOM 4015 N N . ILE A 1 523 ? -1.176 -9.389 -19.973 1.00 93.31 523 ILE A N 1
ATOM 4016 C CA . ILE A 1 523 ? -2.273 -8.660 -20.623 1.00 93.31 523 ILE A CA 1
ATOM 4017 C C . ILE A 1 523 ? -2.562 -9.232 -22.005 1.00 93.31 523 ILE A C 1
ATOM 4019 O O . ILE A 1 523 ? -3.716 -9.517 -22.302 1.00 93.31 523 ILE A O 1
ATOM 4023 N N . SER A 1 524 ? -1.529 -9.477 -22.812 1.00 91.69 524 SER A N 1
ATOM 4024 C CA . SER A 1 524 ? -1.687 -10.032 -24.163 1.00 91.69 524 SER A CA 1
ATOM 4025 C C . SER A 1 524 ? -2.422 -11.375 -24.130 1.00 91.69 524 SER A C 1
ATOM 4027 O O . SER A 1 524 ? -3.374 -11.588 -24.870 1.00 91.69 524 SER A O 1
ATOM 4029 N N . ARG A 1 525 ? -2.082 -12.250 -23.171 1.00 91.69 525 ARG A N 1
ATOM 4030 C CA . ARG A 1 525 ? -2.798 -13.523 -22.970 1.00 91.69 525 ARG A CA 1
ATOM 4031 C C . ARG A 1 525 ? -4.264 -13.343 -22.575 1.00 91.69 525 ARG A C 1
ATOM 4033 O O . ARG A 1 525 ? -5.085 -14.191 -22.910 1.00 91.69 525 ARG A O 1
ATOM 4040 N N . ILE A 1 526 ? -4.588 -12.295 -21.816 1.00 91.00 526 ILE A N 1
ATOM 4041 C CA . ILE A 1 526 ? -5.978 -11.986 -21.457 1.00 91.00 526 ILE A CA 1
ATOM 4042 C C . ILE A 1 526 ? -6.730 -11.485 -22.691 1.00 91.00 526 ILE A C 1
ATOM 4044 O O . ILE A 1 526 ? -7.835 -11.957 -22.935 1.00 91.00 526 ILE A O 1
ATOM 4048 N N . ALA A 1 527 ? -6.115 -10.607 -23.487 1.00 89.00 527 ALA A N 1
ATOM 4049 C CA . ALA A 1 527 ? -6.673 -10.130 -24.751 1.00 89.00 527 ALA A CA 1
ATOM 4050 C C . ALA A 1 527 ? -7.016 -11.301 -25.685 1.00 89.00 527 ALA A C 1
ATOM 4052 O O . ALA A 1 527 ? -8.138 -11.402 -26.180 1.00 89.00 527 ALA A O 1
ATOM 4053 N N . ASP A 1 528 ? -6.076 -12.237 -25.848 1.00 88.75 528 ASP A N 1
ATOM 4054 C CA . ASP A 1 528 ? -6.261 -13.439 -26.664 1.00 88.75 528 ASP A CA 1
ATOM 4055 C C . ASP A 1 528 ? -7.419 -14.309 -26.154 1.00 88.75 528 ASP A C 1
ATOM 4057 O O . ASP A 1 528 ? -8.219 -14.816 -26.941 1.00 88.75 528 ASP A O 1
ATOM 4061 N N . ALA A 1 529 ? -7.529 -14.478 -24.831 1.00 88.69 529 ALA A N 1
ATOM 4062 C CA . ALA A 1 529 ? -8.583 -15.278 -24.211 1.00 88.69 529 ALA A CA 1
ATOM 4063 C C . ALA A 1 529 ? -9.976 -14.638 -24.334 1.00 88.69 529 ALA A C 1
ATOM 4065 O O . ALA A 1 529 ? -10.970 -15.361 -24.412 1.00 88.69 529 ALA A O 1
ATOM 4066 N N . LEU A 1 530 ? -10.047 -13.305 -24.349 1.00 84.19 530 LEU A N 1
ATOM 4067 C CA . LEU A 1 530 ? -11.285 -12.541 -24.520 1.00 84.19 530 LEU A CA 1
ATOM 4068 C C . LEU A 1 530 ? -11.676 -12.349 -25.992 1.00 84.19 530 LEU A C 1
ATOM 4070 O O . LEU A 1 530 ? -12.798 -11.941 -26.268 1.00 84.19 530 LEU A O 1
ATOM 4074 N N . GLY A 1 531 ? -10.792 -12.685 -26.936 1.00 79.56 531 GLY A N 1
ATOM 4075 C CA . GLY A 1 531 ? -11.044 -12.474 -28.358 1.00 79.56 531 GLY A CA 1
ATOM 4076 C C . GLY A 1 531 ? -10.911 -11.009 -28.781 1.00 79.56 531 GLY A C 1
ATOM 4077 O O . GLY A 1 531 ? -11.672 -10.585 -29.646 1.00 79.56 531 GLY A O 1
ATOM 4078 N N . GLN A 1 532 ? -9.907 -10.301 -28.235 1.00 81.31 532 GLN A N 1
ATOM 4079 C CA . GLN A 1 532 ? -9.632 -8.851 -28.330 1.00 81.31 532 GLN A CA 1
ATOM 4080 C C . GLN A 1 532 ? -10.338 -7.997 -27.261 1.00 81.31 532 GLN A C 1
ATOM 4082 O O . GLN A 1 532 ? -11.181 -8.477 -26.504 1.00 81.31 532 GLN A O 1
ATOM 4087 N N . TRP A 1 533 ? -9.950 -6.719 -27.169 1.00 88.25 533 TRP A N 1
ATOM 4088 C CA . TRP A 1 533 ? -10.425 -5.798 -26.130 1.00 88.25 533 TRP A CA 1
ATOM 4089 C C . TRP A 1 533 ? -11.754 -5.106 -26.431 1.00 88.25 533 TRP A C 1
ATOM 4091 O O . TRP A 1 533 ? -12.381 -4.624 -25.495 1.00 88.25 533 TRP A O 1
ATOM 4101 N N . GLU A 1 534 ? -12.222 -5.099 -27.681 1.00 85.75 534 GLU A N 1
ATOM 4102 C CA . GLU A 1 534 ? -13.353 -4.274 -28.145 1.00 85.75 534 GLU A CA 1
ATOM 4103 C C . GLU A 1 534 ? -14.631 -4.417 -27.290 1.00 85.75 534 GLU A C 1
ATOM 4105 O O . GLU A 1 534 ? -15.240 -3.422 -26.879 1.00 85.75 534 GLU A O 1
ATOM 4110 N N . GLU A 1 535 ? -15.026 -5.652 -26.961 1.00 84.69 535 GLU A N 1
ATOM 4111 C CA . GLU A 1 535 ? -16.203 -5.899 -26.118 1.00 84.69 535 GLU A CA 1
ATOM 4112 C C . GLU A 1 535 ? -15.975 -5.422 -24.674 1.00 84.69 535 GLU A C 1
ATOM 4114 O O . GLU A 1 535 ? -16.862 -4.821 -24.061 1.00 84.69 535 GLU A O 1
ATOM 4119 N N . ARG A 1 536 ? -14.773 -5.645 -24.131 1.00 89.50 536 ARG A N 1
ATOM 4120 C CA . ARG A 1 536 ? -14.429 -5.261 -22.757 1.00 89.50 536 ARG A CA 1
ATOM 4121 C C . ARG A 1 536 ? -14.276 -3.749 -22.605 1.00 89.50 536 ARG A C 1
ATOM 4123 O O . ARG A 1 536 ? -14.730 -3.213 -21.597 1.00 89.50 536 ARG A O 1
ATOM 4130 N N . ASP A 1 537 ? -13.694 -3.078 -23.595 1.00 88.00 537 ASP A N 1
ATOM 4131 C CA . ASP A 1 537 ? -13.613 -1.618 -23.684 1.00 88.00 537 ASP A CA 1
ATOM 4132 C C . ASP A 1 537 ? -15.012 -1.005 -23.645 1.00 88.00 537 ASP A C 1
ATOM 4134 O O . ASP A 1 537 ? -15.270 -0.098 -22.853 1.00 88.00 537 ASP A O 1
ATOM 4138 N N . SER A 1 538 ? -15.937 -1.549 -24.443 1.00 86.31 538 SER A N 1
ATOM 4139 C CA . SER A 1 538 ? -17.322 -1.072 -24.505 1.00 86.31 538 SER A CA 1
ATOM 4140 C C . SER A 1 538 ? -18.040 -1.216 -23.158 1.00 86.31 538 SER A C 1
ATOM 4142 O O . SER A 1 538 ? -18.639 -0.256 -22.672 1.00 86.31 538 SER A O 1
ATOM 4144 N N . GLN A 1 539 ? -17.933 -2.389 -22.524 1.00 88.88 539 GLN A N 1
ATOM 4145 C CA . GLN A 1 539 ? -18.539 -2.656 -21.214 1.00 88.88 539 GLN A CA 1
ATOM 4146 C C . GLN A 1 539 ? -17.961 -1.760 -20.113 1.00 88.88 539 GLN A C 1
ATOM 4148 O O . GLN A 1 539 ? -18.705 -1.167 -19.332 1.00 88.88 539 GLN A O 1
ATOM 4153 N N . ASP A 1 540 ? -16.632 -1.650 -20.036 1.00 91.69 540 ASP A N 1
ATOM 4154 C CA . ASP A 1 540 ? -15.992 -0.836 -19.008 1.00 91.69 540 ASP A CA 1
ATOM 4155 C C . ASP A 1 540 ? -16.275 0.658 -19.240 1.00 91.69 540 ASP A C 1
ATOM 4157 O O . ASP A 1 540 ? -16.534 1.375 -18.277 1.00 91.69 540 ASP A O 1
ATOM 4161 N N . CYS A 1 541 ? -16.319 1.140 -20.488 1.00 88.94 541 CYS A N 1
ATOM 4162 C CA . CYS A 1 541 ? -16.714 2.522 -20.772 1.00 88.94 541 CYS A CA 1
ATOM 4163 C C . CYS A 1 541 ? -18.098 2.842 -20.193 1.00 88.94 541 CYS A C 1
ATOM 4165 O O . CYS A 1 541 ? -18.232 3.825 -19.463 1.00 88.94 541 CYS A O 1
ATOM 4167 N N . GLU A 1 542 ? -19.100 1.998 -20.453 1.00 88.75 542 GLU A N 1
ATOM 4168 C CA . GLU A 1 542 ? -20.454 2.176 -19.915 1.00 88.75 542 GLU A CA 1
ATOM 4169 C C . GLU A 1 542 ? -20.439 2.246 -18.380 1.00 88.75 542 GLU A C 1
ATOM 4171 O O . GLU A 1 542 ? -20.922 3.219 -17.795 1.00 88.75 542 GLU A O 1
ATOM 4176 N N . ILE A 1 543 ? -19.779 1.283 -17.723 1.00 92.25 543 ILE A N 1
ATOM 4177 C CA . ILE A 1 543 ? -19.671 1.226 -16.257 1.00 92.25 543 ILE A CA 1
ATOM 4178 C C . ILE A 1 543 ? -19.024 2.496 -15.694 1.00 92.25 543 ILE A C 1
ATOM 4180 O O . ILE A 1 543 ? -19.532 3.087 -14.737 1.00 92.25 543 ILE A O 1
ATOM 4184 N N . PHE A 1 544 ? -17.889 2.920 -16.253 1.00 91.56 544 PHE A N 1
ATOM 4185 C CA . PHE A 1 544 ? -17.131 4.051 -15.727 1.00 91.56 544 PHE A CA 1
ATOM 4186 C C . PHE A 1 544 ? -17.870 5.375 -15.926 1.00 91.56 544 PHE A C 1
ATOM 4188 O O . PHE A 1 544 ? -17.915 6.180 -14.992 1.00 91.56 544 PHE A O 1
ATOM 4195 N N . PHE A 1 545 ? -18.485 5.600 -17.089 1.00 87.94 545 PHE A N 1
ATOM 4196 C CA . PHE A 1 545 ? -19.242 6.825 -17.339 1.00 87.94 545 PHE A CA 1
ATOM 4197 C C . PHE A 1 545 ? -20.523 6.904 -16.517 1.00 87.94 545 PHE A C 1
ATOM 4199 O O . PHE A 1 545 ? -20.790 7.952 -15.921 1.00 87.94 545 PHE A O 1
ATOM 4206 N N . ASP A 1 546 ? -21.260 5.804 -16.377 1.00 88.69 546 ASP A N 1
ATOM 4207 C CA . ASP A 1 546 ? -22.418 5.752 -15.484 1.00 88.69 546 ASP A CA 1
ATOM 4208 C C . ASP A 1 546 ? -22.027 6.006 -14.035 1.00 88.69 546 ASP A C 1
ATOM 4210 O O . ASP A 1 546 ? -22.692 6.762 -13.316 1.00 88.69 546 ASP A O 1
ATOM 4214 N N . GLN A 1 547 ? -20.905 5.439 -13.598 1.00 90.31 547 GLN A N 1
ATOM 4215 C CA . GLN A 1 547 ? -20.421 5.686 -12.255 1.00 90.31 547 GLN A CA 1
ATOM 4216 C C . GLN A 1 547 ? -19.954 7.138 -12.074 1.00 90.31 547 GLN A C 1
ATOM 4218 O O . GLN A 1 547 ? -20.216 7.729 -11.027 1.00 90.31 547 GLN A O 1
ATOM 4223 N N . TYR A 1 548 ? -19.343 7.772 -13.081 1.00 87.62 548 TYR A N 1
ATOM 4224 C CA . TYR A 1 548 ? -19.037 9.205 -13.028 1.00 87.62 548 TYR A CA 1
ATOM 4225 C C . TYR A 1 548 ? -20.303 10.059 -12.921 1.00 87.62 548 TYR A C 1
ATOM 4227 O O . TYR A 1 548 ? -20.344 10.958 -12.077 1.00 87.62 548 TYR A O 1
ATOM 4235 N N . ARG A 1 549 ? -21.358 9.755 -13.691 1.00 86.00 549 ARG A N 1
ATOM 4236 C CA . ARG A 1 549 ? -22.664 10.429 -13.566 1.00 86.00 549 ARG A CA 1
ATOM 4237 C C . ARG A 1 549 ? -23.186 10.349 -12.129 1.00 86.00 549 ARG A C 1
ATOM 4239 O O . ARG A 1 549 ? -23.554 11.376 -11.558 1.00 86.00 549 ARG A O 1
ATOM 4246 N N . ARG A 1 550 ? -23.108 9.168 -11.502 1.00 87.12 550 ARG A N 1
ATOM 4247 C CA . ARG A 1 550 ? -23.508 8.949 -10.097 1.00 87.12 550 ARG A CA 1
ATOM 4248 C C . ARG A 1 550 ? -22.657 9.740 -9.101 1.00 87.12 550 ARG A C 1
ATOM 4250 O O . ARG A 1 550 ? -23.212 10.452 -8.273 1.00 87.12 550 ARG A O 1
ATOM 4257 N N . ILE A 1 551 ? -21.327 9.664 -9.197 1.00 86.44 551 ILE A N 1
ATOM 4258 C CA . ILE A 1 551 ? -20.393 10.331 -8.266 1.00 86.44 551 ILE A CA 1
ATOM 4259 C C . ILE A 1 551 ? -20.564 11.859 -8.275 1.00 86.44 551 ILE A C 1
ATOM 4261 O O . ILE A 1 551 ? -20.359 12.513 -7.246 1.00 86.44 551 ILE A O 1
ATOM 4265 N N . TYR A 1 552 ? -20.889 12.436 -9.435 1.00 79.94 552 TYR A N 1
ATOM 4266 C CA . TYR A 1 552 ? -20.997 13.885 -9.619 1.00 79.94 552 TYR A CA 1
ATOM 4267 C C . TYR A 1 552 ? -22.446 14.397 -9.721 1.00 79.94 552 TYR A C 1
ATOM 4269 O O . TYR A 1 552 ? -22.642 15.590 -9.944 1.00 79.94 552 TYR A O 1
ATOM 4277 N N . GLY A 1 553 ? -23.451 13.540 -9.500 1.00 71.12 553 GLY A N 1
ATOM 4278 C CA . GLY A 1 553 ? -24.856 13.940 -9.361 1.00 71.12 553 GLY A CA 1
ATOM 4279 C C . GLY A 1 553 ? -25.561 14.341 -10.661 1.00 71.12 553 GLY A C 1
ATOM 4280 O O . GLY A 1 553 ? -26.511 15.122 -10.621 1.00 71.12 553 GLY A O 1
ATOM 4281 N N . VAL A 1 554 ? -25.122 13.826 -11.809 1.00 59.47 554 VAL A N 1
ATOM 4282 C CA . VAL A 1 554 ? -25.810 14.028 -13.093 1.00 59.47 554 VAL A CA 1
ATOM 4283 C C . VAL A 1 554 ? -26.801 12.896 -13.282 1.00 59.47 554 VAL A C 1
ATOM 4285 O O . VAL A 1 554 ? -26.411 11.734 -13.347 1.00 59.47 554 VAL A O 1
ATOM 4288 N N . SER A 1 555 ? -28.090 13.218 -13.336 1.00 43.16 555 SER A N 1
ATOM 4289 C CA . SER A 1 555 ? -29.101 12.228 -13.715 1.00 43.16 555 SER A CA 1
ATOM 4290 C C . SER A 1 555 ? -28.936 11.897 -15.201 1.00 43.16 555 SER A C 1
ATOM 4292 O O . SER A 1 555 ? -28.806 12.819 -16.005 1.00 43.16 555 SER A O 1
ATOM 4294 N N . SER A 1 556 ? -28.893 10.600 -15.517 1.00 44.41 556 SER A N 1
ATOM 4295 C CA . SER A 1 556 ? -28.888 10.036 -16.876 1.00 44.41 556 SER A CA 1
ATOM 4296 C C . SER A 1 556 ? -30.065 10.509 -17.716 1.00 44.41 556 SER A C 1
ATOM 4298 O O . SER A 1 556 ? -31.187 10.507 -17.148 1.00 44.41 556 SER A O 1
#

Sequence (556 aa):
MDGIYSIDGLAGGTVSNELQATLSAIAETTDGEKPKFSSAVTRRLTRWIVCRSYSGPIHELCHLIVVASRVTDARGFETFFWCNGGTSASAFRQRIDEGLSQGHASTKILQSQAASTVLYPDGEFSIAHTRMSFLSALLEFMVSTLGYSSVFETIEDILSDDASLGTVSDTANLLSRRLYAYLGTHLPAATAQRKFRAATEFLAARHDNSVLYENIDDEAVLDFWVTKSADDESEGDFKTYKNVVRLFIQVRQALLQARHQSALQQSLSIGYDRENGEIDPSAIDVALEEIHERRAPLDQLNEAPASEIKFLNKSEKGALELLLESGESAQALPLSILRATLFGAIQAQLTQALRRGTDIATIIETSEAPLNNRGYDDCLEDLERLDTHIERVLLASFYHIAMAGDDTAISILMEMRPEMDLSPLAALLPSDKPTPDNVIYLYDQKPASDTTLTIGEICGDSAACPELSAFVSESRKAAKRISRQGFSTPDATVTPNMIVGFVNGAEALLDIRKSLTSFITKISRIADALGQWEERDSQDCEIFFDQYRRIYGVSS

Secondary structure (DSSP, 8-state):
------HHHHHTSPPPHHHHHHHHHHHH-EETTEESS-HHHHHHHHHHHHTT--HHHHHHHHHHHHHHHHHS-TTTHHIIIIISS---HHHHHHHHHHHHHTT---S-EEE-SSEEEEEETTEEEEEEHHHHHHHHHHHHHHHHHH-HHHHHHHHHHHHSTT--HHHHHHHHHHHHHHHHHHHHHHS--HHHHHHHHHHHHHHHHHTTT---GGG--HHHHHHHHHHHTT-GGGTTTT--HHHHHHHHHHHHHHHHHHHHHHHHHHH----S--SS-PPPTHHHHHHHHHHHHHHHHHHHTTSTTGGGS--S-HHHHHHHHHHHHHTTHHHH-HHHHHHHHHHHHHHHHHHHHHHTT--HHHHHHHHHHHHTT--HHHHHHHHHHHHHHHHHHHHHHHHHHHHTT-THHHHHHHHH-TT---GGGGGTS-------S-----SS---TT-----HHHHHHTGGG-HHHHHHHHHHHHHHHH--STTTS-TTS---HHHHHHHHHHHHHHHHHHHHHHHHHHHHHHHHHHHTSSHHHHHHHHHHHHHHHHHHHT---

pLDDT: mean 76.54, std 17.75, range [23.27, 96.5]

Foldseek 3Di:
DDDPFDLCLLQLHAFDPLLVVLLLVLQVDDDPPHRQADPVLSVVLSNCLSLVVCLVLLLVLLVVLLLLLQLDPLVGSCCLLPPQDHLALVSNLVSSVNSVVVVSHDPAWDDDPFWIKGHAPAGIDIDGSRCRSNSSSVVSSLCSQLNPVNLCVLSVQSSDPNDHSVSSSVSSVVSSVSSVVSVPVGGDDSLLSVLLVLLLVLLCVVPVHDRALLSLAQVSLLVSLLVPCLDVVSVNSRVALLSSLLSNLSSSLSRVLSVVVVVVVVPPPDDDDDPRDDDDPVVVVVVVCVLCVLCCLVVLCCDPPLVQFCLDDPVLCVLLVSLSNNVVVCLRNVVSNLCCNVVVVLVVVLVVVVVVVDDNVVSLVVSLVVLVVPFSVNVLVVLVVSLVSLVLSLLQLLLLLLLLLHPLSVVSCCLSCVPFDPVLCVVVQDPPPPDPDDDDDDDDDDPPPRCPPRSNNCLVPVPSGPVSVVSSVSSLVSLPVDCTRLSVCSPDDDDPRSNVSSSSNSVSSSVSSVSSVVSSVSVVVVCVVVVHCVVVSVVSSVSSSVSVCSSVVNDD